Protein AF-A0AAN4Y7Z1-F1 (afdb_monomer_lite)

Secondary structure (DSSP, 8-state):
----TTHHHHHHHHHHTT--EEEEEEEEHHHHHHHHHHHHSS---TTEEEEEEEEEESTT--TTSTT-EEEE-SSSSTTS--HHHHHHHHHTS-TTT-------PPP-----S---------SSSTT-----GGGGGTS----TTEEEEEEEEEEEETT-TT---S-SSTTEEE----TTTT--SSEEEEEEEEEEEGGG--TT--EEEEEEE-SSPPP------S------PEEE-GGGEEEEEE--TTTS-TTTSEEEEEEE-STT----STTEEE-SS-----TTTGGG--EEEEEESSPP-PPPP--B--TTS---EEEE----B-SSS---SS-SSPPSSTTS---HHHHHHHHHHHHHHHH--SEEEEES--B-GGG-SSHHHHHHHHHHHHHHHT--EEEE--SSTTSSSS-HHHHHHHHTTSTTB------TTSSSS--EEEEEEPSTT--SEEEEEEE----SB-TTTTTS-SB----HHHHHHHHHHHHHHHHHHTTSSS--EEEEEESSPPGGGG-TTS-EES---S-----SS--SHHHHHHHTTEEEEE-B--TTS-BEE--

Organism: Aspergillus oryzae (NCBI:txid5062)

Radius of gyration: 27.6 Å; chains: 1; bounding box: 68×77×79 Å

Structure (mmCIF, N/CA/C/O backbone):
data_AF-A0AAN4Y7Z1-F1
#
_entry.id   AF-A0AAN4Y7Z1-F1
#
loop_
_atom_site.group_PDB
_atom_site.id
_atom_site.type_symbol
_atom_site.label_atom_id
_atom_site.label_alt_id
_atom_site.label_comp_id
_atom_site.label_asym_id
_atom_site.label_entity_id
_atom_site.label_seq_id
_atom_site.pdbx_PDB_ins_code
_atom_site.Cartn_x
_atom_site.Cartn_y
_atom_site.Cartn_z
_atom_site.occupancy
_atom_site.B_iso_or_equiv
_atom_site.auth_seq_id
_atom_site.auth_comp_id
_atom_site.auth_asym_id
_atom_site.auth_atom_id
_atom_site.pdbx_PDB_model_num
ATOM 1 N N . MET A 1 1 ? 1.355 21.597 -15.466 1.00 40.34 1 MET A N 1
ATOM 2 C CA . MET A 1 1 ? 0.092 22.006 -16.108 1.00 40.34 1 MET A CA 1
ATOM 3 C C . MET A 1 1 ? 0.021 21.510 -17.549 1.00 40.34 1 MET A C 1
ATOM 5 O O . MET A 1 1 ? 0.595 22.117 -18.447 1.00 40.34 1 MET A O 1
ATOM 9 N N . GLN A 1 2 ? -0.664 20.387 -17.756 1.00 41.56 2 GLN A N 1
ATOM 10 C CA . GLN A 1 2 ? -1.064 19.882 -19.069 1.00 41.56 2 GLN A CA 1
ATOM 11 C C . GLN A 1 2 ? -2.593 19.948 -19.109 1.00 41.56 2 GLN A C 1
ATOM 13 O O . GLN A 1 2 ? -3.246 19.377 -18.243 1.00 41.56 2 GLN A O 1
ATOM 18 N N . LEU A 1 3 ? -3.146 20.717 -20.044 1.00 55.44 3 LEU A N 1
ATOM 19 C CA . LEU A 1 3 ? -4.587 20.974 -20.135 1.00 55.44 3 LEU A CA 1
ATOM 20 C C . LEU A 1 3 ? -5.253 19.902 -21.010 1.00 55.44 3 LEU A C 1
ATOM 22 O O . LEU A 1 3 ? -4.581 19.304 -21.852 1.00 55.44 3 LEU A O 1
ATOM 26 N N . ASP A 1 4 ? -6.553 19.652 -20.818 1.00 68.81 4 ASP A N 1
ATOM 27 C CA . ASP A 1 4 ? -7.302 18.694 -21.646 1.00 68.81 4 ASP A CA 1
ATOM 28 C C . ASP A 1 4 ? -7.279 19.154 -23.119 1.00 68.81 4 ASP A C 1
ATOM 30 O O . ASP A 1 4 ? -7.842 20.212 -23.424 1.00 68.81 4 ASP A O 1
ATOM 34 N N . PRO A 1 5 ? -6.651 18.392 -24.039 1.00 72.19 5 PRO A N 1
ATOM 35 C CA . PRO A 1 5 ? -6.523 18.798 -25.436 1.00 72.19 5 PRO A CA 1
ATOM 36 C C . PRO A 1 5 ? -7.876 18.910 -26.154 1.00 72.19 5 PRO A C 1
ATOM 38 O O . PRO A 1 5 ? -7.965 19.624 -27.147 1.00 72.19 5 PRO A O 1
ATOM 41 N N . TYR A 1 6 ? -8.930 18.269 -25.638 1.00 79.75 6 TYR A N 1
ATOM 42 C CA . TYR A 1 6 ? -10.275 18.293 -26.217 1.00 79.75 6 TYR A CA 1
ATOM 43 C C . TYR A 1 6 ? -11.183 19.374 -25.606 1.00 79.75 6 TYR A C 1
ATOM 45 O O . TYR A 1 6 ? -12.345 19.491 -25.996 1.00 79.75 6 TYR A O 1
ATOM 53 N N . PHE A 1 7 ? -10.698 20.191 -24.657 1.00 82.38 7 PHE A N 1
ATOM 54 C CA . PHE A 1 7 ? -11.543 21.201 -24.003 1.00 82.38 7 PHE A CA 1
ATOM 55 C C . PHE A 1 7 ? -12.094 22.249 -24.978 1.00 82.38 7 PHE A C 1
ATOM 57 O O . PHE A 1 7 ? -13.252 22.639 -24.866 1.00 82.38 7 PHE A O 1
ATOM 64 N N . VAL A 1 8 ? -11.283 22.693 -25.943 1.00 84.44 8 VAL A N 1
ATOM 65 C CA . VAL A 1 8 ? -11.689 23.711 -26.927 1.00 84.44 8 VAL A CA 1
ATOM 66 C C . VAL A 1 8 ? -12.787 23.167 -27.847 1.00 84.44 8 VAL A C 1
ATOM 68 O O . VAL A 1 8 ? -13.792 23.838 -28.077 1.00 84.44 8 VAL A O 1
ATOM 71 N N . GLU A 1 9 ? -12.652 21.916 -28.298 1.00 85.44 9 GLU A N 1
ATOM 72 C CA . GLU A 1 9 ? -13.678 21.217 -29.083 1.00 85.44 9 GLU A CA 1
ATOM 73 C C . GLU A 1 9 ? -14.981 21.057 -28.283 1.00 85.44 9 GLU A C 1
ATOM 75 O O . GLU A 1 9 ? -16.061 21.364 -28.787 1.00 85.44 9 GLU A O 1
ATOM 80 N N . PHE A 1 10 ? -14.884 20.664 -27.007 1.00 85.06 10 PHE A N 1
ATOM 81 C CA . PHE A 1 10 ? -16.027 20.578 -26.096 1.00 85.06 10 PHE A CA 1
ATOM 82 C C . PHE A 1 10 ? -16.705 21.938 -25.858 1.00 85.06 10 PHE A C 1
ATOM 84 O O . PHE A 1 10 ? -17.935 22.017 -25.893 1.00 85.06 10 PHE A O 1
ATOM 91 N N . TYR A 1 11 ? -15.938 23.014 -25.648 1.00 86.00 11 TYR A N 1
ATOM 92 C CA . TYR A 1 11 ? -16.480 24.362 -25.467 1.00 86.00 11 TYR A CA 1
ATOM 93 C C . TYR A 1 11 ? -17.302 24.782 -26.692 1.00 86.00 11 TYR A C 1
ATOM 95 O O . TYR A 1 11 ? -18.470 25.142 -26.542 1.00 86.00 11 TYR A O 1
ATOM 103 N N . HIS A 1 12 ? -16.759 24.643 -27.906 1.00 90.25 12 HIS A N 1
ATOM 104 C CA . HIS A 1 12 ? -17.500 24.974 -29.126 1.00 90.25 12 HIS A CA 1
ATOM 105 C C . HIS A 1 12 ? -18.721 24.069 -29.340 1.00 90.25 12 HIS A C 1
ATOM 107 O O . HIS A 1 12 ? -19.813 24.587 -29.567 1.00 90.25 12 HIS A O 1
ATOM 113 N N . TRP A 1 13 ? -18.586 22.750 -29.162 1.00 90.31 13 TRP A N 1
ATOM 114 C CA . TRP A 1 13 ? -19.712 21.816 -29.268 1.00 90.31 13 TRP A CA 1
ATOM 115 C C . TRP A 1 13 ? -20.842 22.156 -28.286 1.00 90.31 13 TRP A C 1
ATOM 117 O O . TRP A 1 13 ? -22.011 22.205 -28.670 1.00 90.31 13 TRP A O 1
ATOM 127 N N . SER A 1 14 ? -20.512 22.434 -27.023 1.00 86.12 14 SER A N 1
ATOM 128 C CA . SER A 1 14 ? -21.504 22.772 -25.995 1.00 86.12 14 SER A CA 1
ATOM 129 C C . SER A 1 14 ? -22.243 24.074 -26.327 1.00 86.12 14 SER A C 1
ATOM 131 O O . SER A 1 14 ? -23.454 24.164 -26.128 1.00 86.12 14 SER A O 1
ATOM 133 N N . LYS A 1 15 ? -21.544 25.048 -26.921 1.00 89.56 15 LYS A N 1
ATOM 134 C CA . LYS A 1 15 ? -22.094 26.330 -27.373 1.00 89.56 15 LYS A CA 1
ATOM 135 C C . LYS A 1 15 ? -23.036 26.173 -28.561 1.00 89.56 15 LYS A C 1
ATOM 137 O O . LYS A 1 15 ? -24.132 26.724 -28.546 1.00 89.56 15 LYS A O 1
ATOM 142 N N . GLU A 1 16 ? -22.659 25.361 -29.545 1.00 92.38 16 GLU A N 1
ATOM 143 C CA . GLU A 1 16 ? -23.513 25.015 -30.690 1.00 92.38 16 GLU A CA 1
ATOM 144 C C . GLU A 1 16 ? -24.777 24.243 -30.275 1.00 92.38 16 GLU A C 1
ATOM 146 O O . GLU A 1 16 ? -25.828 24.402 -30.892 1.00 92.38 16 GLU A O 1
ATOM 151 N N . ASN A 1 17 ? -24.697 23.445 -29.205 1.00 87.44 17 ASN A N 1
ATOM 152 C CA . ASN A 1 17 ? -25.807 22.637 -28.689 1.00 87.44 17 ASN A CA 1
ATOM 153 C C . ASN A 1 17 ? -26.581 23.305 -27.533 1.00 87.44 17 ASN A C 1
ATOM 155 O O . ASN A 1 17 ? -27.458 22.673 -26.944 1.00 87.44 17 ASN A O 1
ATOM 159 N N . ASN A 1 18 ? -26.293 24.575 -27.214 1.00 86.81 18 ASN A N 1
ATOM 160 C CA . ASN A 1 18 ? -26.939 25.340 -26.137 1.00 86.81 18 ASN A CA 1
ATOM 161 C C . ASN A 1 18 ? -26.877 24.636 -24.756 1.00 86.81 18 ASN A C 1
ATOM 163 O O . ASN A 1 18 ? -27.838 24.643 -23.983 1.00 86.81 18 ASN A O 1
ATOM 167 N N . VAL A 1 19 ? -25.734 24.012 -24.458 1.00 82.56 19 VAL A N 1
ATOM 168 C CA . VAL A 1 19 ? -25.407 23.360 -23.181 1.00 82.56 19 VAL A CA 1
ATOM 169 C C . VAL A 1 19 ? -24.455 24.277 -22.399 1.00 82.56 19 VAL A C 1
ATOM 171 O O . VAL A 1 19 ? -23.268 24.305 -22.723 1.00 82.56 19 VAL A O 1
ATOM 174 N N . PRO A 1 20 ? -24.929 25.048 -21.401 1.00 81.50 20 PRO A N 1
ATOM 175 C CA . PRO A 1 20 ? -24.078 25.983 -20.665 1.00 81.50 20 PRO A CA 1
ATOM 176 C C . PRO A 1 20 ? -23.015 25.249 -19.838 1.00 81.50 20 PRO A C 1
ATOM 178 O O . PRO A 1 20 ? -23.269 24.172 -19.292 1.00 81.50 20 PRO A O 1
ATOM 181 N N . ILE A 1 21 ? -21.834 25.853 -19.708 1.00 82.50 21 ILE A N 1
ATOM 182 C CA . ILE A 1 21 ? -20.743 25.344 -18.873 1.00 82.50 21 ILE A CA 1
ATOM 183 C C . ILE A 1 21 ? -20.701 26.146 -17.569 1.00 82.50 21 ILE A C 1
ATOM 185 O O . ILE A 1 21 ? -20.642 27.373 -17.586 1.00 82.50 21 ILE A O 1
ATOM 189 N N . VAL A 1 22 ? -20.665 25.447 -16.432 1.00 83.00 22 VAL A N 1
ATOM 190 C CA . VAL A 1 22 ? -20.434 26.047 -15.110 1.00 83.00 22 VAL A CA 1
ATOM 191 C C . VAL A 1 22 ? -19.206 25.397 -14.476 1.00 83.00 22 VAL A C 1
ATOM 193 O O . VAL A 1 22 ? -19.134 24.174 -14.348 1.00 83.00 22 VAL A O 1
ATOM 196 N N . VAL A 1 23 ? -18.228 26.212 -14.088 1.00 81.31 23 VAL A N 1
ATOM 197 C CA . VAL A 1 23 ? -16.958 25.783 -13.494 1.00 81.31 23 VAL A CA 1
ATOM 198 C C . VAL A 1 23 ? -16.964 26.107 -12.004 1.00 81.31 23 VAL A C 1
ATOM 200 O O . VAL A 1 23 ? -16.815 27.264 -11.623 1.00 81.31 23 VAL A O 1
ATOM 203 N N . LEU A 1 24 ? -17.099 25.077 -11.164 1.00 78.88 24 LEU A N 1
ATOM 204 C CA . LEU A 1 24 ? -17.080 25.203 -9.702 1.00 78.88 24 LEU A CA 1
ATOM 205 C C . LEU A 1 24 ? -15.672 24.926 -9.153 1.00 78.88 24 LEU A C 1
ATOM 207 O O . LEU A 1 24 ? -15.208 23.778 -9.129 1.00 78.88 24 LEU A O 1
ATOM 211 N N . SER A 1 25 ? -14.977 25.961 -8.678 1.00 76.69 25 SER A N 1
ATOM 212 C CA . SER A 1 25 ? -13.577 25.859 -8.242 1.00 76.69 25 SER A CA 1
ATOM 213 C C . SER A 1 25 ? -13.320 26.523 -6.894 1.00 76.69 25 SER A C 1
ATOM 215 O O . SER A 1 25 ? -13.887 27.562 -6.598 1.00 76.69 25 SER A O 1
ATOM 217 N N . SER A 1 26 ? -12.423 25.948 -6.095 1.00 73.12 26 SER A N 1
ATOM 218 C CA . SER A 1 26 ? -11.930 26.565 -4.852 1.00 73.12 26 SER A CA 1
ATOM 219 C C . SER A 1 26 ? -10.702 27.461 -5.103 1.00 73.12 26 SER A C 1
ATOM 221 O O . SER A 1 26 ? -10.179 28.077 -4.180 1.00 73.12 26 SER A O 1
ATOM 223 N N . GLY A 1 27 ? -10.238 27.549 -6.359 1.00 75.19 27 GLY A N 1
ATOM 224 C CA . GLY A 1 27 ? -9.243 28.529 -6.800 1.00 75.19 27 GLY A CA 1
ATOM 225 C C . GLY A 1 27 ? -9.824 29.944 -6.927 1.00 75.19 27 GLY A C 1
ATOM 226 O O . GLY A 1 27 ? -10.920 30.220 -6.449 1.00 75.19 27 GLY A O 1
ATOM 227 N N . MET A 1 28 ? -9.091 30.840 -7.595 1.00 79.06 28 MET A N 1
ATOM 228 C CA . MET A 1 28 ? -9.469 32.252 -7.746 1.00 79.06 28 MET A CA 1
ATOM 229 C C . MET A 1 28 ? -9.941 32.576 -9.170 1.00 79.06 28 MET A C 1
ATOM 231 O O . MET A 1 28 ? -9.256 32.254 -10.146 1.00 79.06 28 MET A O 1
ATOM 235 N N . THR A 1 29 ? -11.071 33.275 -9.285 1.00 83.38 29 THR A N 1
ATOM 236 C CA . THR A 1 29 ? -11.730 33.662 -10.543 1.00 83.38 29 THR A CA 1
ATOM 237 C C . THR A 1 29 ? -10.788 34.323 -11.561 1.00 83.38 29 THR A C 1
ATOM 239 O O . THR A 1 29 ? -10.788 33.874 -12.710 1.00 83.38 29 THR A O 1
ATOM 242 N N . PRO A 1 30 ? -9.913 35.293 -11.205 1.00 77.44 30 PRO A N 1
ATOM 243 C CA . PRO A 1 30 ? -8.993 35.898 -12.174 1.00 77.44 30 PRO A CA 1
ATOM 244 C C . PRO A 1 30 ? -7.996 34.904 -12.782 1.00 77.44 30 PRO A C 1
ATOM 246 O O . PRO A 1 30 ? -7.687 34.988 -13.969 1.00 77.44 30 PRO A O 1
ATOM 249 N N . VAL A 1 31 ? -7.514 33.940 -11.990 1.00 75.19 31 VAL A N 1
ATOM 250 C CA . VAL A 1 31 ? -6.532 32.936 -12.435 1.00 75.19 31 VAL A CA 1
ATOM 251 C C . VAL A 1 31 ? -7.190 31.916 -13.363 1.00 75.19 31 VAL A C 1
ATOM 253 O O . VAL A 1 31 ? -6.645 31.584 -14.414 1.00 75.19 31 VAL A O 1
ATOM 256 N N . ILE A 1 32 ? -8.394 31.461 -13.007 1.00 77.00 32 ILE A N 1
ATOM 257 C CA . ILE A 1 32 ? -9.185 30.525 -13.816 1.00 77.00 32 ILE A CA 1
ATOM 258 C C . ILE A 1 32 ? -9.604 31.191 -15.138 1.00 77.00 32 ILE A C 1
ATOM 260 O O . ILE A 1 32 ? -9.497 30.581 -16.200 1.00 77.00 32 ILE A O 1
ATOM 264 N N . SER A 1 33 ? -10.010 32.464 -15.091 1.00 80.50 33 SER A N 1
ATOM 265 C CA . SER A 1 33 ? -10.368 33.251 -16.276 1.00 80.50 33 SER A CA 1
ATOM 266 C C . SER A 1 33 ? -9.178 33.447 -17.223 1.00 80.50 33 SER A C 1
ATOM 268 O O . SER A 1 33 ? -9.312 33.187 -18.416 1.00 80.50 33 SER A O 1
ATOM 270 N N . ALA A 1 34 ? -7.991 33.790 -16.707 1.00 77.06 34 ALA A N 1
ATOM 271 C CA . ALA A 1 34 ? -6.772 33.920 -17.515 1.00 77.06 34 ALA A CA 1
ATOM 272 C C . ALA A 1 34 ? -6.338 32.591 -18.167 1.00 77.06 34 ALA A C 1
ATOM 274 O O . ALA A 1 34 ? -5.834 32.567 -19.294 1.00 77.06 34 ALA A O 1
ATOM 275 N N . LEU A 1 35 ? -6.560 31.465 -17.483 1.00 79.19 35 LEU A N 1
ATOM 276 C CA . LEU A 1 35 ? -6.295 30.134 -18.024 1.00 79.19 35 LEU A CA 1
ATOM 277 C C . LEU A 1 35 ? -7.255 29.779 -19.166 1.00 79.19 35 LEU A C 1
ATOM 279 O O . LEU A 1 35 ? -6.807 29.291 -20.204 1.00 79.19 35 LEU A O 1
ATOM 283 N N . PHE A 1 36 ? -8.552 30.064 -19.023 1.00 82.88 36 PHE A N 1
ATOM 284 C CA . PHE A 1 36 ? -9.499 29.877 -20.124 1.00 82.88 36 PHE A CA 1
ATOM 285 C C . PHE A 1 36 ? -9.279 30.875 -21.268 1.00 82.88 36 PHE A C 1
ATOM 287 O O . PHE A 1 36 ? -9.398 30.479 -22.422 1.00 82.88 36 PHE A O 1
ATOM 294 N N . GLU A 1 37 ? -8.859 32.113 -20.989 1.00 84.69 37 GLU A N 1
ATOM 295 C CA . GLU A 1 37 ? -8.438 33.078 -22.017 1.00 84.69 37 GLU A CA 1
ATOM 296 C C . GLU A 1 37 ? -7.234 32.557 -22.823 1.00 84.69 37 GLU A C 1
ATOM 298 O O . GLU A 1 37 ? -7.196 32.696 -24.045 1.00 84.69 37 GLU A O 1
ATOM 303 N N . THR A 1 38 ? -6.306 31.856 -22.163 1.00 78.38 38 THR A N 1
ATOM 304 C CA . THR A 1 38 ? -5.173 31.178 -22.816 1.00 78.38 38 THR A CA 1
ATOM 305 C C . THR A 1 38 ? -5.611 29.972 -23.662 1.00 78.38 38 THR A C 1
ATOM 307 O O . THR A 1 38 ? -5.025 29.728 -24.715 1.00 78.38 38 THR A O 1
ATOM 310 N N . LEU A 1 39 ? -6.631 29.218 -23.230 1.00 80.44 39 LEU A N 1
ATOM 311 C CA . LEU A 1 39 ? -7.155 28.046 -23.951 1.00 80.44 39 LEU A CA 1
ATOM 312 C C . LEU A 1 39 ? -8.024 28.405 -25.159 1.00 80.44 39 LEU A C 1
ATOM 314 O O . LEU A 1 39 ? -7.894 27.789 -26.213 1.00 80.44 39 LEU A O 1
ATOM 318 N N . LEU A 1 40 ? -8.935 29.362 -24.990 1.00 84.81 40 LEU A N 1
ATOM 319 C CA . LEU A 1 40 ? -9.937 29.739 -25.989 1.00 84.81 40 LEU A CA 1
ATOM 320 C C . LEU A 1 40 ? -9.428 30.831 -26.945 1.00 84.81 40 LEU A C 1
ATOM 322 O O . LEU A 1 40 ? -10.045 31.095 -27.974 1.00 84.81 40 LEU A O 1
ATOM 326 N N . GLY A 1 41 ? -8.321 31.502 -26.605 1.00 86.00 41 GLY A N 1
ATOM 327 C CA . GLY A 1 41 ? -7.814 32.671 -27.333 1.00 86.00 41 GLY A CA 1
ATOM 328 C C . GLY A 1 41 ? -8.659 33.938 -27.141 1.00 86.00 41 GLY A C 1
ATOM 329 O O . GLY A 1 41 ? -8.400 34.955 -27.784 1.00 86.00 41 GLY A O 1
ATOM 330 N N . HIS A 1 42 ? -9.669 33.884 -26.271 1.00 88.62 42 HIS A N 1
ATOM 331 C CA . HIS A 1 42 ? -10.539 34.990 -25.887 1.00 88.62 42 HIS A CA 1
ATOM 332 C C . HIS A 1 42 ? -11.039 34.785 -24.453 1.00 88.62 42 HIS A C 1
ATOM 334 O O . HIS A 1 42 ? -11.130 33.652 -23.979 1.00 88.62 42 HIS A O 1
ATOM 340 N N . LYS A 1 43 ? -11.416 35.867 -23.764 1.00 85.19 43 LYS A N 1
ATOM 341 C CA . LYS A 1 43 ? -12.021 35.771 -22.425 1.00 85.19 43 LYS A CA 1
ATOM 342 C C . LYS A 1 43 ? -13.272 34.888 -22.437 1.00 85.19 43 LYS A C 1
ATOM 344 O O . LYS A 1 43 ? -14.018 34.955 -23.420 1.00 85.19 43 LYS A O 1
ATOM 349 N N . PRO A 1 44 ? -13.530 34.111 -21.368 1.00 84.50 44 PRO A N 1
ATOM 350 C CA . PRO A 1 44 ? -14.819 33.461 -21.172 1.00 84.50 44 PRO A CA 1
ATOM 351 C C . PRO A 1 44 ? -15.966 34.457 -21.343 1.00 84.50 44 PRO A C 1
ATOM 353 O O . PRO A 1 44 ? -15.905 35.576 -20.833 1.00 84.50 44 PRO A O 1
ATOM 356 N N . ASP A 1 45 ? -16.985 34.042 -22.084 1.00 87.75 45 ASP A N 1
ATOM 357 C CA . ASP A 1 45 ? -18.257 34.740 -22.212 1.00 87.75 45 ASP A CA 1
ATOM 358 C C . ASP A 1 45 ? -19.340 34.023 -21.397 1.00 87.75 45 ASP A C 1
ATOM 360 O O . ASP A 1 45 ? -19.081 32.985 -20.790 1.00 87.75 45 ASP A O 1
ATOM 364 N N . ASP A 1 46 ? -20.564 34.555 -21.404 1.00 87.94 46 ASP A N 1
ATOM 365 C CA . ASP A 1 46 ? -21.694 34.084 -20.583 1.00 87.94 46 ASP A CA 1
ATOM 366 C C . ASP A 1 46 ? -22.073 32.597 -20.796 1.00 87.94 46 ASP A C 1
ATOM 368 O O . ASP A 1 46 ? -22.881 32.046 -20.050 1.00 87.94 46 ASP A O 1
ATOM 372 N N . HIS A 1 47 ? -21.490 31.926 -21.799 1.00 90.00 47 HIS A N 1
ATOM 373 C CA . HIS A 1 47 ? -21.607 30.480 -22.015 1.00 90.00 47 HIS A CA 1
ATOM 374 C C . HIS A 1 47 ? -20.784 29.641 -21.017 1.00 90.00 47 HIS A C 1
ATOM 376 O O . HIS A 1 47 ? -21.131 28.489 -20.750 1.00 90.00 47 HIS A O 1
ATOM 382 N N . LEU A 1 48 ? -19.696 30.200 -20.474 1.00 89.31 48 LEU A N 1
ATOM 383 C CA . LEU A 1 48 ? -18.833 29.573 -19.470 1.00 89.31 48 LEU A CA 1
ATOM 384 C C . LEU A 1 48 ? -18.801 30.442 -18.210 1.00 89.31 48 LEU A C 1
ATOM 386 O O . LEU A 1 48 ? -18.033 31.397 -18.098 1.00 89.31 48 LEU A O 1
ATOM 390 N N . VAL A 1 49 ? -19.617 30.062 -17.230 1.00 88.56 49 VAL A N 1
ATOM 391 C CA . VAL A 1 49 ? -19.684 30.719 -15.922 1.00 88.56 49 VAL A CA 1
ATOM 392 C C . VAL A 1 49 ? -18.633 30.115 -14.991 1.00 88.56 49 VAL A C 1
ATOM 394 O O . VAL A 1 49 ? -18.538 28.896 -14.858 1.00 88.56 49 VAL A O 1
ATOM 397 N N . ILE A 1 50 ? -17.854 30.960 -14.316 1.00 85.75 50 ILE A N 1
ATOM 398 C CA . ILE A 1 50 ? -16.911 30.551 -13.267 1.00 85.75 50 ILE A CA 1
ATOM 399 C C . ILE A 1 50 ? -17.518 30.938 -11.918 1.00 85.75 50 ILE A C 1
ATOM 401 O O . ILE A 1 50 ? -17.798 32.113 -11.695 1.00 85.75 50 ILE A O 1
ATOM 405 N N . VAL A 1 51 ? -17.684 29.963 -11.022 1.00 86.88 51 VAL A N 1
ATOM 406 C CA . VAL A 1 51 ? -18.053 30.188 -9.617 1.00 86.88 51 VAL A CA 1
ATOM 407 C C . VAL A 1 51 ? -16.872 29.737 -8.764 1.00 86.88 51 VAL A C 1
ATOM 409 O O . VAL A 1 51 ? -16.483 28.561 -8.772 1.00 86.88 51 VAL A O 1
ATOM 412 N N . ALA A 1 52 ? -16.225 30.700 -8.115 1.00 85.00 52 ALA A N 1
ATOM 413 C CA . ALA A 1 52 ? -14.990 30.502 -7.373 1.00 85.00 52 ALA A CA 1
ATOM 414 C C . ALA A 1 52 ? -14.734 31.662 -6.400 1.00 85.00 52 ALA A C 1
ATOM 416 O O . ALA A 1 52 ? -15.444 32.668 -6.418 1.00 85.00 52 ALA A O 1
ATOM 417 N N . ASN A 1 53 ? -13.679 31.543 -5.590 1.00 83.94 53 ASN A N 1
ATOM 418 C CA . ASN A 1 53 ? -13.183 32.660 -4.789 1.00 83.94 53 ASN A CA 1
ATOM 419 C C . ASN A 1 53 ? -12.733 33.822 -5.694 1.00 83.94 53 ASN A C 1
ATOM 421 O O . ASN A 1 53 ? -12.424 33.631 -6.874 1.00 83.94 53 ASN A O 1
ATOM 425 N N . ASP A 1 54 ? -12.639 35.025 -5.142 1.00 85.06 54 ASP A N 1
ATOM 426 C CA . ASP A 1 54 ? -12.155 36.215 -5.846 1.00 85.06 54 ASP A CA 1
ATOM 427 C C . ASP A 1 54 ? -10.991 36.870 -5.077 1.00 85.06 54 ASP A C 1
ATOM 429 O O . ASP A 1 54 ? -10.484 36.320 -4.095 1.00 85.06 54 ASP A O 1
ATOM 433 N N . VAL A 1 55 ? -10.527 38.032 -5.528 1.00 83.75 55 VAL A N 1
ATOM 434 C CA . VAL A 1 55 ? -9.458 38.811 -4.890 1.00 83.75 55 VAL A CA 1
ATOM 435 C C . VAL A 1 55 ? -9.927 40.223 -4.561 1.00 83.75 55 VAL A C 1
ATOM 437 O O . VAL A 1 55 ? -10.686 40.837 -5.306 1.00 83.75 55 VAL A O 1
ATOM 440 N N . GLU A 1 56 ? -9.439 40.773 -3.453 1.00 82.00 56 GLU A N 1
ATOM 441 C CA . GLU A 1 56 ? -9.733 42.148 -3.052 1.00 82.00 56 GLU A CA 1
ATOM 442 C C . GLU A 1 56 ? -8.511 42.870 -2.468 1.00 82.00 56 GLU A C 1
ATOM 444 O O . GLU A 1 56 ? -7.476 42.269 -2.172 1.00 82.00 56 GLU A O 1
ATOM 449 N N . SER A 1 57 ? -8.631 44.193 -2.326 1.00 81.06 57 SER A N 1
ATOM 450 C CA . SER A 1 57 ? -7.628 45.041 -1.674 1.00 81.06 57 SER A CA 1
ATOM 451 C C . SER A 1 57 ? -7.467 44.655 -0.206 1.00 81.06 57 SER A C 1
ATOM 453 O O . SER A 1 57 ? -8.441 44.583 0.541 1.00 81.06 57 SER A O 1
ATOM 455 N N . ARG A 1 58 ? -6.218 44.474 0.225 1.00 78.81 58 ARG A N 1
ATOM 456 C CA . ARG A 1 58 ? -5.875 44.247 1.626 1.00 78.81 58 ARG A CA 1
ATOM 457 C C . ARG A 1 58 ? -5.531 45.564 2.313 1.00 78.81 58 ARG A C 1
ATOM 459 O O . ARG A 1 58 ? -4.632 46.278 1.871 1.00 78.81 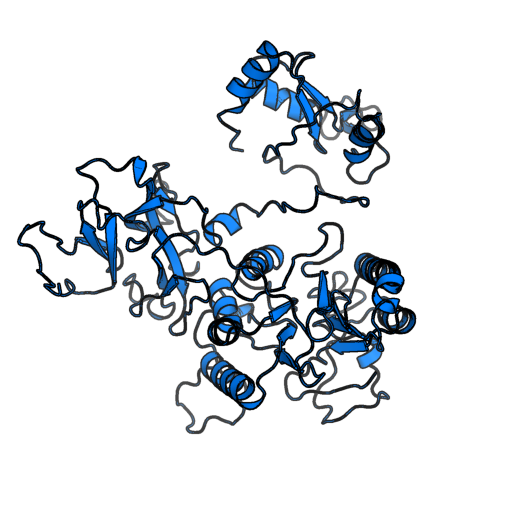58 ARG A O 1
ATOM 466 N N . ASP A 1 59 ? -6.203 45.855 3.425 1.00 81.25 59 ASP A N 1
ATOM 467 C CA . ASP A 1 59 ? -5.912 46.994 4.312 1.00 81.25 59 ASP A CA 1
ATOM 468 C C . ASP A 1 59 ? -5.835 48.362 3.585 1.00 81.25 59 ASP A C 1
ATOM 470 O O . ASP A 1 59 ? -5.043 49.233 3.947 1.00 81.25 59 ASP A O 1
ATOM 474 N N . GLY A 1 60 ? -6.638 48.553 2.529 1.00 76.56 60 GLY A N 1
ATOM 475 C CA . GLY A 1 60 ? -6.685 49.793 1.739 1.00 76.56 60 GLY A CA 1
ATOM 476 C C . GLY A 1 60 ? -5.499 50.014 0.789 1.00 76.56 60 GLY A C 1
ATOM 477 O O . GLY A 1 60 ? -5.321 51.124 0.285 1.00 76.56 60 GLY A O 1
ATOM 478 N N . LYS A 1 61 ? -4.678 48.988 0.539 1.00 71.88 61 LYS A N 1
ATOM 479 C CA . LYS A 1 61 ? -3.577 49.023 -0.438 1.00 71.88 61 LYS A CA 1
ATOM 480 C C . LYS A 1 61 ? -4.083 48.820 -1.867 1.00 71.88 61 LYS A C 1
ATOM 482 O O . LYS A 1 61 ? -5.101 48.167 -2.086 1.00 71.88 61 LYS A O 1
ATOM 487 N N . ASP A 1 62 ? -3.345 49.316 -2.857 1.00 75.12 62 ASP A N 1
ATOM 488 C CA . ASP A 1 62 ? -3.607 48.938 -4.249 1.00 75.12 62 ASP A CA 1
ATOM 489 C C . ASP A 1 62 ? -3.321 47.442 -4.468 1.00 75.12 62 ASP A C 1
ATOM 491 O O . ASP A 1 62 ? -2.278 46.931 -4.047 1.00 75.12 62 ASP A O 1
ATOM 495 N N . ILE A 1 63 ? -4.246 46.760 -5.147 1.00 72.12 63 ILE A N 1
ATOM 496 C CA . ILE A 1 63 ? -4.254 45.301 -5.329 1.00 72.12 63 ILE A CA 1
ATOM 497 C C . ILE A 1 63 ? -3.027 44.780 -6.102 1.00 72.12 63 ILE A C 1
ATOM 499 O O . ILE A 1 63 ? -2.644 43.624 -5.945 1.00 72.12 63 ILE A O 1
ATOM 503 N N . ASN A 1 64 ? -2.374 45.639 -6.892 1.00 73.31 64 ASN A N 1
ATOM 504 C CA . ASN A 1 64 ? -1.194 45.307 -7.691 1.00 73.31 64 ASN A CA 1
ATOM 505 C C . ASN A 1 64 ? 0.128 45.545 -6.939 1.00 73.31 64 ASN A C 1
ATOM 507 O O . ASN A 1 64 ? 1.198 45.297 -7.495 1.00 73.31 64 ASN A O 1
ATOM 511 N N . THR A 1 65 ? 0.091 46.045 -5.698 1.00 69.50 65 THR A N 1
ATOM 512 C CA . THR A 1 65 ? 1.305 46.194 -4.879 1.00 69.50 65 THR A CA 1
ATOM 513 C C . THR A 1 65 ? 1.660 44.886 -4.170 1.00 69.50 65 THR A C 1
ATOM 515 O O . THR A 1 65 ? 0.800 44.048 -3.894 1.00 69.50 65 THR A O 1
ATOM 518 N N . GLU A 1 66 ? 2.947 44.678 -3.882 1.00 60.94 66 GLU A N 1
ATOM 519 C CA . GLU A 1 66 ? 3.434 43.453 -3.237 1.00 60.94 66 GLU A CA 1
ATOM 520 C C . GLU A 1 66 ? 2.795 43.279 -1.845 1.00 60.94 66 GLU A C 1
ATOM 522 O O . GLU A 1 66 ? 2.919 44.135 -0.966 1.00 60.94 66 GLU A O 1
ATOM 527 N N . GLY A 1 67 ? 2.040 42.189 -1.656 1.00 69.06 67 GLY A N 1
ATOM 528 C CA . GLY A 1 67 ? 1.231 41.973 -0.448 1.00 69.06 67 GLY A CA 1
ATOM 529 C C . GLY A 1 67 ? 0.050 42.948 -0.281 1.00 69.06 67 GLY A C 1
ATOM 530 O O . GLY A 1 67 ? -0.411 43.161 0.845 1.00 69.06 67 GLY A O 1
ATOM 531 N N . GLY A 1 68 ? -0.406 43.571 -1.374 1.00 71.25 68 GLY A N 1
ATOM 532 C CA . GLY A 1 68 ? -1.527 44.517 -1.434 1.00 71.25 68 GLY A CA 1
ATOM 533 C C . GLY A 1 68 ? -2.913 43.888 -1.612 1.00 71.25 68 GLY A C 1
ATOM 534 O O . GLY A 1 68 ? -3.913 44.600 -1.534 1.00 71.25 68 GLY A O 1
ATOM 535 N N . TRP A 1 69 ? -2.988 42.571 -1.817 1.00 82.44 69 TRP A N 1
ATOM 536 C CA . TRP A 1 69 ? -4.231 41.832 -2.045 1.00 82.44 69 TRP A CA 1
ATOM 537 C C . TRP A 1 69 ? -4.482 40.746 -0.990 1.00 82.44 69 TRP A C 1
ATOM 539 O O . TRP A 1 69 ? -3.565 40.302 -0.290 1.00 82.44 69 TRP A O 1
ATOM 549 N N . GLN A 1 70 ? -5.741 40.327 -0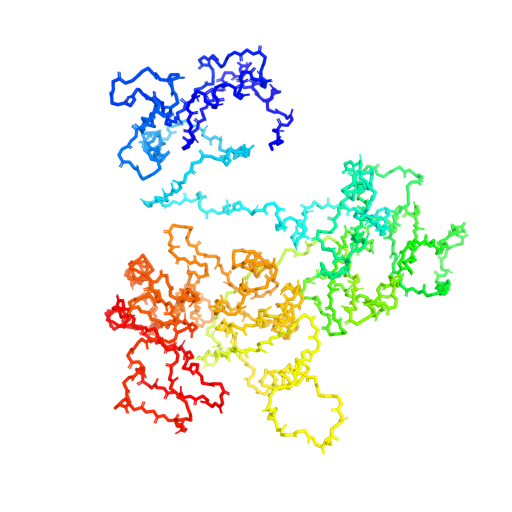.878 1.00 75.00 70 GLN A N 1
ATOM 550 C CA . GLN A 1 70 ? -6.191 39.169 -0.105 1.00 75.00 70 GLN A CA 1
ATOM 551 C C . GLN A 1 70 ? -7.262 38.391 -0.878 1.00 75.00 70 GLN A C 1
ATOM 553 O O . GLN A 1 70 ? -7.843 38.909 -1.834 1.00 75.00 70 GLN A O 1
ATOM 558 N N . ILE A 1 71 ? -7.503 37.138 -0.485 1.00 79.25 71 ILE A N 1
ATOM 559 C CA . ILE A 1 71 ? -8.582 36.332 -1.065 1.00 79.25 71 ILE A CA 1
ATOM 560 C C . ILE A 1 71 ? -9.908 36.848 -0.512 1.00 79.25 71 ILE A C 1
ATOM 562 O O . ILE A 1 71 ? -10.083 36.932 0.704 1.00 79.25 71 ILE A O 1
ATOM 566 N N . LYS A 1 72 ? -10.840 37.146 -1.412 1.00 82.81 72 LYS A N 1
ATOM 567 C CA . LYS A 1 72 ? -12.244 37.346 -1.089 1.00 82.81 72 LYS A CA 1
ATOM 568 C C . LYS A 1 72 ? -12.948 36.003 -1.249 1.00 82.81 72 LYS A C 1
ATOM 570 O O . LYS A 1 72 ? -13.186 35.548 -2.369 1.00 82.81 72 LYS A O 1
ATOM 575 N N . TYR A 1 73 ? -13.229 35.353 -0.130 1.00 82.44 73 TYR A N 1
ATOM 576 C CA . TYR A 1 73 ? -13.951 34.086 -0.125 1.00 82.44 73 TYR A CA 1
ATOM 577 C C . TYR A 1 73 ? -15.398 34.268 -0.618 1.00 82.44 73 TYR A C 1
ATOM 579 O O . TYR A 1 73 ? -15.999 35.326 -0.418 1.00 82.44 73 TYR A O 1
ATOM 587 N N . HIS A 1 74 ? -15.922 33.261 -1.318 1.00 78.81 74 HIS A N 1
ATOM 588 C CA . HIS A 1 74 ? -17.276 33.248 -1.884 1.00 78.81 74 HIS A CA 1
ATOM 589 C C . HIS A 1 74 ? -18.351 33.005 -0.807 1.00 78.81 74 HIS A C 1
ATOM 591 O O . HIS A 1 74 ? -19.373 33.687 -0.780 1.00 78.81 74 HIS A O 1
ATOM 597 N N . ASP A 1 75 ? -18.063 32.079 0.109 1.00 80.19 75 ASP A N 1
ATOM 598 C CA . ASP A 1 75 ? -18.908 31.597 1.200 1.00 80.19 75 ASP A CA 1
ATOM 599 C C . ASP A 1 75 ? -18.120 31.572 2.523 1.00 80.19 75 ASP A C 1
ATOM 601 O O . ASP A 1 75 ? -16.889 31.473 2.523 1.00 80.19 75 ASP A O 1
ATOM 605 N N . ASP A 1 76 ? -18.829 31.525 3.657 1.00 73.75 76 ASP A N 1
ATOM 606 C CA . ASP A 1 76 ? -18.260 31.297 4.998 1.00 73.75 76 ASP A CA 1
ATOM 607 C C . ASP A 1 76 ? -17.814 29.826 5.193 1.00 73.75 76 ASP A C 1
ATOM 609 O O . ASP A 1 76 ? -18.305 29.085 6.048 1.00 73.75 76 ASP A O 1
ATOM 613 N N . SER A 1 77 ? -16.869 29.378 4.366 1.00 64.06 77 SER A N 1
ATOM 614 C CA . SER A 1 77 ? -16.286 28.034 4.388 1.00 64.06 77 SER A CA 1
ATOM 615 C C . SER A 1 77 ? -14.759 28.085 4.466 1.00 64.06 77 SER A C 1
ATOM 617 O O . SER A 1 77 ? -14.129 29.112 4.227 1.00 64.06 77 SER A O 1
ATOM 619 N N . HIS A 1 78 ? -14.133 26.961 4.815 1.00 48.59 78 HIS A N 1
ATOM 620 C CA . HIS A 1 78 ? -12.712 26.939 5.163 1.00 48.59 78 HIS A CA 1
ATOM 621 C C . HIS A 1 78 ? -11.795 27.049 3.922 1.00 48.59 78 HIS A C 1
ATOM 623 O O . HIS A 1 78 ? -10.736 27.670 4.008 1.00 48.59 78 HIS A O 1
ATOM 629 N N . PHE A 1 79 ? -12.262 26.554 2.764 1.00 55.16 79 PHE A N 1
ATOM 630 C CA . PHE A 1 79 ? -11.746 26.839 1.410 1.00 55.16 79 PHE A CA 1
ATOM 631 C C . PHE A 1 79 ? -12.314 28.128 0.782 1.00 55.16 79 PHE A C 1
ATOM 633 O O . PHE A 1 79 ? -11.936 28.495 -0.332 1.00 55.16 79 PHE A O 1
ATOM 640 N N . GLY A 1 80 ? -13.302 28.753 1.416 1.00 66.81 80 GLY A N 1
ATOM 641 C CA . GLY A 1 80 ? -14.023 29.912 0.905 1.00 66.81 80 GLY A CA 1
ATOM 642 C C . GLY A 1 80 ? -15.029 29.684 -0.224 1.00 66.81 80 GLY A C 1
ATOM 643 O O . GLY A 1 80 ? -15.803 30.589 -0.473 1.00 66.81 80 GLY A O 1
ATOM 644 N N . HIS A 1 81 ? -15.086 28.524 -0.885 1.00 74.50 81 HIS A N 1
ATOM 645 C CA . HIS A 1 81 ? -16.180 28.194 -1.812 1.00 74.50 81 HIS A CA 1
ATOM 646 C C . HIS A 1 81 ? -16.654 26.752 -1.584 1.00 74.50 81 HIS A C 1
ATOM 648 O O . HIS A 1 81 ? -15.948 25.793 -1.921 1.00 74.50 81 HIS A O 1
ATOM 654 N N . ASP A 1 82 ? -17.857 26.607 -1.023 1.00 74.12 82 ASP A N 1
ATOM 655 C CA . ASP A 1 82 ? -18.555 25.335 -0.849 1.00 74.12 82 ASP A CA 1
ATOM 656 C C . ASP A 1 82 ? -19.437 25.061 -2.073 1.00 74.12 82 ASP A C 1
ATOM 658 O O . ASP A 1 82 ? -20.613 25.418 -2.152 1.00 74.12 82 ASP A O 1
ATOM 662 N N . LYS A 1 83 ? -18.858 24.313 -3.013 1.00 73.50 83 LYS A N 1
ATOM 663 C CA . LYS A 1 83 ? -19.505 23.861 -4.252 1.00 73.50 83 LYS A CA 1
ATOM 664 C C . LYS A 1 83 ? -20.821 23.105 -4.016 1.00 73.50 83 LYS A C 1
ATOM 666 O O . LYS A 1 83 ? -21.614 22.968 -4.946 1.00 73.50 83 LYS A O 1
ATOM 671 N N . SER A 1 84 ? -21.065 22.580 -2.810 1.00 67.50 84 SER A N 1
ATOM 672 C CA . SER A 1 84 ? -22.335 21.935 -2.476 1.00 67.50 84 SER A CA 1
ATOM 673 C C . SER A 1 84 ? -23.473 22.949 -2.342 1.00 67.50 84 SER A C 1
ATOM 675 O O . SER A 1 84 ? -24.593 22.631 -2.743 1.00 67.50 84 SER A O 1
ATOM 677 N N . LEU A 1 85 ? -23.208 24.163 -1.840 1.00 71.38 85 LEU A N 1
ATOM 678 C CA . LEU A 1 85 ? -24.204 25.235 -1.726 1.00 71.38 85 LEU A CA 1
ATOM 679 C C . LEU A 1 85 ? -24.695 25.684 -3.101 1.00 71.38 85 LEU A C 1
ATOM 681 O O . LEU A 1 85 ? -25.895 25.867 -3.272 1.00 71.38 85 LEU A O 1
ATOM 685 N N . GLU A 1 86 ? -23.801 25.750 -4.088 1.00 72.12 86 GLU A N 1
ATOM 686 C CA . GLU A 1 86 ? -24.155 26.111 -5.463 1.00 72.12 86 GLU A CA 1
ATOM 687 C C . GLU A 1 86 ? -25.012 25.027 -6.150 1.00 72.12 86 GLU A C 1
ATOM 689 O O . GLU A 1 86 ? -25.919 25.333 -6.919 1.00 72.12 86 GLU A O 1
ATOM 694 N N . ILE A 1 87 ? -24.798 23.739 -5.843 1.00 68.25 87 ILE A N 1
ATOM 695 C CA . ILE A 1 87 ? -25.541 22.622 -6.465 1.00 68.25 87 ILE A CA 1
ATOM 696 C C . ILE A 1 87 ? -26.888 22.341 -5.764 1.00 68.25 87 ILE A C 1
ATOM 698 O O . ILE A 1 87 ? -27.860 21.951 -6.423 1.00 68.25 87 ILE A O 1
ATOM 702 N N . LYS A 1 88 ? -26.977 22.535 -4.439 1.00 70.81 88 LYS A N 1
ATOM 703 C CA . LYS A 1 88 ? -28.162 22.220 -3.608 1.00 70.81 88 LYS A CA 1
ATOM 704 C C . LYS A 1 88 ? -29.488 22.802 -4.152 1.00 70.81 88 LYS A C 1
ATOM 706 O O . LYS A 1 88 ? -30.454 22.034 -4.216 1.00 70.81 88 LYS A O 1
ATOM 711 N N . PRO A 1 89 ? -29.579 24.073 -4.605 1.00 71.56 89 PRO A N 1
ATOM 712 C CA . PRO A 1 89 ? -30.798 24.634 -5.194 1.00 71.56 89 PRO A CA 1
ATOM 713 C C . PRO A 1 89 ? -31.298 23.865 -6.420 1.00 71.56 89 PRO A C 1
ATOM 715 O O . PRO A 1 89 ? -32.498 23.629 -6.547 1.00 71.56 89 PRO A O 1
ATOM 718 N N . TYR A 1 90 ? -30.391 23.421 -7.296 1.00 65.25 90 TYR A N 1
ATOM 719 C CA . TYR A 1 90 ? -30.741 22.657 -8.496 1.00 65.25 90 TYR A CA 1
ATOM 720 C C . TYR A 1 90 ? -31.162 21.227 -8.151 1.00 65.25 90 TYR A C 1
ATOM 722 O O . TYR A 1 90 ? -32.127 20.720 -8.719 1.00 65.25 90 TYR A O 1
ATOM 730 N N . ALA A 1 91 ? -30.499 20.586 -7.183 1.00 64.56 91 ALA A N 1
ATOM 731 C CA . ALA A 1 91 ? -30.894 19.264 -6.697 1.00 64.56 91 ALA A CA 1
ATOM 732 C C . ALA A 1 91 ? -32.315 19.266 -6.094 1.00 64.56 91 ALA A C 1
ATOM 734 O O . ALA A 1 91 ? -33.075 18.323 -6.315 1.00 64.56 91 ALA A O 1
ATOM 735 N N . ALA A 1 92 ? -32.703 20.349 -5.412 1.00 71.75 92 ALA A N 1
ATOM 736 C CA . ALA A 1 92 ? -34.027 20.524 -4.812 1.00 71.75 92 ALA A CA 1
ATOM 737 C C . ALA A 1 92 ? -35.171 20.784 -5.820 1.00 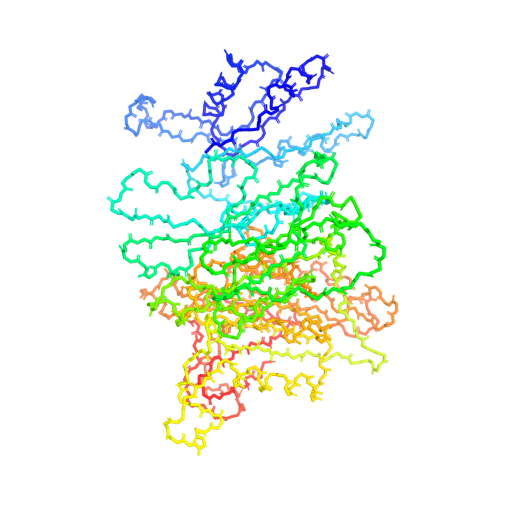71.75 92 ALA A C 1
ATOM 739 O O . ALA A 1 92 ? -36.341 20.774 -5.429 1.00 71.75 92 ALA A O 1
ATOM 740 N N . LEU A 1 93 ? -34.876 21.005 -7.107 1.00 67.44 93 LEU A N 1
ATOM 741 C CA . LEU A 1 93 ? -35.905 21.203 -8.134 1.00 67.44 93 LEU A CA 1
ATOM 742 C C . LEU A 1 93 ? -36.736 19.924 -8.370 1.00 67.44 93 LEU A C 1
ATOM 744 O O . LEU A 1 93 ? -36.176 18.826 -8.325 1.00 67.44 93 LEU A O 1
ATOM 748 N N . PRO A 1 94 ? -38.044 20.031 -8.681 1.00 77.38 94 PRO A N 1
ATOM 749 C CA . PRO A 1 94 ? -38.860 18.894 -9.112 1.00 77.38 94 PRO A CA 1
ATOM 750 C C . PRO A 1 94 ? -38.305 18.207 -10.370 1.00 77.38 94 PRO A C 1
ATOM 752 O O . PRO A 1 94 ? -37.798 18.873 -11.271 1.00 77.38 94 PRO A O 1
ATOM 755 N N . ASP A 1 95 ? -38.448 16.882 -10.470 1.00 69.94 95 ASP A N 1
ATOM 756 C CA . ASP A 1 95 ? -37.820 16.059 -11.523 1.00 69.94 95 ASP A CA 1
ATOM 757 C C . ASP A 1 95 ? -38.156 16.498 -12.964 1.00 69.94 95 ASP A C 1
ATOM 759 O O . ASP A 1 95 ? -37.363 16.283 -13.874 1.00 69.94 95 ASP A O 1
ATOM 763 N N . ASN A 1 96 ? -39.309 17.138 -13.186 1.00 72.75 96 ASN A N 1
ATOM 764 C CA . ASN A 1 96 ? -39.739 17.634 -14.498 1.00 72.75 96 ASN A CA 1
ATOM 765 C C . ASN A 1 96 ? -39.116 18.985 -14.908 1.00 72.75 96 ASN A C 1
ATOM 767 O O . ASN A 1 96 ? -39.355 19.437 -16.026 1.00 72.75 96 ASN A O 1
ATOM 771 N N . VAL A 1 97 ? -38.373 19.642 -14.012 1.00 71.25 97 VAL A N 1
ATOM 772 C CA . VAL A 1 97 ? -37.650 20.906 -14.265 1.00 71.25 97 VAL A CA 1
ATOM 773 C C . VAL A 1 97 ? -36.201 20.891 -13.753 1.00 71.25 97 VAL A C 1
ATOM 775 O O . VAL A 1 97 ? -35.467 21.851 -13.982 1.00 71.25 97 VAL A O 1
ATOM 778 N N . ARG A 1 98 ? -35.762 19.818 -13.080 1.00 71.00 98 ARG A N 1
ATOM 779 C CA . ARG A 1 98 ? -34.369 19.632 -12.655 1.00 71.00 98 ARG A CA 1
ATOM 780 C C . ARG A 1 98 ? -33.460 19.482 -13.890 1.00 71.00 98 ARG A C 1
ATOM 782 O O . ARG A 1 98 ? -33.734 18.622 -14.730 1.00 71.00 98 ARG A O 1
ATOM 789 N N . PRO A 1 99 ? -32.370 20.261 -14.019 1.00 63.34 99 PRO A N 1
ATOM 790 C CA . PRO A 1 99 ? -31.438 20.109 -15.131 1.00 63.34 99 PRO A CA 1
ATOM 791 C C . PRO A 1 99 ? -30.702 18.764 -15.054 1.00 63.34 99 PRO A C 1
ATOM 793 O O . PRO A 1 99 ? -30.369 18.279 -13.972 1.00 63.34 99 PRO A O 1
ATOM 796 N N . THR A 1 100 ? -30.398 18.174 -16.213 1.00 58.47 100 THR A N 1
ATOM 797 C CA . THR A 1 100 ? -29.483 17.024 -16.282 1.00 58.47 100 THR A CA 1
ATOM 798 C C . THR A 1 100 ? -28.051 17.538 -16.176 1.00 58.47 100 THR A C 1
ATOM 800 O O . THR A 1 100 ? -27.557 18.188 -17.094 1.00 58.47 100 THR A O 1
ATOM 803 N N . LEU A 1 101 ? -27.397 17.273 -15.046 1.00 57.38 101 LEU A N 1
ATOM 804 C CA . LEU A 1 101 ? -26.030 17.714 -14.777 1.00 57.38 101 LEU A CA 1
ATOM 805 C C . LEU A 1 101 ? -25.024 16.635 -15.197 1.00 57.38 101 LEU A C 1
ATOM 807 O O . LEU A 1 101 ? -25.089 15.502 -14.722 1.00 57.38 101 LEU A O 1
ATOM 811 N N . PHE A 1 102 ? -24.063 17.007 -16.044 1.00 46.94 102 PHE A N 1
ATOM 812 C CA . PHE A 1 102 ? -22.923 16.168 -16.412 1.00 46.94 102 PHE A CA 1
ATOM 813 C C . PHE A 1 102 ? -21.659 16.715 -15.744 1.00 46.94 102 PHE A C 1
ATOM 815 O O . PHE A 1 102 ? -21.139 17.754 -16.144 1.00 46.94 102 PHE A O 1
ATOM 822 N N . ALA A 1 103 ? -21.162 16.022 -14.720 1.00 49.31 103 ALA A N 1
ATOM 823 C CA . ALA A 1 103 ? -19.940 16.401 -14.019 1.00 49.31 103 ALA A CA 1
ATOM 824 C C . ALA A 1 103 ? -18.719 15.680 -14.615 1.00 49.31 103 ALA A C 1
ATOM 826 O O . ALA A 1 103 ? -18.691 14.452 -14.693 1.00 49.31 103 ALA A O 1
ATOM 827 N N . ARG A 1 104 ? -17.686 16.442 -14.993 1.00 40.62 104 ARG A N 1
ATOM 828 C CA . ARG A 1 104 ? -16.368 15.928 -15.394 1.00 40.62 104 ARG A CA 1
ATOM 829 C C . ARG A 1 104 ? -15.291 16.726 -14.668 1.00 40.62 104 ARG A C 1
ATOM 831 O O . ARG A 1 104 ? -15.306 17.953 -14.699 1.00 40.62 104 ARG A O 1
ATOM 838 N N . GLN A 1 105 ? -14.373 16.035 -13.999 1.00 43.41 105 GLN A N 1
ATOM 839 C CA . GLN A 1 105 ? -13.295 16.678 -13.253 1.00 43.41 105 GLN A CA 1
ATOM 840 C C . GLN A 1 105 ? -12.190 17.127 -14.216 1.00 43.41 105 GLN A C 1
ATOM 842 O O . GLN A 1 105 ? -11.624 16.308 -14.939 1.00 43.41 105 GLN A O 1
ATOM 847 N N . PHE A 1 106 ? -11.903 18.429 -14.233 1.00 39.34 106 PHE A N 1
ATOM 848 C CA . PHE A 1 106 ? -10.794 19.008 -14.991 1.00 39.34 106 PHE A CA 1
ATOM 849 C C . PHE A 1 106 ? -9.567 19.166 -14.095 1.00 39.34 106 PHE A C 1
ATOM 851 O O . PHE A 1 106 ? -9.656 19.750 -13.015 1.00 39.34 106 PHE A O 1
ATOM 858 N N . PHE A 1 107 ? -8.419 18.676 -14.567 1.00 35.03 107 PHE A N 1
ATOM 859 C CA . PHE A 1 107 ? -7.135 18.869 -13.901 1.00 35.03 107 PHE A CA 1
ATOM 860 C C . PHE A 1 107 ? -6.467 20.158 -14.357 1.00 35.03 107 PHE A C 1
ATOM 862 O O . PHE A 1 107 ? -6.163 20.341 -15.535 1.00 35.03 107 PHE A O 1
ATOM 869 N N . ILE A 1 108 ? -6.219 21.037 -13.391 1.00 34.41 108 ILE A N 1
ATOM 870 C CA . ILE A 1 108 ? -5.384 22.224 -13.527 1.00 34.41 108 ILE A CA 1
ATOM 871 C C . ILE A 1 108 ? -4.470 22.239 -12.302 1.00 34.41 108 ILE A C 1
ATOM 873 O O . ILE A 1 108 ? -4.930 22.515 -11.194 1.00 34.41 108 ILE A O 1
ATOM 877 N N . ASP A 1 109 ? -3.184 21.945 -12.500 1.00 27.72 109 ASP A N 1
ATOM 878 C CA . ASP A 1 109 ? -2.173 22.097 -11.449 1.00 27.72 109 ASP A CA 1
ATOM 879 C C . ASP A 1 109 ? -1.971 23.587 -11.145 1.00 27.72 109 ASP A C 1
ATOM 881 O O . ASP A 1 109 ? -1.248 24.287 -11.859 1.00 27.72 109 ASP A O 1
ATOM 885 N N . LEU A 1 110 ? -2.604 24.062 -10.076 1.00 26.69 110 LEU A N 1
ATOM 886 C CA . LEU A 1 110 ? -2.348 25.361 -9.458 1.00 26.69 110 LEU A CA 1
ATOM 887 C C . LEU A 1 110 ? -1.981 25.150 -7.985 1.00 26.69 110 LEU A C 1
ATOM 889 O O . LEU A 1 110 ? -2.731 25.492 -7.072 1.00 26.69 110 LEU A O 1
ATOM 893 N N . GLU A 1 111 ? -0.790 24.596 -7.754 1.00 25.92 111 GLU A N 1
ATOM 894 C CA . GLU A 1 111 ? -0.108 24.759 -6.471 1.00 25.92 111 GLU A CA 1
ATOM 895 C C . GLU A 1 111 ? 0.183 26.252 -6.258 1.00 25.92 111 GLU A C 1
ATOM 897 O O . GLU A 1 111 ? 1.150 26.753 -6.826 1.00 25.92 111 GLU A O 1
ATOM 902 N N . LEU A 1 112 ? -0.655 26.966 -5.487 1.00 23.12 112 LEU A N 1
ATOM 903 C CA . LEU A 1 112 ? -0.307 28.225 -4.790 1.00 23.12 112 LEU A CA 1
ATOM 904 C C . LEU A 1 112 ? -1.446 28.780 -3.894 1.00 23.12 112 LEU A C 1
ATOM 906 O O . LEU A 1 112 ? -1.829 29.940 -4.009 1.00 23.12 112 LEU A O 1
ATOM 910 N N . ALA A 1 113 ? -1.969 27.979 -2.959 1.00 22.73 113 ALA A N 1
ATOM 911 C CA . ALA A 1 113 ? -2.562 28.441 -1.686 1.00 22.73 113 ALA A CA 1
ATOM 912 C C . ALA A 1 113 ? -2.828 27.234 -0.765 1.00 22.73 113 ALA A C 1
ATOM 914 O O . ALA A 1 113 ? -3.085 26.133 -1.246 1.00 22.73 113 ALA A O 1
ATOM 915 N N . ARG A 1 114 ? -2.733 27.414 0.559 1.00 23.42 114 ARG A N 1
ATOM 916 C CA . ARG A 1 114 ? -2.813 26.317 1.543 1.00 23.42 114 ARG A CA 1
ATOM 917 C C . ARG A 1 114 ? -4.232 26.091 2.081 1.00 23.42 114 ARG A C 1
ATOM 919 O O . ARG A 1 114 ? -4.811 27.028 2.617 1.00 23.42 114 ARG A O 1
ATOM 926 N N . GLY A 1 115 ? -4.641 24.818 2.117 1.00 26.78 115 GLY A N 1
ATOM 927 C CA . GLY A 1 115 ? -5.527 24.239 3.140 1.00 26.78 115 GLY A CA 1
ATOM 928 C C . GLY A 1 115 ? -7.042 24.244 2.880 1.00 26.78 115 GLY A C 1
ATOM 929 O O . GLY A 1 115 ? -7.558 25.182 2.284 1.00 26.78 115 GLY A O 1
ATOM 930 N N . PHE A 1 116 ? -7.705 23.209 3.441 1.00 24.33 116 PHE A N 1
ATOM 931 C CA . PHE A 1 116 ? -8.953 23.280 4.242 1.00 24.33 116 PHE A CA 1
ATOM 932 C C . PHE A 1 116 ? -10.277 22.611 3.777 1.00 24.33 116 PHE A C 1
ATOM 934 O O . PHE A 1 116 ? -11.221 23.288 3.381 1.00 24.33 116 PHE A O 1
ATOM 941 N N . HIS A 1 117 ? -10.390 21.288 3.987 1.00 26.59 117 HIS A N 1
ATOM 942 C CA . HIS A 1 117 ? -11.566 20.428 3.722 1.00 26.59 117 HIS A CA 1
ATOM 943 C C . HIS A 1 117 ? -12.941 20.881 4.275 1.00 26.59 117 HIS A C 1
ATOM 945 O O . HIS A 1 117 ? -13.038 21.705 5.185 1.00 26.59 117 HIS A O 1
ATOM 951 N N . TYR A 1 118 ? -14.013 20.269 3.741 1.00 23.28 118 TYR A N 1
ATOM 952 C CA . TYR A 1 118 ? -15.401 20.430 4.199 1.00 23.28 118 TYR A CA 1
ATOM 953 C C . TYR A 1 118 ? -16.226 19.127 4.122 1.00 23.28 118 TYR A C 1
ATOM 955 O O . TYR A 1 118 ? -15.980 18.275 3.268 1.00 23.28 118 TYR A O 1
ATOM 963 N N . GLN A 1 119 ? -17.247 19.038 4.985 1.00 26.03 119 GLN A N 1
ATOM 964 C CA . GLN A 1 119 ? -18.219 17.941 5.153 1.00 26.03 119 GLN A CA 1
ATOM 965 C C . GLN A 1 119 ? -19.636 18.554 5.337 1.00 26.03 119 GLN A C 1
ATOM 967 O O . GLN A 1 119 ? -19.738 19.727 5.684 1.00 26.03 119 GLN A O 1
ATOM 972 N N . HIS A 1 120 ? -20.778 17.878 5.149 1.00 27.55 120 HIS A N 1
ATOM 973 C CA . HIS A 1 120 ? -21.060 16.482 4.792 1.00 27.55 120 HIS A CA 1
ATOM 974 C C . HIS A 1 120 ? -22.427 16.403 4.076 1.00 27.55 120 HIS A C 1
ATOM 976 O O . HIS A 1 120 ? -23.360 17.053 4.535 1.00 27.55 120 HIS A O 1
ATOM 982 N N . ASP A 1 121 ? -22.557 15.625 2.990 1.00 23.12 121 ASP A N 1
ATOM 983 C CA . ASP A 1 121 ? -23.794 14.903 2.609 1.00 23.12 121 ASP A CA 1
ATOM 984 C C . ASP A 1 121 ? -23.556 14.078 1.327 1.00 23.12 121 ASP A C 1
ATOM 986 O O . ASP A 1 121 ? -23.080 14.595 0.317 1.00 23.12 121 ASP A O 1
ATOM 990 N N . THR A 1 122 ? -23.875 12.779 1.342 1.00 25.97 122 THR A N 1
ATOM 991 C CA . THR A 1 122 ? -23.721 11.874 0.179 1.00 25.97 122 THR A CA 1
ATOM 992 C C . THR A 1 122 ? -25.061 11.222 -0.177 1.00 25.97 122 THR A C 1
ATOM 994 O O . THR A 1 122 ? -25.834 10.884 0.718 1.00 25.97 122 THR A O 1
ATOM 997 N N . PRO A 1 123 ? -25.351 11.007 -1.476 1.00 31.92 123 PRO A N 1
ATOM 998 C CA . PRO A 1 123 ? -24.675 9.923 -2.190 1.00 31.92 123 PRO A CA 1
ATOM 999 C C . PRO A 1 123 ? -24.146 10.276 -3.595 1.00 31.92 123 PRO A C 1
ATOM 1001 O O . PRO A 1 123 ? -24.626 11.189 -4.255 1.00 31.92 123 PRO A O 1
ATOM 1004 N N . ILE A 1 124 ? -23.202 9.444 -4.063 1.00 26.69 124 ILE A N 1
ATOM 1005 C CA . ILE A 1 124 ? -22.630 9.318 -5.429 1.00 26.69 124 ILE A CA 1
ATOM 1006 C C . ILE A 1 124 ? -21.285 10.032 -5.702 1.00 26.69 124 ILE A C 1
ATOM 1008 O O . ILE A 1 124 ? -20.475 9.440 -6.413 1.00 26.69 124 ILE A O 1
ATOM 1012 N N . TYR A 1 125 ? -20.955 11.186 -5.109 1.00 26.16 125 TYR A N 1
ATOM 1013 C CA . TYR A 1 125 ? -19.738 11.929 -5.519 1.00 26.16 125 TYR A CA 1
ATOM 1014 C C . TYR A 1 125 ? -18.397 11.555 -4.836 1.00 26.16 125 TYR A C 1
ATOM 1016 O O . TYR A 1 125 ? -17.349 11.771 -5.438 1.00 26.16 125 TYR A O 1
ATOM 1024 N N . ASN A 1 126 ? -18.379 10.898 -3.668 1.00 27.55 126 ASN A N 1
ATOM 1025 C CA . ASN A 1 126 ? -17.133 10.581 -2.928 1.00 27.55 126 ASN A CA 1
ATOM 1026 C C . ASN A 1 126 ? -16.388 9.307 -3.408 1.00 27.55 126 ASN A C 1
ATOM 1028 O O . ASN A 1 126 ? -15.875 8.552 -2.586 1.00 27.55 126 ASN A O 1
ATOM 1032 N N . ARG A 1 127 ? -16.376 8.982 -4.710 1.00 30.08 127 ARG A N 1
ATOM 1033 C CA . ARG A 1 127 ? -15.783 7.713 -5.214 1.00 30.08 127 ARG A CA 1
ATOM 1034 C C . ARG A 1 127 ? -14.548 7.835 -6.101 1.00 30.08 127 ARG A C 1
ATOM 1036 O O . ARG A 1 127 ? -14.033 6.807 -6.531 1.00 30.08 127 ARG A O 1
ATOM 1043 N N . PHE A 1 128 ? -14.060 9.044 -6.357 1.00 31.08 128 PHE A N 1
ATOM 1044 C CA . PHE A 1 128 ? -12.898 9.256 -7.220 1.00 31.08 128 PHE A CA 1
ATOM 1045 C C . PHE A 1 128 ? -11.877 10.166 -6.545 1.00 31.08 128 PHE A C 1
ATOM 1047 O O . PHE A 1 128 ? -11.773 11.351 -6.850 1.00 31.08 128 PHE A O 1
ATOM 1054 N N . ARG A 1 129 ? -11.106 9.563 -5.633 1.00 39.91 129 ARG A N 1
ATOM 1055 C CA . ARG A 1 129 ? -9.858 10.135 -5.132 1.00 39.91 129 ARG A CA 1
ATOM 1056 C C . ARG A 1 129 ? -8.923 10.349 -6.315 1.00 39.91 129 ARG A C 1
ATOM 1058 O O . ARG A 1 129 ? -8.656 9.421 -7.082 1.00 39.91 129 ARG A O 1
ATOM 1065 N N . VAL A 1 130 ? -8.426 11.569 -6.470 1.00 36.34 130 VAL A N 1
ATOM 1066 C CA . VAL A 1 130 ? -7.393 11.853 -7.465 1.00 36.34 130 VAL A CA 1
ATOM 1067 C C . VAL A 1 130 ? -6.084 11.319 -6.919 1.00 36.34 130 VAL A C 1
ATOM 1069 O O . VAL A 1 130 ? -5.550 11.837 -5.944 1.00 36.34 130 VAL A O 1
ATOM 1072 N N . LEU A 1 131 ? -5.572 10.280 -7.560 1.00 37.97 131 LEU A N 1
ATOM 1073 C CA . LEU A 1 131 ? -4.256 9.740 -7.264 1.00 37.97 131 LEU A CA 1
ATOM 1074 C C . LEU A 1 131 ? -3.189 10.762 -7.696 1.00 37.97 131 LEU A C 1
ATOM 1076 O O . LEU A 1 131 ? -3.199 11.156 -8.865 1.00 37.97 131 LEU A O 1
ATOM 1080 N N . PRO A 1 132 ? -2.274 11.196 -6.804 1.00 37.09 132 PRO A N 1
ATOM 1081 C CA . PRO A 1 132 ? -1.094 11.963 -7.185 1.00 37.09 132 PRO A CA 1
ATOM 1082 C C . PRO A 1 132 ? -0.373 11.369 -8.398 1.00 37.09 132 PRO A C 1
ATOM 1084 O O . PRO A 1 132 ? -0.282 10.150 -8.546 1.00 37.09 132 PRO A O 1
ATOM 1087 N N . ALA A 1 133 ? 0.201 12.230 -9.242 1.00 35.03 133 ALA A N 1
ATOM 1088 C CA . ALA A 1 133 ? 0.844 11.801 -10.485 1.00 35.03 133 ALA A CA 1
ATOM 1089 C C . ALA A 1 133 ? 1.988 10.785 -10.274 1.00 35.03 133 ALA A C 1
ATOM 1091 O O . ALA A 1 133 ? 2.249 9.978 -11.164 1.00 35.03 133 ALA A O 1
ATOM 1092 N N . ALA A 1 134 ? 2.621 10.785 -9.094 1.00 37.78 134 ALA A N 1
ATOM 1093 C CA . ALA A 1 134 ? 3.607 9.786 -8.680 1.00 37.78 134 ALA A CA 1
ATOM 1094 C C . ALA A 1 134 ? 3.039 8.352 -8.689 1.00 37.78 134 ALA A C 1
ATOM 1096 O O . ALA A 1 134 ? 3.687 7.425 -9.175 1.00 37.78 134 ALA A O 1
ATOM 1097 N N . ILE A 1 135 ? 1.785 8.157 -8.264 1.00 43.19 135 ILE A N 1
ATOM 1098 C CA . ILE A 1 135 ? 1.180 6.821 -8.174 1.00 43.19 135 ILE A CA 1
ATOM 1099 C C . ILE A 1 135 ? 0.831 6.246 -9.560 1.00 43.19 135 ILE A C 1
ATOM 1101 O O . ILE A 1 135 ? 0.690 5.034 -9.697 1.00 43.19 135 ILE A O 1
ATOM 1105 N N . HIS A 1 136 ? 0.771 7.052 -10.630 1.00 46.19 136 HIS A N 1
ATOM 1106 C CA . HIS A 1 136 ? 0.597 6.532 -11.998 1.00 46.19 136 HIS A CA 1
ATOM 1107 C C . HIS A 1 136 ? 1.764 5.645 -12.477 1.00 46.19 136 HIS A C 1
ATOM 1109 O O . HIS A 1 136 ? 1.595 4.894 -13.436 1.00 46.19 136 HIS A O 1
ATOM 1115 N N . GLY A 1 137 ? 2.935 5.716 -11.828 1.00 44.03 137 GLY A N 1
ATOM 1116 C CA . GLY A 1 137 ? 4.045 4.783 -12.054 1.00 44.03 137 GLY A CA 1
ATOM 1117 C C . GLY A 1 137 ? 3.882 3.436 -11.336 1.00 44.03 137 GLY A C 1
ATOM 1118 O O . GLY A 1 137 ? 4.424 2.436 -11.796 1.00 44.03 137 GLY A O 1
ATOM 1119 N N . HIS A 1 138 ? 3.113 3.403 -10.243 1.00 49.44 138 HIS A N 1
ATOM 1120 C CA . HIS A 1 138 ? 2.875 2.221 -9.401 1.00 49.44 138 HIS A CA 1
ATOM 1121 C C . HIS A 1 138 ? 1.547 1.513 -9.729 1.00 49.44 138 HIS A C 1
ATOM 1123 O O . HIS A 1 138 ? 1.381 0.318 -9.476 1.00 49.44 138 HIS A O 1
ATOM 1129 N N . LEU A 1 139 ? 0.604 2.250 -10.321 1.00 49.66 139 LEU A N 1
ATOM 1130 C CA . LEU A 1 139 ? -0.725 1.789 -10.706 1.00 49.66 139 LEU A CA 1
ATOM 1131 C C . LEU A 1 139 ? -0.859 1.801 -12.231 1.00 49.66 139 LEU A C 1
ATOM 1133 O O . LEU A 1 139 ? -0.880 2.878 -12.836 1.00 49.66 139 LEU A O 1
ATOM 1137 N N . PRO A 1 140 ? -0.964 0.628 -12.878 1.00 49.28 140 PRO A N 1
ATOM 1138 C CA . PRO A 1 140 ? -1.021 0.562 -14.326 1.00 49.28 140 PRO A CA 1
ATOM 1139 C C . PRO A 1 140 ? -2.234 1.300 -14.894 1.00 49.28 140 PRO A C 1
ATOM 1141 O O . PRO A 1 140 ? -3.374 1.064 -14.501 1.00 49.28 140 PRO A O 1
ATOM 1144 N N . SER A 1 141 ? -2.001 2.144 -15.898 1.00 45.25 141 SER A N 1
ATOM 1145 C CA . SER A 1 141 ? -3.074 2.766 -16.678 1.00 45.25 141 SER A CA 1
ATOM 1146 C C . SER A 1 141 ? -3.858 1.694 -17.448 1.00 45.25 141 SER A C 1
ATOM 1148 O O . SER A 1 141 ? -3.409 1.212 -18.491 1.00 45.25 141 SER A O 1
ATOM 1150 N N . HIS A 1 142 ? -5.018 1.309 -16.907 1.00 50.03 142 HIS A N 1
ATOM 1151 C CA . HIS A 1 142 ? -5.874 0.248 -17.436 1.00 50.03 142 HIS A CA 1
ATOM 1152 C C . HIS A 1 142 ? -6.612 0.672 -18.713 1.00 50.03 142 HIS A C 1
ATOM 1154 O O . HIS A 1 142 ? -7.714 1.220 -18.660 1.00 50.03 142 HIS A O 1
ATOM 1160 N N . TYR A 1 143 ? -6.045 0.323 -19.864 1.00 52.03 143 TYR A N 1
ATOM 1161 C CA . TYR A 1 143 ? -6.757 0.290 -21.138 1.00 52.03 143 TYR A CA 1
ATOM 1162 C C . TYR A 1 143 ? -6.716 -1.147 -21.661 1.00 52.03 143 TYR A C 1
ATOM 1164 O O . TYR A 1 143 ? -5.636 -1.715 -21.817 1.00 52.03 143 TYR A O 1
ATOM 1172 N N . SER A 1 144 ? -7.894 -1.740 -21.869 1.00 59.91 144 SER A N 1
ATOM 1173 C CA . SER A 1 144 ? -8.024 -3.086 -22.442 1.00 59.91 144 SER A CA 1
ATOM 1174 C C . SER A 1 144 ? -7.541 -3.094 -23.890 1.00 59.91 144 SER A C 1
ATOM 1176 O O . SER A 1 144 ? -7.691 -2.093 -24.595 1.00 59.91 144 SER A O 1
ATOM 1178 N N . GLY A 1 145 ? -6.934 -4.201 -24.318 1.00 72.06 145 GLY A N 1
ATOM 1179 C CA . GLY A 1 145 ? -6.376 -4.314 -25.668 1.00 72.06 145 GLY A CA 1
ATOM 1180 C C . GLY A 1 145 ? -5.156 -3.419 -25.942 1.00 72.06 145 GLY A C 1
ATOM 1181 O O . GLY A 1 145 ? -4.904 -3.090 -27.097 1.00 72.06 145 GLY A O 1
ATOM 1182 N N . LEU A 1 146 ? -4.396 -2.999 -24.919 1.00 81.88 146 LEU A N 1
ATOM 1183 C CA . LEU A 1 146 ? -3.016 -2.519 -25.100 1.00 81.88 146 LEU A CA 1
ATOM 1184 C C . LEU A 1 146 ? -2.032 -3.687 -24.974 1.00 81.88 146 LEU A C 1
ATOM 1186 O O . LEU A 1 146 ? -2.079 -4.433 -23.999 1.00 81.88 146 LEU A O 1
ATOM 1190 N N . VAL A 1 147 ? -1.079 -3.769 -25.901 1.00 87.69 147 VAL A N 1
ATOM 1191 C CA . VAL A 1 147 ? 0.031 -4.732 -25.869 1.00 87.69 147 VAL A CA 1
ATOM 1192 C C . VAL A 1 147 ? 1.380 -4.016 -25.926 1.00 87.69 147 VAL A C 1
ATOM 1194 O O . VAL A 1 147 ? 1.496 -2.917 -26.478 1.00 87.69 147 VAL A O 1
ATOM 1197 N N . VAL A 1 148 ? 2.411 -4.626 -25.340 1.00 91.19 148 VAL A N 1
ATOM 1198 C CA . VAL A 1 148 ? 3.784 -4.104 -25.349 1.00 91.19 148 VAL A CA 1
ATOM 1199 C C . VAL A 1 148 ? 4.465 -4.462 -26.668 1.00 91.19 148 VAL A C 1
ATOM 1201 O O . VAL A 1 148 ? 4.501 -5.628 -27.060 1.00 91.19 148 VAL A O 1
ATOM 1204 N N . THR A 1 149 ? 5.037 -3.471 -27.352 1.00 92.31 149 THR A N 1
ATOM 1205 C CA . THR A 1 149 ? 5.755 -3.648 -28.631 1.00 92.31 149 THR A CA 1
ATOM 1206 C C . THR A 1 149 ? 7.275 -3.623 -28.464 1.00 92.31 149 THR A C 1
ATOM 1208 O O . THR A 1 149 ? 7.998 -4.291 -29.208 1.00 92.31 149 THR A O 1
ATOM 1211 N N . ASP A 1 150 ? 7.786 -2.910 -27.459 1.00 94.44 150 ASP A N 1
ATOM 1212 C CA . ASP A 1 150 ? 9.213 -2.867 -27.130 1.00 94.44 150 ASP A CA 1
ATOM 1213 C C . ASP A 1 150 ? 9.442 -2.543 -25.641 1.00 94.44 150 ASP A C 1
ATOM 1215 O O . ASP A 1 150 ? 8.590 -1.947 -24.984 1.00 94.44 150 ASP A O 1
ATOM 1219 N N . VAL A 1 151 ? 10.603 -2.930 -25.110 1.00 96.06 151 VAL A N 1
ATOM 1220 C CA . VAL A 1 151 ? 11.049 -2.664 -23.732 1.00 96.06 151 VAL A CA 1
ATOM 1221 C C . VAL A 1 151 ? 12.545 -2.369 -23.765 1.00 96.06 151 VAL A C 1
ATOM 1223 O O . VAL A 1 151 ? 13.320 -3.100 -24.375 1.00 96.06 151 VAL A O 1
ATOM 1226 N N . THR A 1 152 ? 12.987 -1.317 -23.087 1.00 95.62 152 THR A N 1
ATOM 1227 C CA . THR A 1 152 ? 14.405 -0.960 -22.980 1.00 95.62 152 THR A CA 1
ATOM 1228 C C . THR A 1 152 ? 14.711 -0.351 -21.619 1.00 95.62 152 THR A C 1
ATOM 1230 O O . THR A 1 152 ? 13.824 0.120 -20.911 1.00 95.62 152 THR A O 1
ATOM 1233 N N . ILE A 1 153 ? 15.994 -0.294 -21.273 1.00 94.19 153 ILE A N 1
ATOM 1234 C CA . ILE A 1 153 ? 16.478 0.543 -20.176 1.00 94.19 153 ILE A CA 1
ATOM 1235 C C . ILE A 1 153 ? 17.077 1.822 -20.749 1.00 94.19 153 ILE A C 1
ATOM 1237 O O . ILE A 1 153 ? 17.802 1.797 -21.750 1.00 94.19 153 ILE A O 1
ATOM 1241 N N . LYS A 1 154 ? 16.762 2.948 -20.107 1.00 92.12 154 LYS A N 1
ATOM 1242 C CA . LYS A 1 154 ? 17.308 4.267 -20.406 1.00 92.12 154 LYS A CA 1
ATOM 1243 C C . LYS A 1 154 ? 18.178 4.730 -19.241 1.00 92.12 154 LYS A C 1
ATOM 1245 O O . LYS A 1 154 ? 17.663 5.090 -18.188 1.00 92.12 154 LYS A O 1
ATOM 1250 N N . THR A 1 155 ? 19.492 4.742 -19.449 1.00 89.94 155 THR A N 1
ATOM 1251 C CA . THR A 1 155 ? 20.472 5.293 -18.498 1.00 89.94 155 THR A CA 1
ATOM 1252 C C . THR A 1 155 ? 20.771 6.754 -18.827 1.00 89.94 155 THR A C 1
ATOM 1254 O O . THR A 1 155 ? 20.910 7.115 -20.000 1.00 89.94 155 THR A O 1
ATOM 1257 N N . CYS A 1 156 ? 20.903 7.591 -17.798 1.00 88.38 156 CYS A N 1
ATOM 1258 C CA . CYS A 1 156 ? 21.143 9.026 -17.918 1.00 88.38 156 CYS A CA 1
ATOM 1259 C C . CYS A 1 156 ? 22.243 9.480 -16.973 1.00 88.38 156 CYS A C 1
ATOM 1261 O O . CYS A 1 156 ? 22.210 9.134 -15.799 1.00 88.38 156 CYS A O 1
ATOM 1263 N N . SER A 1 157 ? 23.187 10.292 -17.451 1.00 84.81 157 SER A N 1
ATOM 1264 C CA . SER A 1 157 ? 24.244 10.831 -16.588 1.00 84.81 157 SER A CA 1
ATOM 1265 C C . SER A 1 157 ? 23.833 12.147 -15.936 1.00 84.81 157 SER A C 1
ATOM 1267 O O . SER A 1 157 ? 23.369 13.053 -16.623 1.00 84.81 157 SER A O 1
ATOM 1269 N N . HIS A 1 158 ? 24.118 12.293 -14.640 1.00 78.25 158 HIS A N 1
ATOM 1270 C CA . HIS A 1 158 ? 23.975 13.562 -13.914 1.00 78.25 158 HIS A CA 1
ATOM 1271 C C . HIS A 1 158 ? 24.962 14.646 -14.382 1.00 78.25 158 HIS A C 1
ATOM 1273 O O . HIS A 1 158 ? 24.745 15.826 -14.130 1.00 78.25 158 HIS A O 1
ATOM 1279 N N . ILE A 1 159 ? 26.041 14.258 -15.072 1.00 76.94 159 ILE A N 1
ATOM 1280 C CA . ILE A 1 159 ? 27.115 15.163 -15.511 1.00 76.94 159 ILE A CA 1
ATOM 1281 C C . ILE A 1 159 ? 26.794 15.788 -16.883 1.00 76.94 159 ILE A C 1
ATOM 1283 O O . ILE A 1 159 ? 27.303 16.858 -17.215 1.00 76.94 159 ILE A O 1
ATOM 1287 N N . ASN A 1 160 ? 25.941 15.149 -17.693 1.00 74.94 160 ASN A N 1
ATOM 1288 C CA . ASN A 1 160 ? 25.585 15.630 -19.028 1.00 74.94 160 ASN A CA 1
ATOM 1289 C C . ASN A 1 160 ? 24.197 16.308 -19.021 1.00 74.94 160 ASN A C 1
ATOM 1291 O O . ASN A 1 160 ? 23.189 15.598 -19.012 1.00 74.94 160 ASN A O 1
ATOM 1295 N N . PRO A 1 161 ? 24.100 17.649 -19.123 1.00 61.97 161 PRO A N 1
ATOM 1296 C CA . PRO A 1 161 ? 22.821 18.366 -19.049 1.00 61.97 161 PRO A CA 1
ATOM 1297 C C . PRO A 1 161 ? 21.872 18.085 -20.228 1.00 61.97 161 PRO A C 1
ATOM 1299 O O . PRO A 1 161 ? 20.688 18.405 -20.155 1.00 61.97 161 PRO A O 1
ATOM 1302 N N . PHE A 1 162 ? 22.354 17.465 -21.311 1.00 66.69 162 PHE A N 1
ATOM 1303 C CA . PHE A 1 162 ? 21.520 17.038 -22.441 1.00 66.69 162 PHE A CA 1
ATOM 1304 C C . PHE A 1 162 ? 20.924 15.629 -22.257 1.00 66.69 162 PHE A C 1
ATOM 1306 O O . PHE A 1 162 ? 20.120 15.181 -23.076 1.00 66.69 162 PHE A O 1
ATOM 1313 N N . SER A 1 163 ? 21.291 14.922 -21.183 1.00 71.69 163 SER A N 1
ATOM 1314 C CA . SER A 1 163 ? 20.868 13.549 -20.899 1.00 71.69 163 SER A CA 1
ATOM 1315 C C . SER A 1 163 ? 19.448 13.479 -20.320 1.00 71.69 163 SER A C 1
ATOM 1317 O O . SER A 1 163 ? 19.257 13.247 -19.128 1.00 71.69 163 SER A O 1
ATOM 1319 N N . LYS A 1 164 ? 18.426 13.645 -21.167 1.00 73.75 164 LYS A N 1
ATOM 1320 C CA . LYS A 1 164 ? 17.021 13.487 -20.755 1.00 73.75 164 LYS A CA 1
ATOM 1321 C C . LYS A 1 164 ? 16.674 12.019 -20.491 1.00 73.75 164 LYS A C 1
ATOM 1323 O O . LYS A 1 164 ? 16.884 11.173 -21.362 1.00 73.75 164 LYS A O 1
ATOM 1328 N N . CYS A 1 165 ? 16.097 11.756 -19.317 1.00 77.50 165 CYS A N 1
ATOM 1329 C CA . CYS A 1 165 ? 15.599 10.429 -18.955 1.00 77.50 165 CYS A CA 1
ATOM 1330 C C . CYS A 1 165 ? 14.147 10.188 -19.340 1.00 77.50 165 CYS A C 1
ATOM 1332 O O . CYS A 1 165 ? 13.859 9.115 -19.850 1.00 77.50 165 CYS A O 1
ATOM 1334 N N . LYS A 1 166 ? 13.257 11.180 -19.206 1.00 80.56 166 LYS A N 1
ATOM 1335 C CA . LYS A 1 166 ? 11.852 11.012 -19.608 1.00 80.56 166 LYS A CA 1
ATOM 1336 C C . LYS A 1 166 ? 11.728 10.668 -21.108 1.00 80.56 166 LYS A C 1
ATOM 1338 O O . LYS A 1 166 ? 12.501 11.219 -21.901 1.00 80.56 166 LYS A O 1
ATOM 1343 N N . PRO A 1 167 ? 10.768 9.807 -21.504 1.00 79.06 167 PRO A N 1
ATOM 1344 C CA . PRO A 1 167 ? 10.542 9.457 -22.903 1.00 79.06 167 PRO A CA 1
ATOM 1345 C C . PRO A 1 167 ? 10.292 10.682 -23.791 1.00 79.06 167 PRO A C 1
ATOM 1347 O O . PRO A 1 167 ? 9.682 11.663 -23.367 1.00 79.06 167 PRO A O 1
ATOM 1350 N N . THR A 1 168 ? 10.751 10.624 -25.043 1.00 67.06 168 THR A N 1
ATOM 1351 C CA . THR A 1 168 ? 10.549 11.696 -26.039 1.00 67.06 168 THR A CA 1
ATOM 1352 C C . THR A 1 168 ? 9.337 11.480 -26.947 1.00 67.06 168 THR A C 1
ATOM 1354 O O . THR A 1 168 ? 8.968 12.399 -27.672 1.00 67.06 168 THR A O 1
ATOM 1357 N N . SER A 1 169 ? 8.730 10.290 -26.925 1.00 77.69 169 SER A N 1
ATOM 1358 C CA . SER A 1 169 ? 7.499 9.947 -27.652 1.00 77.69 169 SER A CA 1
ATOM 1359 C C . SER A 1 169 ? 6.369 9.666 -26.664 1.00 77.69 169 SER A C 1
ATOM 1361 O O . SER A 1 169 ? 6.617 9.107 -25.599 1.00 77.69 169 SER A O 1
ATOM 1363 N N . GLN A 1 170 ? 5.132 9.989 -27.047 1.00 73.38 170 GLN A N 1
ATOM 1364 C CA . GLN A 1 170 ? 3.927 9.661 -26.273 1.00 73.38 170 GLN A CA 1
ATOM 1365 C C . GLN A 1 170 ? 3.617 8.151 -26.240 1.00 73.38 170 GLN A C 1
ATOM 1367 O O . GLN A 1 170 ? 2.905 7.707 -25.346 1.00 73.38 170 GLN A O 1
ATOM 1372 N N . SER A 1 171 ? 4.155 7.357 -27.177 1.00 79.94 171 SER A N 1
ATOM 1373 C CA . SER A 1 171 ? 3.982 5.890 -27.205 1.00 79.94 171 SER A CA 1
ATOM 1374 C C . SER A 1 171 ? 4.761 5.158 -26.101 1.00 79.94 171 SER A C 1
ATOM 1376 O O . SER A 1 171 ? 4.410 4.040 -25.720 1.00 79.94 171 SER A O 1
ATOM 1378 N N . TRP A 1 172 ? 5.806 5.791 -25.561 1.00 87.75 172 TRP A N 1
ATOM 1379 C CA . TRP A 1 172 ? 6.697 5.202 -24.565 1.00 87.75 172 TRP A CA 1
ATOM 1380 C C . TRP A 1 172 ? 6.280 5.589 -23.146 1.00 87.75 172 TRP A C 1
ATOM 1382 O O . TRP A 1 172 ? 6.302 6.758 -22.764 1.00 87.75 172 TRP A O 1
ATOM 1392 N N . THR A 1 173 ? 5.948 4.581 -22.342 1.00 87.56 173 THR A N 1
ATOM 1393 C CA . THR A 1 173 ? 5.735 4.700 -20.894 1.00 87.56 173 THR A CA 1
ATOM 1394 C C . THR A 1 173 ? 7.066 4.476 -20.166 1.00 87.56 173 THR A C 1
ATOM 1396 O O . THR A 1 173 ? 7.873 3.649 -20.588 1.00 87.56 173 THR A O 1
ATOM 1399 N N . GLN A 1 174 ? 7.308 5.194 -19.068 1.00 89.69 174 GLN A N 1
ATOM 1400 C CA . GLN A 1 174 ? 8.421 4.940 -18.147 1.00 89.69 174 GLN A CA 1
ATOM 1401 C C . GLN A 1 174 ? 7.873 4.367 -16.835 1.00 89.69 174 GLN A C 1
ATOM 1403 O O . GLN A 1 174 ? 6.902 4.902 -16.307 1.00 89.69 174 GLN A O 1
ATOM 1408 N N . VAL A 1 175 ? 8.516 3.328 -16.299 1.00 90.81 175 VAL A N 1
ATOM 1409 C CA . VAL A 1 175 ? 8.328 2.910 -14.901 1.00 90.81 175 VAL A CA 1
ATOM 1410 C C . VAL A 1 175 ? 9.087 3.908 -14.028 1.00 90.81 175 VAL A C 1
ATOM 1412 O O . VAL A 1 175 ? 10.297 4.060 -14.202 1.00 90.81 175 VAL A O 1
ATOM 1415 N N . ASP A 1 176 ? 8.412 4.609 -13.113 1.00 88.12 176 ASP A N 1
ATOM 1416 C CA . ASP A 1 176 ? 9.019 5.713 -12.343 1.00 88.12 176 ASP A CA 1
ATOM 1417 C C . ASP A 1 176 ? 9.826 5.239 -11.118 1.00 88.12 176 ASP A C 1
ATOM 1419 O O . ASP A 1 176 ? 9.747 5.779 -10.018 1.00 88.12 176 ASP A O 1
ATOM 1423 N N . LYS A 1 177 ? 10.629 4.194 -11.333 1.00 90.38 177 LYS A N 1
ATOM 1424 C CA . LYS A 1 177 ? 11.551 3.605 -10.363 1.00 90.38 177 LYS A CA 1
ATOM 1425 C C . LYS A 1 177 ? 12.964 3.712 -10.915 1.00 90.38 177 LYS A C 1
ATOM 1427 O O . LYS A 1 177 ? 13.276 3.117 -11.947 1.00 90.38 177 LYS A O 1
ATOM 1432 N N . ASP A 1 178 ? 13.809 4.478 -10.229 1.00 91.62 178 ASP A N 1
ATOM 1433 C CA . ASP A 1 178 ? 15.241 4.490 -10.521 1.00 91.62 178 ASP A CA 1
ATOM 1434 C C . ASP A 1 178 ? 15.821 3.125 -10.151 1.00 91.62 178 ASP A C 1
ATOM 1436 O O . ASP A 1 178 ? 15.762 2.705 -8.996 1.00 91.62 178 ASP A O 1
ATOM 1440 N N . LEU A 1 179 ? 16.395 2.443 -11.137 1.00 92.88 179 LEU A N 1
ATOM 1441 C CA . LEU A 1 179 ? 16.947 1.097 -11.003 1.00 92.88 179 LEU A CA 1
ATOM 1442 C C . LEU A 1 179 ? 18.142 1.032 -10.042 1.00 92.88 179 LEU A C 1
ATOM 1444 O O . LEU A 1 179 ? 18.526 -0.051 -9.610 1.00 92.88 179 LEU A O 1
ATOM 1448 N N . TYR A 1 180 ? 18.708 2.186 -9.685 1.00 90.69 180 TYR A N 1
ATOM 1449 C CA . TYR A 1 180 ? 19.760 2.323 -8.684 1.00 90.69 180 TYR A CA 1
ATOM 1450 C C . TYR A 1 180 ? 19.240 2.738 -7.295 1.00 90.69 180 TYR A C 1
ATOM 1452 O O . TYR A 1 180 ? 20.049 3.030 -6.411 1.00 90.69 180 TYR A O 1
ATOM 1460 N N . LEU A 1 181 ? 17.918 2.806 -7.084 1.00 88.94 181 LEU A N 1
ATOM 1461 C CA . LEU A 1 181 ? 17.272 3.226 -5.829 1.00 88.94 181 LEU A CA 1
ATOM 1462 C C . LEU A 1 181 ? 17.855 4.530 -5.252 1.00 88.94 181 LEU A C 1
ATOM 1464 O O . LEU A 1 181 ? 18.079 4.653 -4.047 1.00 88.94 181 LEU A O 1
ATOM 1468 N N . ARG A 1 182 ? 18.143 5.506 -6.127 1.00 85.88 182 ARG A N 1
ATOM 1469 C CA . ARG A 1 182 ? 18.745 6.812 -5.803 1.00 85.88 182 ARG A CA 1
ATOM 1470 C C . ARG A 1 182 ? 20.145 6.732 -5.164 1.00 85.88 182 ARG A C 1
ATOM 1472 O O . ARG A 1 182 ? 20.636 7.729 -4.642 1.00 85.88 182 ARG A O 1
ATOM 1479 N N . THR A 1 183 ? 20.822 5.580 -5.232 1.00 83.38 183 THR A N 1
ATOM 1480 C CA . THR A 1 183 ? 22.204 5.407 -4.738 1.00 83.38 183 THR A CA 1
ATOM 1481 C C . THR A 1 183 ? 23.273 5.771 -5.779 1.00 83.38 183 THR A C 1
ATOM 1483 O O . THR A 1 183 ? 24.427 6.001 -5.420 1.00 83.38 183 THR A O 1
ATOM 1486 N N . GLY A 1 184 ? 22.911 5.863 -7.065 1.00 76.81 184 GLY A N 1
ATOM 1487 C CA . GLY A 1 184 ? 23.833 6.189 -8.155 1.00 76.81 184 GLY A CA 1
ATOM 1488 C C . GLY A 1 184 ? 24.269 7.660 -8.154 1.00 76.81 184 GLY A C 1
ATOM 1489 O O . GLY A 1 184 ? 23.450 8.559 -8.297 1.00 76.81 184 GLY A O 1
ATOM 1490 N N . TRP A 1 185 ? 25.575 7.931 -8.037 1.00 73.69 185 TRP A N 1
ATOM 1491 C CA . TRP A 1 185 ? 26.099 9.313 -7.990 1.00 73.69 185 TRP A CA 1
ATOM 1492 C C . TRP A 1 185 ? 26.402 9.913 -9.373 1.00 73.69 185 TRP A C 1
ATOM 1494 O O . TRP A 1 185 ? 26.493 11.129 -9.528 1.00 73.69 185 TRP A O 1
ATOM 1504 N N . THR A 1 186 ? 26.592 9.074 -10.395 1.00 80.12 186 THR A N 1
ATOM 1505 C CA . THR A 1 186 ? 26.975 9.494 -11.759 1.00 80.12 186 THR A CA 1
ATOM 1506 C C . THR A 1 186 ? 25.858 9.345 -12.786 1.00 80.12 186 THR A C 1
ATOM 1508 O O . THR A 1 186 ? 25.911 9.984 -13.844 1.00 80.12 186 THR A O 1
ATOM 1511 N N . SER A 1 187 ? 24.858 8.514 -12.487 1.00 86.44 187 SER A N 1
ATOM 1512 C CA . SER A 1 187 ? 23.755 8.188 -13.385 1.00 86.44 187 SER A CA 1
ATOM 1513 C C . SER A 1 187 ? 22.527 7.644 -12.659 1.00 86.44 187 SER A C 1
ATOM 1515 O O . SER A 1 187 ? 22.661 6.963 -11.649 1.00 86.44 187 SER A O 1
ATOM 1517 N N . THR A 1 188 ? 21.365 7.873 -13.267 1.00 90.31 188 THR A N 1
ATOM 1518 C CA . THR A 1 188 ? 20.085 7.189 -13.007 1.00 90.31 188 THR A CA 1
ATOM 1519 C C . THR A 1 188 ? 19.775 6.235 -14.157 1.00 90.31 188 THR A C 1
ATOM 1521 O O . THR A 1 188 ? 20.291 6.416 -15.269 1.00 90.31 188 THR A O 1
ATOM 1524 N N . ALA A 1 189 ? 18.932 5.232 -13.928 1.00 92.06 189 ALA A N 1
ATOM 1525 C CA . ALA A 1 189 ? 18.435 4.364 -14.993 1.00 92.06 189 ALA A CA 1
ATOM 1526 C C . ALA A 1 189 ? 16.969 3.994 -14.761 1.00 92.06 189 ALA A C 1
ATOM 1528 O O . ALA A 1 189 ? 16.563 3.775 -13.629 1.00 92.06 189 ALA A O 1
ATOM 1529 N N . PHE A 1 190 ? 16.181 3.907 -15.833 1.00 93.50 190 PHE A N 1
ATOM 1530 C CA . PHE A 1 190 ? 14.752 3.584 -15.765 1.00 93.50 190 PHE A CA 1
ATOM 1531 C C . PHE A 1 190 ? 14.367 2.568 -16.838 1.00 93.50 190 PHE A C 1
ATOM 1533 O O . PHE A 1 190 ? 14.921 2.584 -17.942 1.00 93.50 190 PHE A O 1
ATOM 1540 N N . VAL A 1 191 ? 13.381 1.721 -16.539 1.00 94.56 191 VAL A N 1
ATOM 1541 C CA . VAL A 1 191 ? 12.720 0.877 -17.544 1.00 94.56 191 VAL A CA 1
ATOM 1542 C C . VAL A 1 191 ? 11.711 1.719 -18.315 1.00 94.56 191 VAL A C 1
ATOM 1544 O O . VAL A 1 191 ? 10.902 2.446 -17.736 1.00 94.56 191 VAL A O 1
ATOM 1547 N N . GLN A 1 192 ? 11.759 1.610 -19.637 1.00 94.31 192 GLN A N 1
ATOM 1548 C CA . GLN A 1 192 ? 10.816 2.229 -20.557 1.00 94.31 192 GLN A CA 1
ATOM 1549 C C . GLN A 1 192 ? 10.243 1.154 -21.471 1.00 94.31 192 GLN A C 1
ATOM 1551 O O . GLN A 1 192 ? 10.959 0.251 -21.900 1.00 94.31 192 GLN A O 1
ATOM 1556 N N . PHE A 1 193 ? 8.956 1.248 -21.775 1.00 93.69 193 PHE A N 1
ATOM 1557 C CA . PHE A 1 193 ? 8.268 0.291 -22.629 1.00 93.69 193 PHE A CA 1
ATOM 1558 C C . PHE A 1 193 ? 7.266 1.000 -23.532 1.00 93.69 193 PHE A C 1
ATOM 1560 O O . PHE A 1 193 ? 6.582 1.940 -23.120 1.00 93.69 193 PHE A O 1
ATOM 1567 N N . GLU A 1 194 ? 7.200 0.558 -24.780 1.00 92.31 194 GLU A N 1
ATOM 1568 C CA . GLU A 1 194 ? 6.243 1.057 -25.755 1.00 92.31 194 GLU A CA 1
ATOM 1569 C C . GLU A 1 194 ? 4.982 0.201 -25.716 1.00 92.31 194 GLU A C 1
ATOM 1571 O O . GLU A 1 194 ? 5.056 -1.030 -25.699 1.00 92.31 194 GLU A O 1
ATOM 1576 N N . ARG A 1 195 ? 3.821 0.858 -25.693 1.00 87.75 195 ARG A N 1
ATOM 1577 C CA . ARG A 1 195 ? 2.518 0.199 -25.800 1.00 87.75 195 ARG A CA 1
ATOM 1578 C C . ARG A 1 195 ? 1.770 0.715 -27.012 1.00 87.75 195 ARG A C 1
ATOM 1580 O O . ARG A 1 195 ? 1.791 1.910 -27.305 1.00 87.75 195 ARG A O 1
ATOM 1587 N N . LYS A 1 196 ? 1.042 -0.186 -27.658 1.00 86.94 196 LYS A N 1
ATOM 1588 C CA . LYS A 1 196 ? 0.136 0.131 -28.758 1.00 86.94 196 LYS A CA 1
ATOM 1589 C C . LYS A 1 196 ? -1.172 -0.625 -28.570 1.00 86.94 196 LYS A C 1
ATOM 1591 O O . LYS A 1 196 ? -1.176 -1.694 -27.958 1.00 86.94 196 LYS A O 1
ATOM 1596 N N . LYS A 1 197 ? -2.287 -0.074 -29.055 1.00 84.94 197 LYS A N 1
ATOM 1597 C CA . LYS A 1 197 ? -3.536 -0.834 -29.068 1.00 84.94 197 LYS A CA 1
ATOM 1598 C C . LYS A 1 197 ? -3.452 -1.955 -30.090 1.00 84.94 197 LYS A C 1
ATOM 1600 O O . LYS A 1 197 ? -2.916 -1.751 -31.177 1.00 84.94 197 LYS A O 1
ATOM 1605 N N . GLU A 1 198 ? -4.060 -3.085 -29.769 1.00 80.06 198 GLU A N 1
ATOM 1606 C CA . GLU A 1 198 ? -4.183 -4.241 -30.651 1.00 80.06 198 GLU A CA 1
ATOM 1607 C C . GLU A 1 198 ? -4.907 -3.875 -31.962 1.00 80.06 198 GLU A C 1
ATOM 1609 O O . GLU A 1 198 ? -4.463 -4.256 -33.043 1.00 80.06 198 GLU A O 1
ATOM 1614 N N . GLU A 1 199 ? -5.945 -3.029 -31.883 1.00 81.44 199 GLU A N 1
ATOM 1615 C CA . GLU A 1 199 ? -6.675 -2.495 -33.048 1.00 81.44 199 GLU A CA 1
ATOM 1616 C C . GLU A 1 199 ? -5.833 -1.579 -33.958 1.00 81.44 199 GLU A C 1
ATOM 1618 O O . GLU A 1 199 ? -6.107 -1.487 -35.154 1.00 81.44 199 GLU A O 1
ATOM 1623 N N . ASP A 1 200 ? -4.784 -0.944 -33.421 1.00 85.88 200 ASP A N 1
ATOM 1624 C CA . ASP A 1 200 ? -3.910 -0.027 -34.162 1.00 85.88 200 ASP A CA 1
ATOM 1625 C C . ASP A 1 200 ? -2.681 -0.739 -34.775 1.00 85.88 200 ASP A C 1
ATOM 1627 O O . ASP A 1 200 ? -1.900 -0.104 -35.498 1.00 85.88 200 ASP A O 1
ATOM 1631 N N . LEU A 1 201 ? -2.451 -2.027 -34.473 1.00 83.75 201 LEU A N 1
ATOM 1632 C CA . LEU A 1 201 ? -1.273 -2.782 -34.925 1.00 83.75 201 LEU A CA 1
ATOM 1633 C C . LEU A 1 201 ? -1.207 -2.875 -36.458 1.00 83.75 201 LEU A C 1
ATOM 1635 O O . LEU A 1 201 ? -2.093 -3.409 -37.131 1.00 83.75 201 LEU A O 1
ATOM 1639 N N . LEU A 1 202 ? -0.099 -2.396 -37.022 1.00 85.81 202 LEU A N 1
ATOM 1640 C CA . LEU A 1 202 ? 0.216 -2.555 -38.438 1.00 85.81 202 LEU A CA 1
ATOM 1641 C C . LEU A 1 202 ? 0.721 -3.985 -38.700 1.00 85.81 202 LEU A C 1
ATOM 1643 O O . LEU A 1 202 ? 1.323 -4.586 -37.814 1.00 85.81 202 LEU A O 1
ATOM 1647 N N . PRO A 1 203 ? 0.590 -4.528 -39.928 1.00 80.25 203 PRO A N 1
ATOM 1648 C CA . PRO A 1 203 ? 1.103 -5.864 -40.267 1.00 80.25 203 PRO A CA 1
ATOM 1649 C C . PRO A 1 203 ? 2.620 -6.057 -40.081 1.00 80.25 203 PRO A C 1
ATOM 1651 O O . PRO A 1 203 ? 3.105 -7.180 -40.148 1.00 80.25 203 PRO A O 1
ATOM 1654 N N . THR A 1 204 ? 3.371 -4.967 -39.908 1.00 83.50 204 THR A N 1
ATOM 1655 C CA . THR A 1 204 ? 4.818 -4.950 -39.647 1.00 83.50 204 THR A CA 1
ATOM 1656 C C . THR A 1 204 ? 5.175 -4.803 -38.169 1.00 83.50 204 THR A C 1
ATOM 1658 O O . THR A 1 204 ? 6.346 -4.949 -37.820 1.00 83.50 204 THR A O 1
ATOM 1661 N N . ASP A 1 205 ? 4.210 -4.460 -37.314 1.00 87.31 205 ASP A N 1
ATOM 1662 C CA . ASP A 1 205 ? 4.460 -4.261 -35.891 1.00 87.31 205 ASP A CA 1
ATOM 1663 C C . ASP A 1 205 ? 4.691 -5.618 -35.224 1.00 87.31 205 ASP A C 1
ATOM 1665 O O . ASP A 1 205 ? 4.003 -6.597 -35.516 1.00 87.31 205 ASP A O 1
ATOM 1669 N N . LYS A 1 206 ? 5.665 -5.676 -34.312 1.00 89.31 206 LYS A N 1
ATOM 1670 C CA . LYS A 1 206 ? 5.916 -6.869 -33.505 1.00 89.31 206 LYS A CA 1
ATOM 1671 C C . LYS A 1 206 ? 5.480 -6.640 -32.063 1.00 89.31 206 LYS A C 1
ATOM 1673 O O . LYS A 1 206 ? 5.857 -5.641 -31.455 1.00 89.31 206 LYS A O 1
ATOM 1678 N N . VAL A 1 207 ? 4.751 -7.601 -31.512 1.00 89.56 207 VAL A N 1
ATOM 1679 C CA . VAL A 1 207 ? 4.322 -7.631 -30.108 1.00 89.56 207 VAL A CA 1
ATOM 1680 C C . VAL A 1 207 ? 5.299 -8.473 -29.292 1.00 89.56 207 VAL A C 1
ATOM 1682 O O . VAL A 1 207 ? 5.779 -9.503 -29.773 1.00 89.56 207 VAL A O 1
ATOM 1685 N N . VAL A 1 208 ? 5.618 -8.040 -28.069 1.00 91.44 208 VAL A N 1
ATOM 1686 C CA . VAL A 1 208 ? 6.472 -8.785 -27.136 1.00 91.44 208 VAL A CA 1
ATOM 1687 C C . VAL A 1 208 ? 5.669 -9.933 -26.523 1.00 91.44 208 VAL A C 1
ATOM 1689 O O . VAL A 1 208 ? 4.748 -9.723 -25.734 1.00 91.44 208 VAL A O 1
ATOM 1692 N N . ILE A 1 209 ? 6.049 -11.160 -26.877 1.00 89.31 209 ILE A N 1
ATOM 1693 C CA . ILE A 1 209 ? 5.429 -12.395 -26.376 1.00 89.31 209 ILE A CA 1
ATOM 1694 C C . ILE A 1 209 ? 6.253 -13.067 -25.280 1.00 89.31 209 ILE A C 1
ATOM 1696 O O . ILE A 1 209 ? 5.707 -13.839 -24.496 1.00 89.31 209 ILE A O 1
ATOM 1700 N N . ASP A 1 210 ? 7.549 -12.775 -25.175 1.00 89.50 210 ASP A N 1
ATOM 1701 C CA . ASP A 1 210 ? 8.356 -13.216 -24.038 1.00 89.50 210 ASP A CA 1
ATOM 1702 C C . ASP A 1 210 ? 9.508 -12.252 -23.742 1.00 89.50 210 ASP A C 1
ATOM 1704 O O . ASP A 1 210 ? 10.009 -11.560 -24.634 1.00 89.50 210 ASP A O 1
ATOM 1708 N N . LEU A 1 211 ? 9.922 -12.216 -22.476 1.00 93.56 211 LEU A N 1
ATOM 1709 C CA . LEU A 1 211 ? 10.995 -11.367 -21.973 1.00 93.56 211 LEU A CA 1
ATOM 1710 C C . LEU A 1 211 ? 11.851 -12.164 -20.990 1.00 93.56 211 LEU A C 1
ATOM 1712 O O . LEU A 1 211 ? 11.355 -12.668 -19.984 1.00 93.56 211 LEU A O 1
ATOM 1716 N N . LYS A 1 212 ? 13.159 -12.228 -21.250 1.00 94.56 212 LYS A N 1
ATOM 1717 C CA . LYS A 1 212 ? 14.143 -12.872 -20.365 1.00 94.56 212 LYS A CA 1
ATOM 1718 C C . LYS A 1 212 ? 15.298 -11.926 -20.067 1.00 94.56 212 LYS A C 1
ATOM 1720 O O . LYS A 1 212 ? 15.615 -11.067 -20.883 1.00 94.56 212 LYS A O 1
ATOM 1725 N N . ILE A 1 213 ? 15.948 -12.099 -18.919 1.00 95.38 213 ILE A N 1
ATOM 1726 C CA . ILE A 1 213 ? 17.197 -11.407 -18.590 1.00 95.38 213 ILE A CA 1
ATOM 1727 C C . ILE A 1 213 ? 18.318 -12.445 -18.642 1.00 95.38 213 ILE A C 1
ATOM 1729 O O . ILE A 1 213 ? 18.201 -13.503 -18.032 1.00 95.38 213 ILE A O 1
ATOM 1733 N N . SER A 1 214 ? 19.377 -12.188 -19.412 1.00 93.88 214 SER A N 1
ATOM 1734 C CA . SER A 1 214 ? 20.476 -13.140 -19.603 1.00 93.88 214 SER A CA 1
ATOM 1735 C C . SER A 1 214 ? 21.743 -12.481 -20.161 1.00 93.88 214 SER A C 1
ATOM 1737 O O . SER A 1 214 ? 21.684 -11.571 -20.988 1.00 93.88 214 SER A O 1
ATOM 1739 N N . ARG A 1 215 ? 22.914 -13.003 -19.765 1.00 92.25 215 ARG A N 1
ATOM 1740 C CA . ARG A 1 215 ? 24.225 -12.658 -20.361 1.00 92.25 215 ARG A CA 1
ATOM 1741 C C . ARG A 1 215 ? 24.434 -13.284 -21.749 1.00 92.25 215 ARG A C 1
ATOM 1743 O O . ARG A 1 215 ? 25.284 -12.816 -22.500 1.00 92.25 215 ARG A O 1
ATOM 1750 N N . LEU A 1 216 ? 23.689 -14.340 -22.073 1.00 92.81 216 LEU A N 1
ATOM 1751 C CA . LEU A 1 216 ? 23.764 -15.104 -23.324 1.00 92.81 216 LEU A CA 1
ATOM 1752 C C . LEU A 1 216 ? 22.416 -15.065 -24.060 1.00 92.81 216 LEU A C 1
ATOM 1754 O O . LEU A 1 216 ? 21.382 -14.850 -23.428 1.00 92.81 216 LEU A O 1
ATOM 1758 N N . VAL A 1 217 ? 22.415 -15.318 -25.372 1.00 90.88 217 VAL A N 1
ATOM 1759 C CA . VAL A 1 217 ? 21.170 -15.475 -26.147 1.00 90.88 217 VAL A CA 1
ATOM 1760 C C . VAL A 1 217 ? 20.334 -16.600 -25.511 1.00 90.88 217 VAL A C 1
ATOM 1762 O O . VAL A 1 217 ? 20.866 -17.702 -25.365 1.00 90.88 217 VAL A O 1
ATOM 1765 N N . PRO A 1 218 ? 19.069 -16.367 -25.112 1.00 90.31 218 PRO A N 1
ATOM 1766 C CA . PRO A 1 218 ? 18.243 -17.425 -24.544 1.00 90.31 218 PRO A CA 1
ATOM 1767 C C . PRO A 1 218 ? 17.908 -18.503 -25.581 1.00 90.31 218 PRO A C 1
ATOM 1769 O O . PRO A 1 218 ? 17.759 -18.223 -26.771 1.00 90.31 218 PRO A O 1
ATOM 1772 N N . GLU A 1 219 ? 17.729 -19.740 -25.125 1.00 83.06 219 GLU A N 1
ATOM 1773 C CA . GLU A 1 219 ? 17.291 -20.829 -25.997 1.00 83.06 219 GLU A CA 1
ATOM 1774 C C . GLU A 1 219 ? 15.857 -20.597 -26.508 1.00 83.06 219 GLU A C 1
ATOM 1776 O O . GLU A 1 219 ? 15.010 -19.981 -25.847 1.00 83.06 219 GLU A O 1
ATOM 1781 N N . THR A 1 220 ? 15.588 -21.077 -27.722 1.00 69.25 220 THR A N 1
ATOM 1782 C CA . THR A 1 220 ? 14.264 -21.069 -28.356 1.00 69.25 220 THR A CA 1
ATOM 1783 C C . THR A 1 220 ? 13.744 -22.501 -28.378 1.00 69.25 220 THR A C 1
ATOM 1785 O O . THR A 1 220 ? 14.277 -23.345 -29.090 1.00 69.25 220 THR A O 1
ATOM 1788 N N . THR A 1 221 ? 12.712 -22.796 -27.587 1.00 57.81 221 THR A N 1
ATOM 1789 C CA . THR A 1 221 ? 12.020 -24.089 -27.648 1.00 57.81 221 THR A CA 1
ATOM 1790 C C . THR A 1 221 ? 11.135 -24.129 -28.895 1.00 57.81 221 THR A C 1
ATOM 1792 O O . THR A 1 221 ? 10.167 -23.372 -29.004 1.00 57.81 221 THR A O 1
ATOM 1795 N N . GLU A 1 222 ? 11.491 -24.985 -29.855 1.00 49.09 222 GLU A N 1
ATOM 1796 C CA . GLU A 1 222 ? 10.768 -25.168 -31.119 1.00 49.09 222 GLU A CA 1
ATOM 1797 C C . GLU A 1 222 ? 9.467 -25.974 -30.936 1.00 49.09 222 GLU A C 1
ATOM 1799 O O . GLU A 1 222 ? 9.370 -27.122 -31.369 1.00 49.09 222 GLU A O 1
ATOM 1804 N N . ASP A 1 223 ? 8.416 -25.365 -30.382 1.00 44.41 223 ASP A N 1
ATOM 1805 C CA . ASP A 1 223 ? 7.045 -25.888 -30.523 1.00 44.41 223 ASP A CA 1
ATOM 1806 C C . ASP A 1 223 ? 6.494 -25.590 -31.932 1.00 44.41 223 ASP A C 1
ATOM 1808 O O . ASP A 1 223 ? 5.509 -24.879 -32.126 1.00 44.41 223 ASP A O 1
ATOM 1812 N N . THR A 1 224 ? 7.159 -26.136 -32.955 1.00 42.47 224 THR A N 1
ATOM 1813 C CA . THR A 1 224 ? 6.750 -26.006 -34.361 1.00 42.47 224 THR A CA 1
ATOM 1814 C C . THR A 1 224 ? 5.671 -27.026 -34.722 1.00 42.47 224 THR A C 1
ATOM 1816 O O . THR A 1 224 ? 5.899 -28.030 -35.398 1.00 42.47 224 THR A O 1
ATOM 1819 N N . LYS A 1 225 ? 4.437 -26.725 -34.310 1.00 42.41 225 LYS A N 1
ATOM 1820 C CA . LYS A 1 225 ? 3.271 -27.097 -35.117 1.00 42.41 225 LYS A CA 1
ATOM 1821 C C . LYS A 1 225 ? 2.962 -25.933 -36.054 1.00 42.41 225 LYS A C 1
ATOM 1823 O O . LYS A 1 225 ? 2.947 -24.788 -35.624 1.00 42.41 225 LYS A O 1
ATOM 1828 N N . ASP A 1 226 ? 2.733 -26.282 -37.315 1.00 42.25 226 ASP A N 1
ATOM 1829 C CA . ASP A 1 226 ? 2.452 -25.403 -38.454 1.00 42.25 226 ASP A CA 1
ATOM 1830 C C . ASP A 1 226 ? 3.673 -24.629 -39.003 1.00 42.25 226 ASP A C 1
ATOM 1832 O O . ASP A 1 226 ? 4.330 -23.826 -38.347 1.00 42.25 226 ASP A O 1
ATOM 1836 N N . GLY A 1 227 ? 4.025 -24.957 -40.252 1.00 42.28 227 GLY A N 1
ATOM 1837 C CA . GLY A 1 227 ? 5.333 -24.692 -40.865 1.00 42.28 227 GLY A CA 1
ATOM 1838 C C . GLY A 1 227 ? 5.542 -23.297 -41.459 1.00 42.28 227 GLY A C 1
ATOM 1839 O O . GLY A 1 227 ? 6.138 -23.194 -42.532 1.00 42.28 227 GLY A O 1
ATOM 1840 N N . GLU A 1 228 ? 5.086 -22.236 -40.793 1.00 44.59 228 GLU A N 1
ATOM 1841 C CA . GLU A 1 228 ? 5.426 -20.856 -41.167 1.00 44.59 228 GLU A CA 1
ATOM 1842 C C . GLU A 1 228 ? 6.660 -20.366 -40.396 1.00 44.59 228 GLU A C 1
ATOM 1844 O O . GLU A 1 228 ? 6.621 -20.101 -39.192 1.00 44.59 228 GLU A O 1
ATOM 1849 N N . LYS A 1 229 ? 7.781 -20.235 -41.121 1.00 44.03 229 LYS A N 1
ATOM 1850 C CA . LYS A 1 229 ? 9.033 -19.650 -40.622 1.00 44.03 229 LYS A CA 1
ATOM 1851 C C . LYS A 1 229 ? 8.938 -18.125 -40.509 1.00 44.03 229 LYS A C 1
ATOM 1853 O O . LYS A 1 229 ? 9.573 -17.405 -41.276 1.00 44.03 229 LYS A O 1
ATOM 1858 N N . ASP A 1 230 ? 8.212 -17.647 -39.508 1.00 51.56 230 ASP A N 1
ATOM 1859 C CA . ASP A 1 230 ? 8.569 -16.370 -38.892 1.00 51.56 230 ASP A CA 1
ATOM 1860 C C . ASP A 1 230 ? 9.765 -16.600 -37.964 1.00 51.56 230 ASP A C 1
ATOM 1862 O O . ASP A 1 230 ? 9.707 -17.414 -37.040 1.00 51.56 230 ASP A O 1
ATOM 1866 N N . GLU A 1 231 ? 10.860 -15.883 -38.212 1.00 55.19 231 GLU A N 1
ATOM 1867 C CA . GLU A 1 231 ? 12.052 -15.901 -37.364 1.00 55.19 231 GLU A CA 1
ATOM 1868 C C . GLU A 1 231 ? 11.770 -15.157 -36.045 1.00 55.19 231 GLU A C 1
ATOM 1870 O O . GLU A 1 231 ? 12.089 -13.979 -35.873 1.00 55.19 231 GLU A O 1
ATOM 1875 N N . GLU A 1 232 ? 11.150 -15.861 -35.094 1.00 69.19 232 GLU A N 1
ATOM 1876 C CA . GLU A 1 232 ? 10.925 -15.425 -33.707 1.00 69.19 232 GLU A CA 1
ATOM 1877 C C . GLU A 1 232 ? 12.236 -15.430 -32.897 1.00 69.19 232 GLU A C 1
ATOM 1879 O O . GLU A 1 232 ? 12.390 -16.122 -31.890 1.00 69.19 232 GLU A O 1
ATOM 1884 N N . THR A 1 233 ? 13.218 -14.663 -33.365 1.00 84.00 233 THR A N 1
ATOM 1885 C CA . THR A 1 233 ? 14.540 -14.543 -32.748 1.00 84.00 233 THR A CA 1
ATOM 1886 C C . THR A 1 233 ? 14.512 -13.658 -31.507 1.00 84.00 233 THR A C 1
ATOM 1888 O O . THR A 1 233 ? 13.820 -12.639 -31.472 1.00 84.00 233 THR A O 1
ATOM 1891 N N . TRP A 1 234 ? 15.339 -14.003 -30.521 1.00 91.19 234 TRP A N 1
ATOM 1892 C CA . TRP A 1 234 ? 15.591 -13.169 -29.349 1.00 91.19 234 TRP A CA 1
ATOM 1893 C C . TRP A 1 234 ? 16.374 -11.904 -29.719 1.00 91.19 234 TRP A C 1
ATOM 1895 O O . TRP A 1 234 ? 17.499 -11.976 -30.213 1.00 91.19 234 TRP A O 1
ATOM 1905 N N . GLU A 1 235 ? 15.799 -10.737 -29.437 1.00 94.44 235 GLU A N 1
ATOM 1906 C CA . GLU A 1 235 ? 16.424 -9.438 -29.677 1.00 9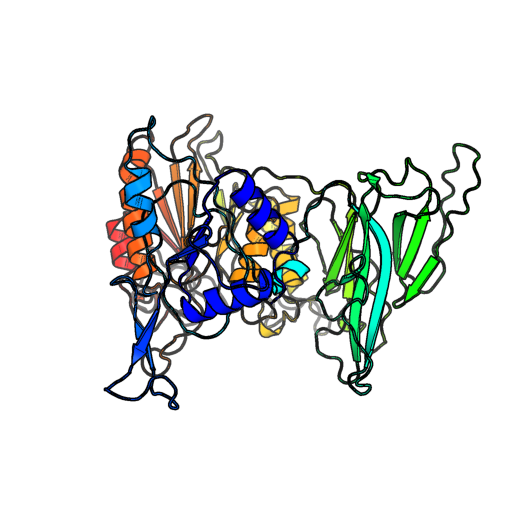4.44 235 GLU A CA 1
ATOM 1907 C C . GLU A 1 235 ? 17.033 -8.856 -28.387 1.00 94.44 235 GLU A C 1
ATOM 1909 O O . GLU A 1 235 ? 16.315 -8.739 -27.390 1.00 94.44 235 GLU A O 1
ATOM 1914 N N . PRO A 1 236 ? 18.309 -8.429 -28.379 1.00 96.19 236 PRO A N 1
ATOM 1915 C CA . PRO A 1 236 ? 18.940 -7.860 -27.192 1.00 96.19 236 PRO A CA 1
ATOM 1916 C C . PRO A 1 236 ? 18.515 -6.409 -26.933 1.00 96.19 236 PRO A C 1
ATOM 1918 O O . PRO A 1 236 ? 18.212 -5.639 -27.852 1.00 96.19 236 PRO A O 1
ATOM 1921 N N . ARG A 1 237 ? 18.556 -6.022 -25.659 1.00 96.12 237 ARG A N 1
ATOM 1922 C CA . ARG A 1 237 ? 18.331 -4.674 -25.123 1.00 96.12 237 ARG A CA 1
ATOM 1923 C C . ARG A 1 237 ? 19.306 -4.421 -23.948 1.00 96.12 237 ARG A C 1
ATOM 1925 O O . ARG A 1 237 ? 19.908 -5.370 -23.437 1.00 96.12 237 ARG A O 1
ATOM 1932 N N . PRO A 1 238 ? 19.519 -3.163 -23.513 1.00 95.19 238 PRO A N 1
ATOM 1933 C CA . PRO A 1 238 ? 20.367 -2.858 -22.355 1.00 95.19 238 PRO A CA 1
ATOM 1934 C C . PRO A 1 238 ? 19.893 -3.556 -21.067 1.00 95.19 238 PRO A C 1
ATOM 1936 O O . PRO A 1 238 ? 18.732 -3.943 -20.954 1.00 95.19 238 PRO A O 1
ATOM 1939 N N . GLY A 1 239 ? 20.792 -3.724 -20.092 1.00 93.12 239 GLY A N 1
ATOM 1940 C CA . GLY A 1 239 ? 20.497 -4.419 -18.829 1.00 93.12 239 GLY A CA 1
ATOM 1941 C C . GLY A 1 239 ? 20.321 -5.937 -18.956 1.00 93.12 239 GLY A C 1
ATOM 1942 O O . GLY A 1 239 ? 19.735 -6.561 -18.077 1.00 93.12 239 GLY A O 1
ATOM 1943 N N . GLY A 1 240 ? 20.794 -6.543 -20.052 1.00 94.75 240 GLY A N 1
ATOM 1944 C CA . GLY A 1 240 ? 20.676 -7.985 -20.292 1.00 94.75 240 GLY A CA 1
ATOM 1945 C C . GLY A 1 240 ? 19.282 -8.450 -20.711 1.00 94.75 240 GLY A C 1
ATOM 1946 O O . GLY A 1 240 ? 19.041 -9.654 -20.733 1.00 94.75 240 GLY A O 1
ATOM 1947 N N . ILE A 1 241 ? 18.368 -7.525 -21.012 1.00 96.94 241 ILE A N 1
ATOM 1948 C CA . ILE A 1 241 ? 17.013 -7.837 -21.469 1.00 96.94 241 ILE A CA 1
ATOM 1949 C C . ILE A 1 241 ? 17.078 -8.446 -22.878 1.00 96.94 241 ILE A C 1
ATOM 1951 O O . ILE A 1 241 ? 17.727 -7.909 -23.775 1.00 96.94 241 ILE A O 1
ATOM 1955 N N . TRP A 1 242 ? 16.349 -9.539 -23.080 1.00 96.56 242 TRP A N 1
ATOM 1956 C CA . TRP A 1 242 ? 16.087 -10.165 -24.370 1.00 96.56 242 TRP A CA 1
ATOM 1957 C C . TRP A 1 242 ? 14.582 -10.212 -24.607 1.00 96.56 242 TRP A C 1
ATOM 1959 O O . TRP A 1 242 ? 13.837 -10.690 -23.750 1.00 96.56 242 TRP A O 1
ATOM 1969 N N . LEU A 1 243 ? 14.141 -9.740 -25.772 1.00 95.25 243 LEU A N 1
ATOM 1970 C CA . LEU A 1 243 ? 12.737 -9.742 -26.183 1.00 95.25 243 LEU A CA 1
ATOM 1971 C C . LEU A 1 243 ? 12.509 -10.786 -27.272 1.00 95.25 243 LEU A C 1
ATOM 1973 O O . LEU A 1 243 ? 13.190 -10.763 -28.297 1.00 95.25 243 LEU A O 1
ATOM 1977 N N . ARG A 1 244 ? 11.516 -11.657 -27.093 1.00 91.25 244 ARG A N 1
ATOM 1978 C CA . ARG A 1 244 ? 10.960 -12.471 -28.178 1.00 91.25 244 ARG A CA 1
ATOM 1979 C C . ARG A 1 244 ? 9.723 -11.752 -28.692 1.00 91.25 244 ARG A C 1
ATOM 1981 O O . ARG A 1 244 ? 8.784 -11.509 -27.930 1.00 91.25 244 ARG A O 1
ATOM 1988 N N . ARG A 1 245 ? 9.734 -11.381 -29.973 1.00 90.25 245 ARG A N 1
ATOM 1989 C CA . ARG A 1 245 ? 8.664 -10.587 -30.588 1.00 90.25 245 ARG A CA 1
ATOM 1990 C C . ARG A 1 245 ? 8.143 -11.227 -31.866 1.00 90.25 245 ARG A C 1
ATOM 1992 O O . ARG A 1 245 ? 8.924 -11.782 -32.635 1.00 90.25 245 ARG A O 1
ATOM 1999 N N . THR A 1 246 ? 6.844 -11.101 -32.115 1.00 85.31 246 THR A N 1
ATOM 2000 C CA . THR A 1 246 ? 6.164 -11.718 -33.265 1.00 85.31 246 THR A CA 1
ATOM 2001 C C . THR A 1 246 ? 5.196 -10.750 -33.942 1.00 85.31 246 THR A C 1
ATOM 2003 O O . THR A 1 246 ? 4.629 -9.884 -33.281 1.00 85.31 246 THR A O 1
ATOM 2006 N N . ALA A 1 247 ? 5.014 -10.903 -35.256 1.00 83.50 247 ALA A N 1
ATOM 2007 C CA . ALA A 1 247 ? 4.011 -10.180 -36.049 1.00 83.50 247 ALA A CA 1
ATOM 2008 C C . ALA A 1 247 ? 2.724 -11.010 -36.272 1.00 83.50 247 ALA A C 1
ATOM 2010 O O . ALA A 1 247 ? 1.782 -10.558 -36.927 1.00 83.50 247 ALA A O 1
ATOM 2011 N N . LYS A 1 248 ? 2.662 -12.241 -35.739 1.00 76.06 248 LYS A N 1
ATOM 2012 C CA . LYS A 1 248 ? 1.507 -13.137 -35.883 1.00 76.06 248 LYS A CA 1
ATOM 2013 C C . LYS A 1 248 ? 0.296 -12.585 -35.128 1.00 76.06 248 LYS A C 1
ATOM 2015 O O . LYS A 1 248 ? 0.291 -12.554 -33.901 1.00 76.06 248 LYS A O 1
ATOM 2020 N N . ARG A 1 249 ? -0.778 -12.271 -35.860 1.00 67.06 249 ARG A N 1
ATOM 2021 C CA . ARG A 1 249 ? -2.047 -11.721 -35.330 1.00 67.06 249 ARG A CA 1
ATOM 2022 C C . ARG A 1 249 ? -2.750 -12.552 -34.247 1.00 67.06 249 ARG A C 1
ATOM 2024 O O . ARG A 1 249 ? -3.610 -12.027 -33.558 1.00 67.06 249 ARG A O 1
ATOM 2031 N N . HIS A 1 250 ? -2.431 -13.840 -34.115 1.00 66.38 250 HIS A N 1
ATOM 2032 C CA . HIS A 1 250 ? -2.968 -14.690 -33.041 1.00 66.38 250 HIS A CA 1
ATOM 2033 C C . HIS A 1 250 ? -2.087 -14.710 -31.786 1.00 66.38 250 HIS A C 1
ATOM 2035 O O . HIS A 1 250 ? -2.551 -15.101 -30.726 1.00 66.38 250 HIS A O 1
ATOM 2041 N N . ALA A 1 251 ? -0.827 -14.286 -31.896 1.00 57.94 251 ALA A N 1
ATOM 2042 C CA . ALA A 1 251 ? 0.105 -14.164 -30.776 1.00 57.94 251 ALA A CA 1
ATOM 2043 C C . ALA A 1 251 ? 0.222 -12.711 -30.269 1.00 57.94 251 ALA A C 1
ATOM 2045 O O . ALA A 1 251 ? 0.855 -12.460 -29.248 1.00 57.94 251 ALA A O 1
ATOM 2046 N N . SER A 1 252 ? -0.415 -11.760 -30.961 1.00 55.56 252 SER A N 1
ATOM 2047 C CA . SER A 1 252 ? -0.766 -10.441 -30.426 1.00 55.56 252 SER A CA 1
ATOM 2048 C C . SER A 1 252 ? -2.024 -10.450 -29.551 1.00 55.56 252 SER A C 1
ATOM 2050 O O . SER A 1 252 ? -2.345 -9.400 -29.006 1.00 55.56 252 SER A O 1
ATOM 2052 N N . ASP A 1 253 ? -2.710 -11.595 -29.411 1.00 66.25 253 ASP A N 1
ATOM 2053 C CA . ASP A 1 253 ? -3.851 -11.766 -28.503 1.00 66.25 253 ASP A CA 1
ATOM 2054 C C . ASP A 1 253 ? -3.447 -11.313 -27.093 1.00 66.25 253 ASP A C 1
ATOM 2056 O O . ASP A 1 253 ? -2.504 -11.864 -26.497 1.00 66.25 253 ASP A O 1
ATOM 2060 N N . SER A 1 254 ? -4.166 -10.309 -26.574 1.00 59.22 254 SER A N 1
ATOM 2061 C CA . SER A 1 254 ? -3.928 -9.701 -25.263 1.00 59.22 254 SER A CA 1
ATOM 2062 C C . SER A 1 254 ? -3.782 -10.743 -24.152 1.00 59.22 254 SER A C 1
ATOM 2064 O O . SER A 1 254 ? -2.984 -10.539 -23.240 1.00 59.22 254 SER A O 1
ATOM 2066 N N . GLN A 1 255 ? -4.483 -11.883 -24.255 1.00 64.44 255 GLN A N 1
ATOM 2067 C CA . GLN A 1 255 ? -4.485 -12.986 -23.289 1.00 64.44 255 GLN A CA 1
ATOM 2068 C C . GLN A 1 255 ? -3.136 -13.711 -23.157 1.00 64.44 255 GLN A C 1
ATOM 2070 O O . GLN A 1 255 ? -2.913 -14.405 -22.164 1.00 64.44 255 GLN A O 1
ATOM 2075 N N . THR A 1 256 ? -2.231 -13.565 -24.130 1.00 69.62 256 THR A N 1
ATOM 2076 C CA . THR A 1 256 ? -0.926 -14.256 -24.154 1.00 69.62 256 THR A CA 1
ATOM 2077 C C . THR A 1 256 ? 0.268 -13.302 -24.203 1.00 69.62 256 THR A C 1
ATOM 2079 O O . THR A 1 256 ? 1.315 -13.594 -23.610 1.00 69.62 256 THR A O 1
ATOM 2082 N N . ALA A 1 257 ? 0.110 -12.155 -24.868 1.00 82.81 257 ALA A N 1
ATOM 2083 C CA . ALA A 1 257 ? 1.124 -11.115 -24.982 1.00 82.81 257 ALA A CA 1
ATOM 2084 C C . ALA A 1 257 ? 1.464 -10.460 -23.631 1.00 82.81 257 ALA A C 1
ATOM 2086 O O . ALA A 1 257 ? 0.689 -10.508 -22.673 1.00 82.81 257 ALA A O 1
ATOM 2087 N N . ILE A 1 258 ? 2.630 -9.810 -23.559 1.00 89.88 258 ILE A N 1
ATOM 2088 C CA . ILE A 1 258 ? 2.950 -8.916 -22.441 1.00 89.88 258 ILE A CA 1
ATOM 2089 C C . ILE A 1 258 ? 2.160 -7.618 -22.634 1.00 89.88 258 ILE A C 1
ATOM 2091 O O . ILE A 1 258 ? 2.259 -6.972 -23.679 1.00 89.88 258 ILE A O 1
ATOM 2095 N N . THR A 1 259 ? 1.384 -7.224 -21.627 1.00 88.25 259 THR A N 1
ATOM 2096 C CA . THR A 1 259 ? 0.515 -6.034 -21.667 1.00 88.25 259 THR A CA 1
ATOM 2097 C C . THR A 1 259 ? 1.080 -4.881 -20.834 1.00 88.25 259 THR A C 1
ATOM 2099 O O . THR A 1 259 ? 0.933 -3.713 -21.209 1.00 88.25 259 THR A O 1
ATOM 2102 N N . LEU A 1 260 ? 1.797 -5.188 -19.745 1.00 89.69 260 LEU A N 1
ATOM 2103 C CA . LEU A 1 260 ? 2.385 -4.218 -18.815 1.00 89.69 260 LEU A CA 1
ATOM 2104 C C . LEU A 1 260 ? 3.737 -4.690 -18.249 1.00 89.69 260 LEU A C 1
ATOM 2106 O O . LEU A 1 260 ? 4.020 -5.887 -18.187 1.00 89.69 260 LEU A O 1
ATOM 2110 N N . VAL A 1 261 ? 4.560 -3.726 -17.824 1.00 92.75 261 VAL A N 1
ATOM 2111 C CA . VAL A 1 261 ? 5.885 -3.925 -17.213 1.00 92.75 261 VAL A CA 1
ATOM 2112 C C . VAL A 1 261 ? 6.021 -3.001 -15.998 1.00 92.75 261 VAL A C 1
ATOM 2114 O O . VAL A 1 261 ? 5.616 -1.841 -16.058 1.00 92.75 261 VAL A O 1
ATOM 2117 N N . ASP A 1 262 ? 6.602 -3.511 -14.917 1.00 95.06 262 ASP A N 1
ATOM 2118 C CA . ASP A 1 262 ? 6.942 -2.810 -13.672 1.00 95.06 262 ASP A CA 1
ATOM 2119 C C . ASP A 1 262 ? 8.317 -3.320 -13.178 1.00 95.06 262 ASP A C 1
ATOM 2121 O O . ASP A 1 262 ? 8.888 -4.263 -13.733 1.00 95.06 262 ASP A O 1
ATOM 2125 N N . VAL A 1 263 ? 8.868 -2.695 -12.142 1.00 95.88 263 VAL A N 1
ATOM 2126 C CA . VAL A 1 263 ? 10.128 -3.079 -11.495 1.00 95.88 263 VAL A CA 1
ATOM 2127 C C . VAL A 1 263 ? 9.876 -3.337 -10.014 1.00 95.88 263 VAL A C 1
ATOM 2129 O O . VAL A 1 263 ? 9.197 -2.553 -9.357 1.00 95.88 263 VAL A O 1
ATOM 2132 N N . LEU A 1 264 ? 10.446 -4.410 -9.482 1.00 96.69 264 LEU A N 1
ATOM 2133 C CA . LEU A 1 264 ? 10.528 -4.690 -8.047 1.00 96.69 264 LEU A CA 1
ATOM 2134 C C . LEU A 1 264 ? 11.996 -4.938 -7.680 1.00 96.69 264 LEU A C 1
ATOM 2136 O O . LEU A 1 264 ? 12.836 -5.096 -8.567 1.00 96.69 264 LEU A O 1
ATOM 2140 N N . PHE A 1 265 ? 12.323 -4.936 -6.396 1.00 95.88 265 PHE A N 1
ATOM 2141 C CA . PHE A 1 265 ? 13.702 -5.006 -5.905 1.00 95.88 265 PHE A CA 1
ATOM 2142 C C . PHE A 1 265 ? 13.843 -6.077 -4.818 1.00 95.88 265 PHE A C 1
ATOM 2144 O O . PHE A 1 265 ? 12.852 -6.439 -4.189 1.00 95.88 265 PHE A O 1
ATOM 2151 N N . GLY A 1 266 ? 15.069 -6.569 -4.610 1.00 94.31 266 GLY A N 1
ATOM 2152 C CA . GLY A 1 266 ? 15.370 -7.650 -3.664 1.00 94.31 266 GLY A CA 1
ATOM 2153 C C . GLY A 1 266 ? 15.342 -9.055 -4.281 1.00 94.31 266 GLY A C 1
ATOM 2154 O O . GLY A 1 266 ? 14.704 -9.301 -5.302 1.00 94.31 266 GLY A O 1
ATOM 2155 N N . ALA A 1 267 ? 16.054 -10.002 -3.664 1.00 93.19 267 ALA A N 1
ATOM 2156 C CA . ALA A 1 267 ? 16.084 -11.406 -4.103 1.00 93.19 267 ALA A CA 1
ATOM 2157 C C . ALA A 1 267 ? 14.757 -12.141 -3.846 1.00 93.19 267 ALA A C 1
ATOM 2159 O O . ALA A 1 267 ? 14.402 -13.084 -4.548 1.00 93.19 267 ALA A O 1
ATOM 2160 N N . ASP A 1 268 ? 14.032 -11.661 -2.843 1.00 93.94 268 ASP A N 1
ATOM 2161 C CA . ASP A 1 268 ? 12.729 -12.074 -2.338 1.00 93.94 268 ASP A CA 1
ATOM 2162 C C . ASP A 1 268 ? 11.566 -11.252 -2.930 1.00 93.94 268 ASP A C 1
ATOM 2164 O O . ASP A 1 268 ? 10.450 -11.276 -2.411 1.00 93.94 268 ASP A O 1
ATOM 2168 N N . ALA A 1 269 ? 11.805 -10.524 -4.028 1.00 96.50 269 ALA A N 1
ATOM 2169 C CA . ALA A 1 269 ? 10.782 -9.754 -4.727 1.00 96.50 269 ALA A CA 1
ATOM 2170 C C . ALA A 1 269 ? 9.628 -10.645 -5.220 1.00 96.50 269 ALA A C 1
ATOM 2172 O O . ALA A 1 269 ? 9.817 -11.543 -6.043 1.00 96.50 269 ALA A O 1
ATOM 2173 N N . VAL A 1 270 ? 8.406 -10.335 -4.787 1.00 97.19 270 VAL A N 1
ATOM 2174 C CA . VAL A 1 270 ? 7.173 -11.025 -5.194 1.00 97.19 270 VAL A CA 1
ATOM 2175 C C . VAL A 1 270 ? 6.146 -10.035 -5.724 1.00 97.19 270 VAL A C 1
ATOM 2177 O O . VAL A 1 270 ? 6.116 -8.882 -5.308 1.00 97.19 270 VAL A O 1
ATOM 2180 N N . ASP A 1 271 ? 5.262 -10.494 -6.610 1.00 96.81 271 ASP A N 1
ATOM 2181 C CA . ASP A 1 271 ? 4.139 -9.694 -7.100 1.00 96.81 271 ASP A CA 1
ATOM 2182 C C . ASP A 1 271 ? 2.805 -10.352 -6.700 1.00 96.81 271 ASP A C 1
ATOM 2184 O O . ASP A 1 271 ? 2.535 -11.480 -7.119 1.00 96.81 271 ASP A O 1
ATOM 2188 N N . PRO A 1 272 ? 1.974 -9.706 -5.862 1.00 95.56 272 PRO A N 1
ATOM 2189 C CA . PRO A 1 272 ? 0.661 -10.205 -5.475 1.00 95.56 272 PRO A CA 1
ATOM 2190 C C . PRO A 1 272 ? -0.433 -9.843 -6.495 1.00 95.56 272 PRO A C 1
ATOM 2192 O O . PRO A 1 272 ? -1.587 -10.223 -6.313 1.00 95.56 272 PRO A O 1
ATOM 2195 N N . ARG A 1 273 ? -0.136 -9.080 -7.557 1.00 92.12 273 ARG A N 1
ATOM 2196 C CA . ARG A 1 273 ? -1.140 -8.676 -8.554 1.00 92.12 273 ARG A CA 1
ATOM 2197 C C . ARG A 1 273 ? -1.467 -9.842 -9.499 1.00 92.12 273 ARG A C 1
ATOM 2199 O O . ARG A 1 273 ? -0.594 -10.577 -9.947 1.00 92.12 273 ARG A O 1
ATOM 2206 N N . ILE A 1 274 ? -2.742 -10.007 -9.860 1.00 86.31 274 ILE A N 1
ATOM 2207 C CA . ILE A 1 274 ? -3.180 -11.129 -10.714 1.00 86.31 274 ILE A CA 1
ATOM 2208 C C . ILE A 1 274 ? -2.612 -11.004 -12.132 1.00 86.31 274 ILE A C 1
ATOM 2210 O O . ILE A 1 274 ? -2.748 -9.966 -12.784 1.00 86.31 274 ILE A O 1
ATOM 2214 N N . GLY A 1 275 ? -2.021 -12.098 -12.619 1.00 86.88 275 GLY A N 1
ATOM 2215 C CA . GLY A 1 275 ? -1.406 -12.178 -13.946 1.00 86.88 275 GLY A CA 1
ATOM 2216 C C . GLY A 1 275 ? -0.024 -11.528 -14.037 1.00 86.88 275 GLY A C 1
ATOM 2217 O O . GLY A 1 275 ? 0.516 -11.452 -15.139 1.00 86.88 275 GLY A O 1
ATOM 2218 N N . TRP A 1 276 ? 0.533 -11.061 -12.913 1.00 92.38 276 TRP A N 1
ATOM 2219 C CA . TRP A 1 276 ? 1.902 -10.563 -12.824 1.00 92.38 276 TRP A CA 1
ATOM 2220 C C . TRP A 1 276 ? 2.868 -11.664 -12.387 1.00 92.38 276 TRP A C 1
ATOM 2222 O O . TRP A 1 276 ? 2.523 -12.529 -11.583 1.00 92.38 276 TRP A O 1
ATOM 2232 N N . GLU A 1 277 ? 4.089 -11.623 -12.914 1.00 93.31 277 GLU A N 1
ATOM 2233 C CA . GLU A 1 277 ? 5.141 -12.591 -12.602 1.00 93.31 277 GLU A CA 1
ATOM 2234 C C . GLU A 1 277 ? 6.517 -11.904 -12.683 1.00 93.31 277 GLU A C 1
ATOM 2236 O O . GLU A 1 277 ? 6.933 -11.410 -13.744 1.00 93.31 277 GLU A O 1
ATOM 2241 N N . VAL A 1 278 ? 7.218 -11.891 -11.545 1.00 96.38 278 VAL A N 1
ATOM 2242 C CA . VAL A 1 278 ? 8.586 -11.373 -11.381 1.00 96.38 278 VAL A CA 1
ATOM 2243 C C . VAL A 1 278 ? 9.573 -12.285 -12.108 1.00 96.38 278 VAL A C 1
ATOM 2245 O O . VAL A 1 278 ? 9.439 -13.503 -12.071 1.00 96.38 278 VAL A O 1
ATOM 2248 N N . ARG A 1 279 ? 10.576 -11.715 -12.783 1.00 95.31 279 ARG A N 1
ATOM 2249 C CA . ARG A 1 279 ? 11.641 -12.496 -13.423 1.00 95.31 279 ARG A CA 1
ATOM 2250 C C . ARG A 1 279 ? 12.700 -12.940 -12.406 1.00 95.31 279 ARG A C 1
ATOM 2252 O O . ARG A 1 279 ? 13.250 -12.120 -11.670 1.00 95.31 279 ARG A O 1
ATOM 2259 N N . ASP A 1 280 ? 13.067 -14.220 -12.465 1.00 91.56 280 ASP A N 1
ATOM 2260 C CA . ASP A 1 280 ? 14.058 -14.855 -11.577 1.00 91.56 280 ASP A CA 1
ATOM 2261 C C . ASP A 1 280 ? 15.474 -14.269 -11.671 1.00 91.56 280 ASP A C 1
ATOM 2263 O O . ASP A 1 280 ? 16.255 -14.383 -10.728 1.00 91.56 280 ASP A O 1
ATOM 2267 N N . THR A 1 281 ? 15.827 -13.646 -12.799 1.00 94.50 281 THR A N 1
ATOM 2268 C CA . THR A 1 281 ? 17.147 -13.037 -13.018 1.00 94.50 281 THR A CA 1
ATOM 2269 C C . THR A 1 281 ? 17.044 -11.508 -12.933 1.00 94.50 281 THR A C 1
ATOM 2271 O O . THR A 1 281 ? 16.293 -10.925 -13.722 1.00 94.50 281 THR A O 1
ATOM 2274 N N . PRO A 1 282 ? 17.786 -10.844 -12.023 1.00 95.12 282 PRO A N 1
ATOM 2275 C CA . PRO A 1 282 ? 17.802 -9.387 -11.923 1.00 95.12 282 PRO A CA 1
ATOM 2276 C C . PRO A 1 282 ? 18.494 -8.743 -13.131 1.00 95.12 282 PRO A C 1
ATOM 2278 O O . PRO A 1 282 ? 19.307 -9.361 -13.823 1.00 95.12 282 PRO A O 1
ATOM 2281 N N . LEU A 1 283 ? 18.170 -7.475 -13.377 1.00 95.12 283 LEU A N 1
ATOM 2282 C CA . LEU A 1 283 ? 18.712 -6.665 -14.463 1.00 95.12 283 LEU A CA 1
ATOM 2283 C C . LEU A 1 283 ? 20.236 -6.530 -14.361 1.00 95.12 283 LEU A C 1
ATOM 2285 O O . LEU A 1 283 ? 20.796 -6.206 -13.317 1.00 95.12 283 LEU A O 1
ATOM 2289 N N . LEU A 1 284 ? 20.915 -6.728 -15.490 1.00 93.00 284 LEU A N 1
ATOM 2290 C CA . LEU A 1 284 ? 22.374 -6.706 -15.586 1.00 93.00 284 LEU A CA 1
ATOM 2291 C C . LEU A 1 284 ? 22.878 -5.269 -15.784 1.00 93.00 284 LEU A C 1
ATOM 2293 O O . LEU A 1 284 ? 23.288 -4.895 -16.884 1.00 93.00 284 LEU A O 1
ATOM 2297 N N . LEU A 1 285 ? 22.775 -4.458 -14.730 1.00 87.06 285 LEU A N 1
ATOM 2298 C CA . LEU A 1 285 ? 23.086 -3.025 -14.746 1.00 87.06 285 LEU A CA 1
ATOM 2299 C C . LEU A 1 285 ? 24.595 -2.773 -14.612 1.00 87.06 285 LEU A C 1
ATOM 2301 O O . LEU A 1 285 ? 25.267 -2.473 -15.598 1.00 87.06 285 LEU A O 1
ATOM 2305 N N . ASP A 1 286 ? 25.131 -2.926 -13.401 1.00 79.69 286 ASP A N 1
ATOM 2306 C CA . ASP A 1 286 ? 26.556 -2.850 -13.089 1.00 79.69 286 ASP A CA 1
ATOM 2307 C C . ASP A 1 286 ? 26.873 -3.591 -11.779 1.00 79.69 286 ASP A C 1
ATOM 2309 O O . ASP A 1 286 ? 25.997 -3.852 -10.957 1.00 79.69 286 ASP A O 1
ATOM 2313 N N . SER A 1 287 ? 28.153 -3.901 -11.556 1.00 67.94 287 SER A N 1
ATOM 2314 C CA . SER A 1 287 ? 28.615 -4.655 -10.380 1.00 67.94 287 SER A CA 1
ATOM 2315 C C . SER A 1 287 ? 28.551 -3.879 -9.055 1.00 67.94 287 SER A C 1
ATOM 2317 O O . SER A 1 287 ? 29.101 -4.344 -8.061 1.00 67.94 287 SER A O 1
ATOM 2319 N N . ARG A 1 288 ? 27.999 -2.658 -9.036 1.00 66.44 288 ARG A N 1
ATOM 2320 C CA . ARG A 1 288 ? 27.804 -1.856 -7.813 1.00 66.44 288 ARG A CA 1
ATOM 2321 C C . ARG A 1 288 ? 26.361 -1.891 -7.329 1.00 66.44 288 ARG A C 1
ATOM 2323 O O . ARG A 1 288 ? 26.079 -1.383 -6.255 1.00 66.44 288 ARG A O 1
ATOM 2330 N N . THR A 1 289 ? 25.464 -2.437 -8.144 1.00 69.81 289 THR A N 1
ATOM 2331 C CA . THR A 1 289 ? 24.023 -2.464 -7.890 1.00 69.81 289 THR A CA 1
ATOM 2332 C C . THR A 1 289 ? 23.427 -3.866 -8.008 1.00 69.81 289 THR A C 1
ATOM 2334 O O . THR A 1 289 ? 22.222 -4.032 -7.839 1.00 69.81 289 THR A O 1
ATOM 2337 N N . GLU A 1 290 ? 24.277 -4.890 -8.183 1.00 71.44 290 GLU A N 1
ATOM 2338 C CA . GLU A 1 290 ? 23.906 -6.310 -8.074 1.00 71.44 290 GLU A CA 1
ATOM 2339 C C . GLU A 1 290 ? 23.186 -6.607 -6.745 1.00 71.44 290 GLU A C 1
ATOM 2341 O O . GLU A 1 290 ? 22.196 -7.325 -6.753 1.00 71.44 290 GLU A O 1
ATOM 2346 N N . GLU A 1 291 ? 23.590 -5.981 -5.634 1.00 76.00 291 GLU A N 1
ATOM 2347 C CA . GLU A 1 291 ? 22.969 -6.149 -4.306 1.00 76.00 291 GLU A CA 1
ATOM 2348 C C . GLU A 1 291 ? 21.579 -5.500 -4.136 1.00 76.00 291 GLU A C 1
ATOM 2350 O O . GLU A 1 291 ? 20.894 -5.777 -3.154 1.00 76.00 291 GLU A O 1
ATOM 2355 N N . LEU A 1 292 ? 21.135 -4.657 -5.079 1.00 83.31 292 LEU A N 1
ATOM 2356 C CA . LEU A 1 292 ? 19.769 -4.107 -5.086 1.00 83.31 292 LEU A CA 1
ATOM 2357 C C . LEU A 1 292 ? 18.763 -5.051 -5.766 1.00 83.31 292 LEU A C 1
ATOM 2359 O O . LEU A 1 292 ? 17.557 -4.900 -5.580 1.00 83.31 292 LEU A O 1
ATOM 2363 N N . GLU A 1 293 ? 19.263 -5.976 -6.592 1.00 91.88 293 GLU A N 1
ATOM 2364 C CA . GLU A 1 293 ? 18.491 -6.941 -7.381 1.00 91.88 293 GLU A CA 1
ATOM 2365 C C . GLU A 1 293 ? 17.229 -6.352 -8.038 1.00 91.88 293 GLU A C 1
ATOM 2367 O O . GLU A 1 293 ? 16.114 -6.831 -7.840 1.00 91.88 293 GLU A O 1
ATOM 2372 N N . ALA A 1 294 ? 17.400 -5.304 -8.851 1.00 95.31 294 ALA A N 1
ATOM 2373 C CA . ALA A 1 294 ? 16.309 -4.732 -9.639 1.00 95.31 294 ALA A CA 1
ATOM 2374 C C . ALA A 1 294 ? 15.767 -5.771 -10.641 1.00 95.31 294 ALA A C 1
ATOM 2376 O O . ALA A 1 294 ? 16.454 -6.160 -11.588 1.00 95.31 294 ALA A O 1
ATOM 2377 N N . ARG A 1 295 ? 14.530 -6.224 -10.447 1.00 96.38 295 ARG A N 1
ATOM 2378 C CA . ARG A 1 295 ? 13.860 -7.289 -11.205 1.00 96.38 295 ARG A CA 1
ATOM 2379 C C . ARG A 1 295 ? 12.682 -6.730 -11.986 1.00 96.38 295 ARG A C 1
ATOM 2381 O O . ARG A 1 295 ? 11.929 -5.893 -11.496 1.00 96.38 295 ARG A O 1
ATOM 2388 N N . LEU A 1 296 ? 12.490 -7.224 -13.205 1.00 97.00 296 LEU A N 1
ATOM 2389 C CA . LEU A 1 296 ? 11.289 -6.917 -13.981 1.00 97.00 296 LEU A CA 1
ATOM 2390 C C . LEU A 1 296 ? 10.118 -7.756 -13.471 1.00 97.00 296 LEU A C 1
ATOM 2392 O O . LEU A 1 296 ? 10.237 -8.978 -13.387 1.00 97.00 296 LEU A O 1
ATOM 2396 N N . SER A 1 297 ? 8.982 -7.116 -13.213 1.00 96.12 297 SER A N 1
ATOM 2397 C CA . SER A 1 297 ? 7.686 -7.788 -13.125 1.00 96.12 297 SER A CA 1
ATOM 2398 C C . SER A 1 297 ? 6.899 -7.487 -14.396 1.00 96.12 297 SER A C 1
ATOM 2400 O O . SER A 1 297 ? 6.891 -6.349 -14.869 1.00 96.12 297 SER A O 1
ATOM 2402 N N . ILE A 1 298 ? 6.276 -8.501 -14.990 1.00 94.12 298 ILE A N 1
ATOM 2403 C CA . ILE A 1 298 ? 5.506 -8.353 -16.232 1.00 94.12 298 ILE A CA 1
ATOM 2404 C C . ILE A 1 298 ? 4.093 -8.889 -16.049 1.00 94.12 298 ILE A C 1
ATOM 2406 O O . ILE A 1 298 ? 3.911 -9.902 -15.375 1.00 94.12 298 ILE A O 1
ATOM 2410 N N . GLN A 1 299 ? 3.115 -8.239 -16.684 1.00 90.50 299 GLN A N 1
ATOM 2411 C CA . GLN A 1 299 ? 1.752 -8.753 -16.791 1.00 90.50 299 GLN A CA 1
ATOM 2412 C C . GLN A 1 299 ? 1.515 -9.374 -18.165 1.00 90.50 299 GLN A C 1
ATOM 2414 O O . GLN A 1 299 ? 1.916 -8.814 -19.190 1.00 90.50 299 GLN A O 1
ATOM 2419 N N . ARG A 1 300 ? 0.809 -10.505 -18.174 1.00 87.44 300 ARG A N 1
ATOM 2420 C CA . ARG A 1 300 ? 0.198 -11.103 -19.367 1.00 87.44 300 ARG A CA 1
ATOM 2421 C C . ARG A 1 300 ? -1.318 -11.073 -19.221 1.00 87.44 300 ARG A C 1
ATOM 2423 O O . ARG A 1 300 ? -1.824 -11.227 -18.107 1.00 87.44 300 ARG A O 1
ATOM 2430 N N . GLY A 1 301 ? -2.040 -10.918 -20.325 1.00 78.06 301 GLY A N 1
ATOM 2431 C CA . GLY A 1 301 ? -3.498 -10.827 -20.281 1.00 78.06 301 GLY A CA 1
ATOM 2432 C C . GLY A 1 301 ? -4.034 -9.424 -20.014 1.00 78.06 301 GLY A C 1
ATOM 2433 O O . GLY A 1 301 ? -3.321 -8.513 -19.578 1.00 78.06 301 GLY A O 1
ATOM 2434 N N . ASP A 1 302 ? -5.339 -9.270 -20.241 1.00 70.62 302 ASP A N 1
ATOM 2435 C CA . ASP A 1 302 ? -6.091 -8.126 -19.736 1.00 70.62 302 ASP A CA 1
ATOM 2436 C C . ASP A 1 302 ? -6.195 -8.181 -18.193 1.00 70.62 302 ASP A C 1
ATOM 2438 O O . ASP A 1 302 ? -6.447 -9.252 -17.626 1.00 70.62 302 ASP A O 1
ATOM 2442 N N . PRO A 1 303 ? -6.074 -7.039 -17.485 1.00 67.81 303 PRO A N 1
ATOM 2443 C CA . PRO A 1 303 ? -6.209 -6.987 -16.031 1.00 67.81 303 PRO A CA 1
ATOM 2444 C C . PRO A 1 303 ? -7.557 -7.535 -15.534 1.00 67.81 303 PRO A C 1
ATOM 2446 O O . PRO A 1 303 ? -8.625 -6.978 -15.810 1.00 67.81 303 PRO A O 1
ATOM 2449 N N . GLN A 1 304 ? -7.517 -8.613 -14.746 1.00 71.00 304 GLN A N 1
ATOM 2450 C CA . GLN A 1 304 ? -8.726 -9.230 -14.200 1.00 71.00 304 GLN A CA 1
ATOM 2451 C C . GLN A 1 304 ? -9.349 -8.361 -13.099 1.00 71.00 304 GLN A C 1
ATOM 2453 O O . GLN A 1 304 ? -8.744 -8.110 -12.056 1.00 71.00 304 GLN A O 1
ATOM 2458 N N . LYS A 1 305 ? -10.603 -7.937 -13.299 1.00 69.75 305 LYS A N 1
ATOM 2459 C CA . LYS A 1 305 ? -11.367 -7.195 -12.286 1.00 69.75 305 LYS A CA 1
ATOM 2460 C C . LYS A 1 305 ? -11.830 -8.128 -11.168 1.00 69.75 305 LYS A C 1
ATOM 2462 O O . LYS A 1 305 ? -12.842 -8.816 -11.296 1.00 69.75 305 LYS A O 1
ATOM 2467 N N . MET A 1 306 ? -11.110 -8.105 -10.051 1.00 73.69 306 MET A N 1
ATOM 2468 C CA . MET A 1 306 ? -11.515 -8.762 -8.809 1.00 73.69 306 MET A CA 1
ATOM 2469 C C . MET A 1 306 ? -12.772 -8.116 -8.219 1.00 73.69 306 MET A C 1
ATOM 2471 O O . MET A 1 306 ? -12.866 -6.896 -8.085 1.00 73.69 306 MET A O 1
ATOM 2475 N N . LYS A 1 307 ? -13.727 -8.943 -7.785 1.00 81.88 307 LYS A N 1
ATOM 2476 C CA . LYS A 1 307 ? -14.780 -8.500 -6.867 1.00 81.88 307 LYS A CA 1
ATOM 2477 C C . LYS A 1 307 ? -14.194 -8.503 -5.453 1.00 81.88 307 LYS A C 1
ATOM 2479 O O . LYS A 1 307 ? -13.749 -9.559 -5.008 1.00 81.88 307 LYS A O 1
ATOM 2484 N N . LYS A 1 308 ? -14.213 -7.360 -4.750 1.00 83.69 308 LYS A N 1
ATOM 2485 C CA . LYS A 1 308 ? -13.786 -7.305 -3.339 1.00 83.69 308 LYS A CA 1
ATOM 2486 C C . LYS A 1 308 ? -14.566 -8.354 -2.521 1.00 83.69 308 LYS A C 1
ATOM 2488 O O . LYS A 1 308 ? -15.787 -8.466 -2.712 1.00 83.69 308 LYS A O 1
ATOM 2493 N N . PRO A 1 309 ? -13.894 -9.157 -1.674 1.00 91.50 309 PRO A N 1
ATOM 2494 C CA . PRO A 1 309 ? -14.573 -10.142 -0.844 1.00 91.50 309 PRO A CA 1
ATOM 2495 C C . PRO A 1 309 ? -15.482 -9.437 0.168 1.00 91.50 309 PRO A C 1
ATOM 2497 O O . PRO A 1 309 ? -15.246 -8.292 0.544 1.00 91.50 309 PRO A O 1
ATOM 2500 N N . VAL A 1 310 ? -16.532 -10.130 0.605 1.00 93.75 310 VAL A N 1
ATOM 2501 C CA . VAL A 1 310 ? -17.419 -9.660 1.676 1.00 93.75 310 VAL A CA 1
ATOM 2502 C C . VAL A 1 310 ? -17.275 -10.647 2.831 1.00 93.75 310 VAL A C 1
ATOM 2504 O O . VAL A 1 310 ? -17.766 -11.774 2.695 1.00 93.75 310 VAL A O 1
ATOM 2507 N N . PRO A 1 311 ? -16.575 -10.278 3.920 1.00 96.00 311 PRO A N 1
ATOM 2508 C CA . PRO A 1 311 ? -16.390 -11.142 5.079 1.00 96.00 311 PRO A CA 1
ATOM 2509 C C . PRO A 1 311 ? -17.722 -11.637 5.648 1.00 96.00 311 PRO A C 1
ATOM 2511 O O . PRO A 1 311 ? -18.728 -10.921 5.638 1.00 96.00 311 PRO A O 1
ATOM 2514 N N . ARG A 1 312 ? -17.750 -12.884 6.127 1.00 95.50 312 ARG A N 1
ATOM 2515 C CA . ARG A 1 312 ? -18.976 -13.524 6.612 1.00 95.50 312 ARG A CA 1
ATOM 2516 C C . ARG A 1 312 ? -18.685 -14.563 7.690 1.00 95.50 312 ARG A C 1
ATOM 2518 O O . ARG A 1 312 ? -17.761 -15.354 7.539 1.00 95.50 312 ARG A O 1
ATOM 2525 N N . ILE A 1 313 ? -19.542 -14.626 8.709 1.00 95.62 313 ILE A N 1
ATOM 2526 C CA . ILE A 1 313 ? -19.580 -15.726 9.683 1.00 95.62 313 ILE A CA 1
ATOM 2527 C C . ILE A 1 313 ? -19.707 -17.074 8.953 1.00 95.62 313 ILE A C 1
ATOM 2529 O O . ILE A 1 313 ? -20.651 -17.284 8.181 1.00 95.62 313 ILE A O 1
ATOM 2533 N N . ASN A 1 314 ? -18.792 -18.003 9.231 1.00 92.00 314 ASN A N 1
ATOM 2534 C CA . ASN A 1 314 ? -18.771 -19.317 8.592 1.00 92.00 314 ASN A CA 1
ATOM 2535 C C . ASN A 1 314 ? -19.933 -20.223 9.053 1.00 92.00 314 ASN A C 1
ATOM 2537 O O . ASN A 1 314 ? -20.710 -19.899 9.958 1.00 92.00 314 ASN A O 1
ATOM 2541 N N . GLU A 1 315 ? -20.095 -21.381 8.409 1.00 89.56 315 GLU A N 1
ATOM 2542 C CA . GLU A 1 315 ? -21.245 -22.272 8.636 1.00 89.56 315 GLU A CA 1
ATOM 2543 C C . GLU A 1 315 ? -21.360 -22.753 10.095 1.00 89.56 315 GLU A C 1
ATOM 2545 O O . GLU A 1 315 ? -22.468 -22.921 10.622 1.00 89.56 315 GLU A O 1
ATOM 2550 N N . HIS A 1 316 ? -20.217 -22.872 10.778 1.00 89.69 316 HIS A N 1
ATOM 2551 C CA . HIS A 1 316 ? -20.103 -23.242 12.188 1.00 89.69 316 HIS A CA 1
ATOM 2552 C C . HIS A 1 316 ? -20.434 -22.100 13.165 1.00 89.69 316 HIS A C 1
ATOM 2554 O O . HIS A 1 316 ? -20.359 -22.306 14.374 1.00 89.69 316 HIS A O 1
ATOM 2560 N N . GLY A 1 317 ? -20.801 -20.911 12.675 1.00 89.19 317 GLY A N 1
ATOM 2561 C CA . GLY A 1 317 ? -21.136 -19.763 13.520 1.00 89.19 317 GLY A CA 1
ATOM 2562 C C . GLY A 1 317 ? -19.918 -19.069 14.134 1.00 89.19 317 GLY A C 1
ATOM 2563 O O . GLY A 1 317 ? -20.064 -18.393 15.147 1.00 89.19 317 GLY A O 1
ATOM 2564 N N . ARG A 1 318 ? -18.723 -19.250 13.556 1.00 91.75 318 ARG A N 1
ATOM 2565 C CA . ARG A 1 318 ? -17.481 -18.603 14.000 1.00 91.75 318 ARG A CA 1
ATOM 2566 C C . ARG A 1 318 ? -16.945 -17.664 12.919 1.00 91.75 318 ARG A C 1
ATOM 2568 O O . ARG A 1 318 ? -17.350 -17.739 11.762 1.00 91.75 318 ARG A O 1
ATOM 2575 N N . PHE A 1 319 ? -16.029 -16.794 13.319 1.00 94.88 319 PHE A N 1
ATOM 2576 C CA . PHE A 1 319 ? -15.208 -15.991 12.424 1.00 94.88 319 PHE A CA 1
ATOM 2577 C C . PHE A 1 319 ? -13.860 -15.773 13.114 1.00 94.88 319 PHE A C 1
ATOM 2579 O O . PHE A 1 319 ? -13.829 -15.282 14.242 1.00 94.88 319 PHE A O 1
ATOM 2586 N N . LYS A 1 320 ? -12.770 -16.231 12.499 1.00 96.50 320 LYS A N 1
ATOM 2587 C CA . LYS A 1 320 ? -11.407 -16.115 13.020 1.00 96.50 320 LYS A CA 1
ATOM 2588 C C . LYS A 1 320 ? -10.692 -14.979 12.299 1.00 96.50 320 LYS A C 1
ATOM 2590 O O . LYS A 1 320 ? -10.433 -15.081 11.102 1.00 96.50 320 LYS A O 1
ATOM 2595 N N . ILE A 1 321 ? -10.334 -13.948 13.054 1.00 96.50 321 ILE A N 1
ATOM 2596 C CA . ILE A 1 321 ? -9.410 -12.904 12.614 1.00 96.50 321 ILE A CA 1
ATOM 2597 C C . ILE A 1 321 ? -8.011 -13.285 13.104 1.00 96.50 321 ILE A C 1
ATOM 2599 O O . ILE A 1 321 ? -7.855 -13.705 14.250 1.00 96.50 321 ILE A O 1
ATOM 2603 N N . MET A 1 322 ? -7.010 -13.157 12.237 1.00 97.19 322 MET A N 1
ATOM 2604 C CA . MET A 1 322 ? -5.598 -13.158 12.620 1.00 97.19 322 MET A CA 1
ATOM 2605 C C . MET A 1 322 ? -5.049 -11.744 12.445 1.00 97.19 322 MET A C 1
ATOM 2607 O O . MET A 1 322 ? -5.158 -11.165 11.367 1.00 97.19 322 MET A O 1
ATOM 2611 N N . GLN A 1 323 ? -4.461 -11.197 13.500 1.00 95.31 323 GLN A N 1
ATOM 2612 C CA . GLN A 1 323 ? -3.713 -9.950 13.437 1.00 95.31 323 GLN A CA 1
ATOM 2613 C C . GLN A 1 323 ? -2.266 -10.269 13.056 1.00 95.31 323 GLN A C 1
ATOM 2615 O O . GLN A 1 323 ? -1.661 -11.158 13.656 1.00 95.31 323 GLN A O 1
ATOM 2620 N N . LEU A 1 324 ? -1.732 -9.569 12.059 1.00 95.62 324 LEU A N 1
ATOM 2621 C CA . LEU A 1 324 ? -0.303 -9.535 11.759 1.00 95.62 324 LEU A CA 1
ATOM 2622 C C . LEU A 1 324 ? 0.150 -8.085 11.896 1.00 95.62 324 LEU A C 1
ATOM 2624 O O . LEU A 1 324 ? -0.502 -7.176 11.387 1.00 95.62 324 LEU A O 1
ATOM 2628 N N . ALA A 1 325 ? 1.252 -7.871 12.591 1.00 90.19 325 ALA A N 1
ATOM 2629 C CA . ALA A 1 325 ? 1.738 -6.549 12.939 1.00 90.19 325 ALA A CA 1
ATOM 2630 C C . ALA A 1 325 ? 3.265 -6.563 12.941 1.00 90.19 325 ALA A C 1
ATOM 2632 O O . ALA A 1 325 ? 3.848 -7.643 13.067 1.00 90.19 325 ALA A O 1
ATOM 2633 N N . ASP A 1 326 ? 3.869 -5.395 12.742 1.00 92.56 326 ASP A N 1
ATOM 2634 C CA . ASP A 1 326 ? 5.308 -5.139 12.871 1.00 92.56 326 ASP A CA 1
ATOM 2635 C C . ASP A 1 326 ? 6.173 -6.190 12.157 1.00 92.56 326 ASP A C 1
ATOM 2637 O O . ASP A 1 326 ? 7.194 -6.669 12.652 1.00 92.56 326 ASP A O 1
ATOM 2641 N N . LEU A 1 327 ? 5.739 -6.584 10.950 1.00 94.75 327 LEU A N 1
ATOM 2642 C CA . LEU A 1 327 ? 6.497 -7.523 10.120 1.00 94.75 327 LEU A CA 1
ATOM 2643 C C . LEU A 1 327 ? 7.820 -6.907 9.654 1.00 94.75 327 LEU A C 1
ATOM 2645 O O . LEU A 1 327 ? 8.734 -7.657 9.309 1.00 94.75 327 LEU A O 1
ATOM 2649 N N . HIS A 1 328 ? 7.899 -5.569 9.624 1.00 95.19 328 HIS A N 1
ATOM 2650 C CA . HIS A 1 328 ? 9.092 -4.786 9.326 1.00 95.19 328 HIS A CA 1
ATOM 2651 C C . HIS A 1 328 ? 9.892 -5.323 8.129 1.00 95.19 328 HIS A C 1
ATOM 2653 O O . HIS A 1 328 ? 11.117 -5.484 8.188 1.00 95.19 328 HIS A O 1
ATOM 2659 N N . LEU A 1 329 ? 9.197 -5.544 7.012 1.00 95.81 329 LEU A N 1
ATOM 2660 C CA . LEU A 1 329 ? 9.816 -6.049 5.795 1.00 95.81 329 LEU A CA 1
ATOM 2661 C C . LEU A 1 329 ? 10.630 -4.948 5.106 1.00 95.81 329 LEU A C 1
ATOM 2663 O O . LEU A 1 329 ? 10.171 -3.814 4.962 1.00 95.81 329 LEU A O 1
ATOM 2667 N N . SER A 1 330 ? 11.841 -5.286 4.674 1.00 94.88 330 SER A N 1
ATOM 2668 C CA . SER A 1 330 ? 12.754 -4.410 3.935 1.00 94.88 330 SER A CA 1
ATOM 2669 C C . SER A 1 330 ? 12.482 -4.453 2.423 1.00 94.88 330 SER A C 1
ATOM 2671 O O . SER A 1 330 ? 11.734 -5.291 1.921 1.00 94.88 330 SER A O 1
ATOM 2673 N N . THR A 1 331 ? 13.161 -3.618 1.627 1.00 93.62 331 THR A N 1
ATOM 2674 C CA . THR A 1 331 ? 13.148 -3.780 0.154 1.00 93.62 331 THR A CA 1
ATOM 2675 C C . THR A 1 331 ? 13.826 -5.075 -0.315 1.00 93.62 331 THR A C 1
ATOM 2677 O O . THR A 1 331 ? 13.477 -5.587 -1.369 1.00 93.62 331 THR A O 1
ATOM 2680 N N . GLY A 1 332 ? 14.777 -5.611 0.452 1.00 91.81 332 GLY A N 1
ATOM 2681 C CA . GLY A 1 332 ? 15.371 -6.933 0.222 1.00 91.81 332 GLY A CA 1
ATOM 2682 C C . GLY A 1 332 ? 15.190 -7.844 1.434 1.00 91.81 332 GLY A C 1
ATOM 2683 O O . GLY A 1 332 ? 14.301 -7.617 2.244 1.00 91.81 332 GLY A O 1
ATOM 2684 N N . LEU A 1 333 ? 16.103 -8.797 1.603 1.00 92.25 333 LEU A N 1
ATOM 2685 C CA . LEU A 1 333 ? 16.063 -9.898 2.584 1.00 92.25 333 LEU A CA 1
ATOM 2686 C C . LEU A 1 333 ? 16.139 -9.496 4.080 1.00 92.25 333 LEU A C 1
ATOM 2688 O O . LEU A 1 333 ? 16.214 -10.368 4.948 1.00 92.25 333 LEU A O 1
ATOM 2692 N N . GLY A 1 334 ? 16.190 -8.197 4.378 1.00 90.81 334 GLY A N 1
ATOM 2693 C CA . GLY A 1 334 ? 16.349 -7.648 5.726 1.00 90.81 334 GLY A CA 1
ATOM 2694 C C . GLY A 1 334 ? 17.679 -7.974 6.411 1.00 90.81 334 GLY A C 1
ATOM 2695 O O . GLY A 1 334 ? 18.543 -8.678 5.885 1.00 90.81 334 GLY A O 1
ATOM 2696 N N . LEU A 1 335 ? 17.850 -7.437 7.620 1.00 88.69 335 LEU A N 1
ATOM 2697 C CA . LEU A 1 335 ? 18.983 -7.726 8.502 1.00 88.69 335 LEU A CA 1
ATOM 2698 C C . LEU A 1 335 ? 18.453 -8.182 9.857 1.00 88.69 335 LEU A C 1
ATOM 2700 O O . LEU A 1 335 ? 17.698 -7.456 10.499 1.00 88.69 335 LEU A O 1
ATOM 2704 N N . CYS A 1 336 ? 18.876 -9.361 10.310 1.00 87.62 336 CYS A N 1
ATOM 2705 C CA . CYS A 1 336 ? 18.504 -9.855 11.630 1.00 87.62 336 CYS A CA 1
ATOM 2706 C C . CYS A 1 336 ? 19.073 -8.950 12.736 1.00 87.62 336 CYS A C 1
ATOM 2708 O O . CYS A 1 336 ? 20.287 -8.761 12.833 1.00 87.62 336 CYS A O 1
ATOM 2710 N N . ARG A 1 337 ? 18.185 -8.427 13.584 1.00 84.81 337 ARG A N 1
ATOM 2711 C CA . ARG A 1 337 ? 18.489 -7.757 14.855 1.00 84.81 337 ARG A CA 1
ATOM 2712 C C . ARG A 1 337 ? 17.918 -8.666 15.952 1.00 84.81 337 ARG A C 1
ATOM 2714 O O . ARG A 1 337 ? 16.767 -9.066 15.842 1.00 84.81 337 ARG A O 1
ATOM 2721 N N . ASP A 1 338 ? 18.763 -9.102 16.886 1.00 83.44 338 ASP A N 1
ATOM 2722 C CA . ASP A 1 338 ? 18.435 -10.014 18.003 1.00 83.44 338 ASP A CA 1
ATOM 2723 C C . ASP A 1 338 ? 17.440 -11.163 17.676 1.00 83.44 338 ASP A C 1
ATOM 2725 O O . ASP A 1 338 ? 16.409 -11.328 18.329 1.00 83.44 338 ASP A O 1
ATOM 2729 N N . PRO A 1 339 ? 17.727 -11.992 16.649 1.00 84.56 339 PRO A N 1
ATOM 2730 C CA . PRO A 1 339 ? 16.745 -12.903 16.070 1.00 84.56 339 PRO A CA 1
ATOM 2731 C C . PRO A 1 339 ? 16.296 -14.022 17.020 1.00 84.56 339 PRO A C 1
ATOM 2733 O O . PRO A 1 339 ? 17.116 -14.692 17.651 1.00 84.56 339 PRO A O 1
ATOM 2736 N N . ILE A 1 340 ? 14.993 -14.327 17.005 1.00 79.75 340 ILE A N 1
ATOM 2737 C CA . ILE A 1 340 ? 14.388 -15.455 17.730 1.00 79.75 340 ILE A CA 1
ATOM 2738 C C . ILE A 1 340 ? 13.851 -16.498 16.723 1.00 79.75 340 ILE A C 1
ATOM 2740 O O . ILE A 1 340 ? 13.172 -16.128 15.764 1.00 79.75 340 ILE A O 1
ATOM 2744 N N . PRO A 1 341 ? 14.166 -17.804 16.872 1.00 79.94 341 PRO A N 1
ATOM 2745 C CA . PRO A 1 341 ? 15.243 -18.342 17.708 1.00 79.94 341 PRO A CA 1
ATOM 2746 C C . PRO A 1 341 ? 16.618 -17.796 17.281 1.00 79.94 341 PRO A C 1
ATOM 2748 O O . PRO A 1 341 ? 16.802 -17.404 16.125 1.00 79.94 341 PRO A O 1
ATOM 2751 N N . ALA A 1 342 ? 17.585 -17.804 18.201 1.00 82.06 342 ALA A N 1
ATOM 2752 C CA . ALA A 1 342 ? 18.956 -17.379 17.915 1.00 82.06 342 ALA A CA 1
ATOM 2753 C C . ALA A 1 342 ? 19.547 -18.135 16.710 1.00 82.06 342 ALA A C 1
ATOM 2755 O O . ALA A 1 342 ? 19.169 -19.279 16.439 1.00 82.06 342 ALA A O 1
ATOM 2756 N N . GLU A 1 343 ? 20.473 -17.499 15.984 1.00 73.75 343 GLU A N 1
ATOM 2757 C CA . GLU A 1 343 ? 21.110 -18.097 14.805 1.00 73.75 343 GLU A CA 1
ATOM 2758 C C . GLU A 1 343 ? 21.683 -19.494 15.119 1.00 73.75 343 GLU A C 1
ATOM 2760 O O . GLU A 1 343 ? 22.501 -19.629 16.034 1.00 73.75 343 GLU A O 1
ATOM 2765 N N . PRO A 1 344 ? 21.305 -20.547 14.365 1.00 66.06 344 PRO A N 1
ATOM 2766 C CA . PRO A 1 344 ? 21.750 -21.910 14.656 1.00 66.06 344 PRO A CA 1
ATOM 2767 C C . PRO A 1 344 ? 23.250 -22.113 14.398 1.00 66.06 344 PRO A C 1
ATOM 2769 O O . PRO A 1 344 ? 23.854 -23.025 14.963 1.00 66.06 344 PRO A O 1
ATOM 2772 N N . VAL A 1 345 ? 23.857 -21.271 13.553 1.00 70.31 345 VAL A N 1
ATOM 2773 C CA . VAL A 1 345 ? 25.293 -21.254 13.257 1.00 70.31 345 VAL A CA 1
ATOM 2774 C C . VAL A 1 345 ? 25.768 -19.796 13.221 1.00 70.31 345 VAL A C 1
ATOM 2776 O O . VAL A 1 345 ? 25.464 -19.098 12.253 1.00 70.31 345 VAL A O 1
ATOM 2779 N N . PRO A 1 346 ? 26.530 -19.326 14.228 1.00 61.62 346 PRO A N 1
ATOM 2780 C CA . PRO A 1 346 ? 27.064 -17.967 14.239 1.00 61.62 346 PRO A CA 1
ATOM 2781 C C . PRO A 1 346 ? 27.898 -17.669 12.987 1.00 61.62 346 PRO A C 1
ATOM 2783 O O . PRO A 1 346 ? 28.860 -18.382 12.690 1.00 61.62 346 PRO A O 1
ATOM 2786 N N . GLY A 1 347 ? 27.541 -16.604 12.268 1.00 61.75 347 GLY A N 1
ATOM 2787 C CA . GLY A 1 347 ? 28.233 -16.183 11.045 1.00 61.75 347 GLY A CA 1
ATOM 2788 C C . GLY A 1 347 ? 27.698 -16.80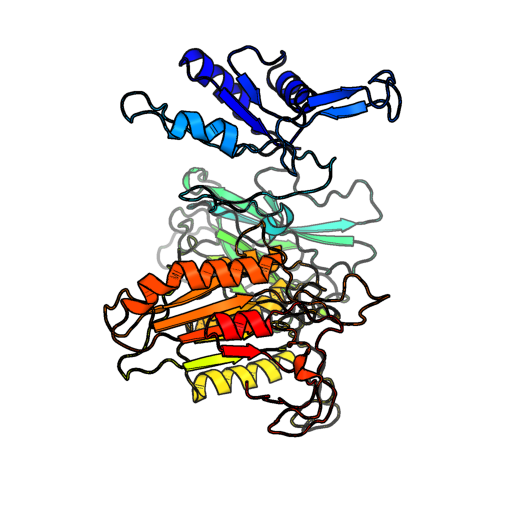2 9.748 1.00 61.75 347 GLY A C 1
ATOM 2789 O O . GLY A 1 347 ? 28.255 -16.535 8.682 1.00 61.75 347 GLY A O 1
ATOM 2790 N N . GLN A 1 348 ? 26.615 -17.583 9.797 1.00 69.81 348 GLN A N 1
ATOM 2791 C CA . GLN A 1 348 ? 25.770 -17.773 8.618 1.00 69.81 348 GLN A CA 1
ATOM 2792 C C . GLN A 1 348 ? 24.994 -16.472 8.359 1.00 69.81 348 GLN A C 1
ATOM 2794 O O . GLN A 1 348 ? 24.526 -15.837 9.298 1.00 69.81 348 GLN A O 1
ATOM 2799 N N . LYS A 1 349 ? 24.856 -16.053 7.094 1.00 74.19 349 LYS A N 1
ATOM 2800 C CA . LYS A 1 349 ? 24.087 -14.851 6.734 1.00 74.19 349 LYS A CA 1
ATOM 2801 C C . LYS A 1 349 ? 22.627 -15.035 7.176 1.00 74.19 349 LYS A C 1
ATOM 2803 O O . LYS A 1 349 ? 21.921 -15.853 6.593 1.00 74.19 349 LYS A O 1
ATOM 2808 N N . CYS A 1 350 ? 22.207 -14.307 8.208 1.00 84.31 350 CYS A N 1
ATOM 2809 C CA . CYS A 1 350 ? 20.824 -14.282 8.668 1.00 84.31 350 CYS A CA 1
ATOM 2810 C C . CYS A 1 350 ? 20.036 -13.227 7.889 1.00 84.31 350 CYS A C 1
ATOM 2812 O O . CYS A 1 350 ? 20.477 -12.088 7.733 1.00 84.31 350 CYS A O 1
ATOM 2814 N N . GLU A 1 351 ? 18.874 -13.636 7.398 1.00 90.75 351 GLU A N 1
ATOM 2815 C CA . GLU A 1 351 ? 17.972 -12.853 6.562 1.00 90.75 351 GLU A CA 1
ATOM 2816 C C . GLU A 1 351 ? 16.647 -12.760 7.324 1.00 90.75 351 GLU A C 1
ATOM 2818 O O . GLU A 1 351 ? 16.095 -13.787 7.728 1.00 90.75 351 GLU A O 1
ATOM 2823 N N . ALA A 1 352 ? 16.198 -11.540 7.624 1.00 91.81 352 ALA A N 1
ATOM 2824 C CA . ALA A 1 352 ? 15.076 -11.311 8.533 1.00 91.81 352 ALA A CA 1
ATOM 2825 C C . ALA A 1 352 ? 13.742 -11.627 7.848 1.00 91.81 352 ALA A C 1
ATOM 2827 O O . ALA A 1 352 ? 12.978 -12.459 8.337 1.00 91.81 352 ALA A O 1
ATOM 2828 N N . ASP A 1 353 ? 13.508 -11.036 6.676 1.00 94.19 353 ASP A N 1
ATOM 2829 C CA . ASP A 1 353 ? 12.253 -11.151 5.939 1.00 94.19 353 ASP A CA 1
ATOM 2830 C C . ASP A 1 353 ? 11.869 -12.608 5.625 1.00 94.19 353 ASP A C 1
ATOM 2832 O O . ASP A 1 353 ? 10.735 -12.981 5.934 1.00 94.19 353 ASP A O 1
ATOM 2836 N N . PRO A 1 354 ? 12.764 -13.488 5.116 1.00 93.06 354 PRO A N 1
ATOM 2837 C CA . PRO A 1 354 ? 12.414 -14.890 4.886 1.00 93.06 354 PRO A CA 1
ATOM 2838 C C . PRO A 1 354 ? 12.004 -15.627 6.165 1.00 93.06 354 PRO A C 1
ATOM 2840 O O . PRO A 1 354 ? 11.094 -16.449 6.125 1.00 93.06 354 PRO A O 1
ATOM 2843 N N . ARG A 1 355 ? 12.628 -15.317 7.312 1.00 91.69 355 ARG A N 1
ATOM 2844 C CA . ARG A 1 355 ? 12.298 -15.942 8.603 1.00 91.69 355 ARG A CA 1
ATOM 2845 C C . ARG A 1 355 ? 10.936 -15.490 9.123 1.00 91.69 355 ARG A C 1
ATOM 2847 O O . ARG A 1 355 ? 10.158 -16.321 9.591 1.00 91.69 355 ARG A O 1
ATOM 2854 N N . THR A 1 356 ? 10.644 -14.193 9.031 1.00 93.94 356 THR A N 1
ATOM 2855 C CA . THR A 1 356 ? 9.336 -13.629 9.389 1.00 93.94 356 THR A CA 1
ATOM 2856 C C . THR A 1 356 ? 8.242 -14.215 8.497 1.00 93.94 356 THR A C 1
ATOM 2858 O O . THR A 1 356 ? 7.218 -14.677 8.998 1.00 93.94 356 THR A O 1
ATOM 2861 N N . LEU A 1 357 ? 8.475 -14.284 7.183 1.00 95.81 357 LEU A N 1
ATOM 2862 C CA . LEU A 1 357 ? 7.514 -14.825 6.222 1.00 95.81 357 LEU A CA 1
ATOM 2863 C C . LEU A 1 357 ? 7.306 -16.342 6.375 1.00 95.81 357 LEU A C 1
ATOM 2865 O O . LEU A 1 357 ? 6.162 -16.781 6.303 1.00 95.81 357 LEU A O 1
ATOM 2869 N N . GLU A 1 358 ? 8.346 -17.137 6.663 1.00 94.50 358 GLU A N 1
ATOM 2870 C CA . GLU A 1 358 ? 8.209 -18.573 6.980 1.00 94.50 358 GLU A CA 1
ATOM 2871 C C . GLU A 1 358 ? 7.357 -18.790 8.245 1.00 94.50 358 GLU A C 1
ATOM 2873 O O . GLU A 1 358 ? 6.493 -19.671 8.289 1.00 94.50 358 GLU A O 1
ATOM 2878 N N . PHE A 1 359 ? 7.556 -17.965 9.278 1.00 94.25 359 PHE A N 1
ATOM 2879 C CA . PHE A 1 359 ? 6.749 -18.022 10.495 1.00 94.25 359 PHE A CA 1
ATOM 2880 C C . PHE A 1 359 ? 5.277 -17.667 10.227 1.00 94.25 359 PHE A C 1
ATOM 2882 O O . PHE A 1 359 ? 4.383 -18.409 10.643 1.00 94.25 359 PHE A O 1
ATOM 2889 N N . VAL A 1 360 ? 5.020 -16.588 9.481 1.00 96.81 360 VAL A N 1
ATOM 2890 C CA . VAL A 1 360 ? 3.666 -16.169 9.080 1.00 96.81 360 VAL A CA 1
ATOM 2891 C C . VAL A 1 360 ? 2.983 -17.227 8.207 1.00 96.81 360 VAL A C 1
ATOM 2893 O O . VAL A 1 360 ? 1.826 -17.560 8.452 1.00 96.81 360 VAL A O 1
ATOM 2896 N N . GLU A 1 361 ? 3.688 -17.807 7.233 1.00 97.50 361 GLU A N 1
ATOM 2897 C CA . GLU A 1 361 ? 3.206 -18.910 6.390 1.00 97.50 361 GLU A CA 1
ATOM 2898 C C . GLU A 1 361 ? 2.703 -20.084 7.239 1.00 97.50 361 GLU A C 1
ATOM 2900 O O . GLU A 1 361 ? 1.561 -20.528 7.078 1.00 97.50 361 GLU A O 1
ATOM 2905 N N . ARG A 1 362 ? 3.514 -20.531 8.202 1.00 97.31 362 ARG A N 1
ATOM 2906 C CA . ARG A 1 362 ? 3.133 -21.612 9.115 1.00 97.31 362 ARG A CA 1
ATOM 2907 C C . ARG A 1 362 ? 1.915 -21.259 9.963 1.00 97.31 362 ARG A C 1
ATOM 2909 O O . ARG A 1 362 ? 1.011 -22.084 10.077 1.00 97.31 362 ARG A O 1
ATOM 2916 N N . LEU A 1 363 ? 1.849 -20.046 10.519 1.00 97.19 363 LEU A N 1
ATOM 2917 C CA . LEU A 1 363 ? 0.677 -19.602 11.278 1.00 97.19 363 LEU A CA 1
ATOM 2918 C C . LEU A 1 363 ? -0.592 -19.594 10.417 1.00 97.19 363 LEU A C 1
ATOM 2920 O O . LEU A 1 363 ? -1.631 -20.069 10.870 1.00 97.19 363 LEU A O 1
ATOM 2924 N N . LEU A 1 364 ? -0.528 -19.100 9.177 1.00 98.19 364 LEU A N 1
ATOM 2925 C CA . LEU A 1 364 ? -1.673 -19.077 8.261 1.00 98.19 364 LEU A CA 1
ATOM 2926 C C . LEU A 1 364 ? -2.178 -20.495 7.943 1.00 98.19 364 LEU A C 1
ATOM 2928 O O . LEU A 1 364 ? -3.392 -20.720 7.917 1.00 98.19 364 LEU A O 1
ATOM 2932 N N . ASP A 1 365 ? -1.268 -21.453 7.755 1.00 97.56 365 ASP A N 1
ATOM 2933 C CA . ASP A 1 365 ? -1.602 -22.845 7.434 1.00 97.56 365 ASP A CA 1
ATOM 2934 C C . ASP A 1 365 ? -2.085 -23.661 8.644 1.00 97.56 365 ASP A C 1
ATOM 2936 O O . ASP A 1 365 ? -2.933 -24.547 8.487 1.00 97.56 365 ASP A O 1
ATOM 2940 N N . GLU A 1 366 ? -1.583 -23.367 9.846 1.00 97.69 366 GLU A N 1
ATOM 2941 C CA . GLU A 1 366 ? -2.012 -23.990 11.103 1.00 97.69 366 GLU A CA 1
ATOM 2942 C C . GLU A 1 366 ? -3.360 -23.403 11.582 1.00 97.69 366 GLU A C 1
ATOM 2944 O O . GLU A 1 366 ? -4.315 -24.150 11.825 1.00 97.69 366 GLU A O 1
ATOM 2949 N N . GLU A 1 367 ? -3.491 -22.072 11.649 1.00 96.81 367 GLU A N 1
ATOM 2950 C CA . GLU A 1 367 ? -4.670 -21.396 12.208 1.00 96.81 367 GLU A CA 1
ATOM 2951 C C . GLU A 1 367 ? -5.836 -21.249 11.224 1.00 96.81 367 GLU A C 1
ATOM 2953 O O . GLU A 1 367 ? -6.991 -21.300 11.660 1.00 96.81 367 GLU A O 1
ATOM 2958 N N . LYS A 1 368 ? -5.573 -21.080 9.921 1.00 96.94 368 LYS A N 1
ATOM 2959 C CA . LYS A 1 368 ? -6.589 -20.916 8.859 1.00 96.94 368 LYS A CA 1
ATOM 2960 C C . LYS A 1 368 ? -7.635 -19.834 9.191 1.00 96.94 368 LYS A C 1
ATOM 2962 O O . LYS A 1 368 ? -8.807 -20.162 9.406 1.00 96.94 368 LYS A O 1
ATOM 2967 N N . PRO A 1 369 ? -7.226 -18.557 9.299 1.00 97.50 369 PRO A N 1
ATOM 2968 C CA . PRO A 1 369 ? -8.142 -17.458 9.592 1.00 97.50 369 PRO A CA 1
ATOM 2969 C C . PRO A 1 369 ? -9.166 -17.238 8.468 1.00 97.50 369 PRO A C 1
ATOM 2971 O O . PRO A 1 369 ? -8.876 -17.451 7.293 1.00 97.50 369 PRO A O 1
ATOM 2974 N N . ASP A 1 370 ? -10.362 -16.771 8.837 1.00 97.75 370 ASP A N 1
ATOM 2975 C CA . ASP A 1 370 ? -11.389 -16.324 7.887 1.00 97.75 370 ASP A CA 1
ATOM 2976 C C . ASP A 1 370 ? -11.045 -14.923 7.312 1.00 97.75 370 ASP A C 1
ATOM 2978 O O . ASP A 1 370 ? -11.534 -14.557 6.242 1.00 97.75 370 ASP A O 1
ATOM 2982 N N . MET A 1 371 ? -10.208 -14.138 8.013 1.00 97.88 371 MET A N 1
ATOM 2983 C CA . MET A 1 371 ? -9.686 -12.825 7.597 1.00 97.88 371 MET A CA 1
ATOM 2984 C C . MET A 1 371 ? -8.382 -12.472 8.338 1.00 97.88 371 MET A C 1
ATOM 2986 O O . MET A 1 371 ? -8.192 -12.879 9.485 1.00 97.88 371 MET A O 1
ATOM 2990 N N . VAL A 1 372 ? -7.515 -11.666 7.718 1.00 98.56 372 VAL A N 1
ATOM 2991 C CA . VAL A 1 372 ? -6.339 -11.057 8.369 1.00 98.56 372 VAL A CA 1
ATOM 2992 C C . VAL A 1 372 ? -6.509 -9.541 8.534 1.00 98.56 372 VAL A C 1
ATOM 2994 O O . VAL A 1 372 ? -7.119 -8.885 7.690 1.00 98.56 372 VAL A O 1
ATOM 2997 N N . VAL A 1 373 ? -5.969 -8.968 9.609 1.00 98.25 373 VAL A N 1
ATOM 2998 C CA . VAL A 1 373 ? -5.805 -7.513 9.762 1.00 98.25 373 VAL A CA 1
ATOM 2999 C C . VAL A 1 373 ? -4.319 -7.208 9.918 1.00 98.25 373 VAL A C 1
ATOM 3001 O O . VAL A 1 373 ? -3.672 -7.757 10.807 1.00 98.25 373 VAL A O 1
ATOM 3004 N N . LEU A 1 374 ? -3.792 -6.357 9.038 1.00 98.00 374 LEU A N 1
ATOM 3005 C CA . LEU A 1 374 ? -2.433 -5.828 9.103 1.00 98.00 374 LEU A CA 1
ATOM 3006 C C . LEU A 1 374 ? -2.452 -4.535 9.928 1.00 98.00 374 LEU A C 1
ATOM 3008 O O . LEU A 1 374 ? -2.994 -3.530 9.463 1.00 98.00 374 LEU A O 1
ATOM 3012 N N . THR A 1 375 ? -1.930 -4.556 11.156 1.00 95.62 375 THR A N 1
ATOM 3013 C CA . THR A 1 375 ? -2.069 -3.434 12.109 1.00 95.62 375 THR A CA 1
ATOM 3014 C C . THR A 1 375 ? -0.847 -2.522 12.163 1.00 95.62 375 THR A C 1
ATOM 3016 O O . THR A 1 375 ? -0.347 -2.226 13.242 1.00 95.62 375 THR A O 1
ATOM 3019 N N . GLY A 1 376 ? -0.394 -2.068 10.994 1.00 94.31 376 GLY A N 1
ATOM 3020 C CA . GLY A 1 376 ? 0.758 -1.179 10.848 1.00 94.31 376 GLY A CA 1
ATOM 3021 C C . GLY A 1 376 ? 2.111 -1.886 10.784 1.00 94.31 376 GLY A C 1
ATOM 3022 O O . GLY A 1 376 ? 2.205 -3.100 10.976 1.00 94.31 376 GLY A O 1
ATOM 3023 N N . ASP A 1 377 ? 3.127 -1.109 10.417 1.00 95.75 377 ASP A N 1
ATOM 3024 C CA . ASP A 1 377 ? 4.554 -1.445 10.380 1.00 95.75 377 ASP A CA 1
ATOM 3025 C C . ASP A 1 377 ? 4.884 -2.739 9.629 1.00 95.75 377 ASP A C 1
ATOM 3027 O O . ASP A 1 377 ? 5.730 -3.568 9.974 1.00 95.75 377 ASP A O 1
ATOM 3031 N N . GLN A 1 378 ? 4.208 -2.874 8.492 1.00 96.06 378 GLN A N 1
ATOM 3032 C CA . GLN A 1 378 ? 4.458 -3.928 7.519 1.00 96.06 378 GLN A CA 1
ATOM 3033 C C . GLN A 1 378 ? 5.718 -3.625 6.699 1.00 96.06 378 GLN A C 1
ATOM 3035 O O . GLN A 1 378 ? 6.395 -4.548 6.243 1.00 96.06 378 GLN A O 1
ATOM 3040 N N . VAL A 1 379 ? 6.033 -2.338 6.524 1.00 94.62 379 VAL A N 1
ATOM 3041 C CA . VAL A 1 379 ? 7.210 -1.822 5.823 1.00 94.62 379 VAL A CA 1
ATOM 3042 C C . VAL A 1 379 ? 8.203 -1.242 6.834 1.00 94.62 379 VAL A C 1
ATOM 3044 O O . VAL A 1 379 ? 7.868 -0.401 7.660 1.00 94.62 379 VAL A O 1
ATOM 3047 N N . ASN A 1 380 ? 9.464 -1.665 6.755 1.00 91.06 380 ASN A N 1
ATOM 3048 C CA . ASN A 1 380 ? 10.547 -1.157 7.597 1.00 91.06 380 ASN A CA 1
ATOM 3049 C C . ASN A 1 380 ? 11.204 0.054 6.936 1.00 91.06 380 ASN A C 1
ATOM 3051 O O . ASN A 1 380 ? 12.200 -0.097 6.220 1.00 91.06 380 ASN A O 1
ATOM 3055 N N . GLY A 1 381 ? 10.596 1.225 7.142 1.00 86.69 381 GLY A N 1
ATOM 3056 C CA . GLY A 1 381 ? 10.986 2.552 6.654 1.00 86.69 381 GLY A CA 1
ATOM 3057 C C . GLY A 1 381 ? 12.429 2.706 6.167 1.00 86.69 381 GLY A C 1
ATOM 3058 O O . GLY A 1 381 ? 12.687 2.703 4.961 1.00 86.69 381 GLY A O 1
ATOM 3059 N N . GLU A 1 382 ? 13.378 2.782 7.110 1.00 83.31 382 GLU A N 1
ATOM 3060 C CA . GLU A 1 382 ? 14.825 2.970 6.875 1.00 83.31 382 GLU A CA 1
ATOM 3061 C C . GLU A 1 382 ? 15.405 2.027 5.800 1.00 83.31 382 GLU A C 1
ATOM 3063 O O . GLU A 1 382 ? 16.256 2.409 4.989 1.00 83.31 382 GLU A O 1
ATOM 3068 N N . THR A 1 383 ? 14.941 0.778 5.783 1.00 86.94 383 THR A N 1
ATOM 3069 C CA . THR A 1 383 ? 15.450 -0.295 4.913 1.00 86.94 383 THR A CA 1
ATOM 3070 C C . THR A 1 383 ? 14.605 -0.508 3.649 1.00 86.94 383 THR A C 1
ATOM 3072 O O . THR A 1 383 ? 14.930 -1.358 2.812 1.00 86.94 383 THR A O 1
ATOM 3075 N N . SER A 1 384 ? 13.553 0.295 3.470 1.00 89.44 384 SER A N 1
ATOM 3076 C CA . SER A 1 384 ? 12.524 0.142 2.438 1.00 89.44 384 SER A CA 1
ATOM 3077 C C . SER A 1 384 ? 12.594 1.232 1.364 1.00 89.44 384 SER A C 1
ATOM 3079 O O . SER A 1 384 ? 11.647 1.978 1.112 1.00 89.44 384 SER A O 1
ATOM 3081 N N . LYS A 1 385 ? 13.752 1.309 0.694 1.00 90.56 385 LYS A N 1
ATOM 3082 C CA . LYS A 1 385 ? 14.035 2.247 -0.415 1.00 90.56 385 LYS A CA 1
ATOM 3083 C C . LYS A 1 385 ? 13.057 2.135 -1.593 1.00 90.56 385 LYS A C 1
ATOM 3085 O O . LYS A 1 385 ? 12.876 3.110 -2.319 1.00 90.56 385 LYS A O 1
ATOM 3090 N N . ASP A 1 386 ? 12.462 0.962 -1.783 1.00 93.50 386 ASP A N 1
ATOM 3091 C CA . ASP A 1 386 ? 11.217 0.753 -2.520 1.00 93.50 386 ASP A CA 1
ATOM 3092 C C . ASP A 1 386 ? 10.208 0.046 -1.602 1.00 93.50 386 ASP A C 1
ATOM 3094 O O . ASP A 1 386 ? 10.275 -1.167 -1.381 1.00 93.50 386 ASP A O 1
ATOM 3098 N N . ALA A 1 387 ? 9.288 0.832 -1.047 1.00 94.56 387 ALA A N 1
ATOM 3099 C CA . ALA A 1 387 ? 8.251 0.393 -0.124 1.00 94.56 387 ALA A CA 1
ATOM 3100 C C . ALA A 1 387 ? 7.189 -0.483 -0.807 1.00 94.56 387 ALA A C 1
ATOM 3102 O O . ALA A 1 387 ? 6.577 -1.316 -0.146 1.00 94.56 387 ALA A O 1
ATOM 3103 N N . GLN A 1 388 ? 7.000 -0.371 -2.132 1.00 95.44 388 GLN A N 1
ATOM 3104 C CA . GLN A 1 388 ? 6.118 -1.284 -2.869 1.00 95.44 388 GLN A CA 1
ATOM 3105 C C . GLN A 1 388 ? 6.634 -2.728 -2.798 1.00 95.44 388 GLN A C 1
ATOM 3107 O O . GLN A 1 388 ? 5.838 -3.628 -2.550 1.00 95.44 388 GLN A O 1
ATOM 3112 N N . SER A 1 389 ? 7.939 -2.959 -2.982 1.00 96.06 389 SER A N 1
ATOM 3113 C CA . SER A 1 389 ? 8.528 -4.304 -2.888 1.00 96.06 389 SER A CA 1
ATOM 3114 C C . SER A 1 389 ? 8.366 -4.906 -1.483 1.00 96.06 389 SER A C 1
ATOM 3116 O O . SER A 1 389 ? 8.009 -6.076 -1.362 1.00 96.06 389 SER A O 1
ATOM 3118 N N . ALA A 1 390 ? 8.527 -4.102 -0.425 1.00 96.19 390 ALA A N 1
ATOM 3119 C CA . ALA A 1 390 ? 8.273 -4.518 0.960 1.00 96.19 390 ALA A CA 1
ATOM 3120 C C . ALA A 1 390 ? 6.784 -4.845 1.213 1.00 96.19 390 ALA A C 1
ATOM 3122 O O . ALA A 1 390 ? 6.445 -5.951 1.636 1.00 96.19 390 ALA A O 1
ATOM 3123 N N . LEU A 1 391 ? 5.882 -3.923 0.860 1.00 97.25 391 LEU A N 1
ATOM 3124 C CA . LEU A 1 391 ? 4.426 -4.077 0.982 1.00 97.25 391 LEU A CA 1
ATOM 3125 C C . LEU A 1 391 ? 3.890 -5.283 0.195 1.00 97.25 391 LEU A C 1
ATOM 3127 O O . LEU A 1 391 ? 2.939 -5.943 0.606 1.00 97.25 391 LEU A O 1
ATOM 3131 N N . PHE A 1 392 ? 4.485 -5.584 -0.959 1.00 97.94 392 PHE A N 1
ATOM 3132 C CA . PHE A 1 392 ? 4.095 -6.730 -1.772 1.00 97.94 392 PHE A CA 1
ATOM 3133 C C . PHE A 1 392 ? 4.417 -8.061 -1.089 1.00 97.94 392 PHE A C 1
ATOM 3135 O O . PHE A 1 392 ? 3.626 -8.998 -1.215 1.00 97.94 392 PHE A O 1
ATOM 3142 N N . LYS A 1 393 ? 5.509 -8.138 -0.317 1.00 96.81 393 LYS A N 1
ATOM 3143 C CA . LYS A 1 393 ? 5.854 -9.325 0.474 1.00 96.81 393 LYS A CA 1
ATOM 3144 C C . LYS A 1 393 ? 4.852 -9.588 1.601 1.00 96.81 393 LYS A C 1
ATOM 3146 O O . LYS A 1 393 ? 4.403 -10.728 1.724 1.00 96.81 393 LYS A O 1
ATOM 3151 N N . SER A 1 394 ? 4.429 -8.566 2.355 1.00 95.75 394 SER A N 1
ATOM 3152 C CA . SER A 1 394 ? 3.513 -8.754 3.501 1.00 95.75 394 SER A CA 1
ATOM 3153 C C . SER A 1 394 ? 2.144 -9.310 3.093 1.00 95.75 394 SER A C 1
ATOM 3155 O O . SER A 1 394 ? 1.563 -10.124 3.809 1.00 95.75 394 SER A O 1
ATOM 3157 N N . VAL A 1 395 ? 1.642 -8.944 1.908 1.00 97.75 395 VAL A N 1
ATOM 3158 C CA . VAL A 1 395 ? 0.325 -9.401 1.425 1.00 97.75 395 VAL A CA 1
ATOM 3159 C C . VAL A 1 395 ? 0.368 -10.655 0.543 1.00 97.75 395 VAL A C 1
ATOM 3161 O O . VAL A 1 395 ? -0.669 -11.297 0.363 1.00 97.75 395 VAL A O 1
ATOM 3164 N N . LYS A 1 396 ? 1.526 -11.042 -0.018 1.00 97.69 396 LYS A N 1
ATOM 3165 C CA . LYS A 1 396 ? 1.624 -12.155 -0.989 1.00 97.69 396 LYS A CA 1
ATOM 3166 C C . LYS A 1 396 ? 1.077 -13.470 -0.434 1.00 97.69 396 LYS A C 1
ATOM 3168 O O . LYS A 1 396 ? 0.262 -14.117 -1.093 1.00 97.69 396 LYS A O 1
ATOM 3173 N N . LEU A 1 397 ? 1.463 -13.816 0.797 1.00 97.69 397 LEU A N 1
ATOM 3174 C CA . LEU A 1 397 ? 1.023 -15.040 1.479 1.00 97.69 397 LEU A CA 1
ATOM 3175 C C . LEU A 1 397 ? -0.501 -15.089 1.676 1.00 97.69 397 LEU A C 1
ATOM 3177 O O . LEU A 1 397 ? -1.083 -16.174 1.651 1.00 97.69 397 LEU A O 1
ATOM 3181 N N . LEU A 1 398 ? -1.144 -13.927 1.839 1.00 98.19 398 LEU A N 1
ATOM 3182 C CA . LEU A 1 398 ? -2.595 -13.787 1.996 1.00 98.19 398 LEU A CA 1
ATOM 3183 C C . LEU A 1 398 ? -3.312 -13.935 0.652 1.00 98.19 398 LEU A C 1
ATOM 3185 O O . LEU A 1 398 ? -4.315 -14.644 0.556 1.00 98.19 398 LEU A O 1
ATOM 3189 N N . VAL A 1 399 ? -2.768 -13.310 -0.396 1.00 96.88 399 VAL A N 1
ATOM 3190 C CA . VAL A 1 399 ? -3.319 -13.360 -1.756 1.00 96.88 399 VAL A CA 1
ATOM 3191 C C . VAL A 1 399 ? -3.270 -14.771 -2.339 1.00 96.88 399 VAL A C 1
ATOM 3193 O O . VAL A 1 399 ? -4.277 -15.232 -2.882 1.00 96.88 399 VAL A O 1
ATOM 3196 N N . ASP A 1 400 ? -2.152 -15.482 -2.177 1.00 96.06 400 ASP A N 1
ATOM 3197 C CA . ASP A 1 400 ? -2.006 -16.866 -2.649 1.00 96.06 400 ASP A CA 1
ATOM 3198 C C . ASP A 1 400 ? -3.009 -17.805 -1.961 1.00 96.06 400 ASP A C 1
ATOM 3200 O O . ASP A 1 400 ? -3.635 -18.654 -2.605 1.00 96.06 400 ASP A O 1
ATOM 3204 N N . ARG A 1 401 ? -3.230 -17.593 -0.657 1.00 97.12 401 ARG A N 1
ATOM 3205 C CA . ARG A 1 401 ? -4.212 -18.317 0.166 1.00 97.12 401 ARG A CA 1
ATOM 3206 C C . ARG A 1 401 ? -5.651 -17.822 -0.012 1.00 97.12 401 ARG A C 1
ATOM 3208 O O . ARG A 1 401 ? -6.574 -18.461 0.490 1.00 97.12 401 ARG A O 1
ATOM 3215 N N . LYS A 1 402 ? -5.863 -16.736 -0.766 1.00 96.19 402 LYS A N 1
ATOM 3216 C CA . LYS A 1 402 ? -7.169 -16.100 -1.036 1.00 96.19 402 LYS A CA 1
ATOM 3217 C C . LYS A 1 402 ? -7.880 -15.589 0.224 1.00 96.19 402 LYS A C 1
ATOM 3219 O O . LYS A 1 402 ? -9.111 -15.533 0.265 1.00 96.19 402 LYS A O 1
ATOM 3224 N N . ILE A 1 403 ? -7.104 -15.230 1.244 1.00 97.56 403 ILE A N 1
ATOM 3225 C CA . ILE A 1 403 ? -7.589 -14.751 2.541 1.00 97.56 403 ILE A CA 1
ATOM 3226 C C . ILE A 1 403 ? -7.923 -13.254 2.415 1.00 97.56 403 ILE A C 1
ATOM 3228 O O . ILE A 1 403 ? -7.045 -12.476 2.037 1.00 97.56 403 ILE A O 1
ATOM 3232 N N . PRO A 1 404 ? -9.166 -12.820 2.711 1.00 98.00 404 PRO A N 1
ATOM 3233 C CA . PRO A 1 404 ? -9.509 -11.403 2.801 1.00 98.00 404 PRO A CA 1
ATOM 3234 C C . PRO A 1 404 ? -8.655 -10.690 3.848 1.00 98.00 404 PRO A C 1
ATOM 3236 O O . PRO A 1 404 ? -8.447 -11.238 4.932 1.00 98.00 404 PRO A O 1
ATOM 3239 N N . TYR A 1 405 ? -8.213 -9.464 3.567 1.00 98.44 405 TYR A N 1
ATOM 3240 C CA . TYR A 1 405 ? -7.438 -8.699 4.544 1.00 98.44 405 TYR A CA 1
ATOM 3241 C C . TYR A 1 405 ? -7.745 -7.201 4.563 1.00 98.44 405 TYR A C 1
ATOM 3243 O O . TYR A 1 405 ? -8.043 -6.598 3.533 1.00 98.44 405 TYR A O 1
ATOM 3251 N N . ALA A 1 406 ? -7.671 -6.616 5.756 1.00 98.19 406 ALA A N 1
ATOM 3252 C CA . ALA A 1 406 ? -7.664 -5.172 5.987 1.00 98.19 406 ALA A CA 1
ATOM 3253 C C . ALA A 1 406 ? -6.256 -4.726 6.406 1.00 98.19 406 ALA A C 1
ATOM 3255 O O . ALA A 1 406 ? -5.471 -5.539 6.890 1.00 98.19 406 ALA A O 1
ATOM 3256 N N . ALA A 1 407 ? -5.945 -3.445 6.231 1.00 97.88 407 ALA A N 1
ATOM 3257 C CA . ALA A 1 407 ? -4.677 -2.849 6.637 1.00 97.88 407 ALA A CA 1
ATOM 3258 C C . ALA A 1 407 ? -4.860 -1.417 7.161 1.00 97.88 407 ALA A C 1
ATOM 3260 O O . ALA A 1 407 ? -5.614 -0.633 6.577 1.00 97.88 407 ALA A O 1
ATOM 3261 N N . ILE A 1 408 ? -4.141 -1.093 8.229 1.00 96.62 408 ILE A N 1
ATOM 3262 C CA . ILE A 1 408 ? -3.868 0.265 8.726 1.00 96.62 408 ILE A CA 1
ATOM 3263 C C . ILE A 1 408 ? -2.349 0.484 8.736 1.00 96.62 408 ILE A C 1
ATOM 3265 O O . ILE A 1 408 ? -1.600 -0.472 8.525 1.00 96.62 408 ILE A O 1
ATOM 3269 N N . PHE A 1 409 ? -1.907 1.721 8.957 1.00 96.12 409 PHE A N 1
ATOM 3270 C CA . PHE A 1 409 ? -0.487 2.077 8.974 1.00 96.12 409 PHE A CA 1
ATOM 3271 C C . PHE A 1 409 ? 0.057 2.263 10.384 1.00 96.12 409 PHE A C 1
ATOM 3273 O O . PHE A 1 409 ? -0.661 2.715 11.278 1.00 96.12 409 PHE A O 1
ATOM 3280 N N . GLY A 1 410 ? 1.341 1.955 10.532 1.00 94.56 410 GLY A N 1
ATOM 3281 C CA . GLY A 1 410 ? 2.154 2.306 11.686 1.00 94.56 410 GLY A CA 1
ATOM 3282 C C . GLY A 1 410 ? 3.168 3.402 11.372 1.00 94.56 410 GLY A C 1
ATOM 3283 O O . GLY A 1 410 ? 3.171 3.967 10.271 1.00 94.56 410 GLY A O 1
ATOM 3284 N N . ASN A 1 411 ? 3.983 3.780 12.357 1.00 93.06 411 ASN A N 1
ATOM 3285 C CA . ASN A 1 411 ? 4.877 4.933 12.230 1.00 93.06 411 ASN A CA 1
ATOM 3286 C C . ASN A 1 411 ? 6.056 4.721 11.264 1.00 93.06 411 ASN A C 1
ATOM 3288 O O . ASN A 1 411 ? 6.605 5.719 10.801 1.00 93.06 411 ASN A O 1
ATOM 3292 N N . HIS A 1 412 ? 6.425 3.479 10.940 1.00 92.44 412 HIS A N 1
ATOM 3293 C CA . HIS A 1 412 ? 7.500 3.161 9.995 1.00 92.44 412 HIS A CA 1
ATOM 3294 C C . HIS A 1 412 ? 7.025 2.988 8.543 1.00 92.44 412 HIS A C 1
ATOM 3296 O O . HIS A 1 412 ? 7.842 3.116 7.625 1.00 92.44 412 HIS A O 1
ATOM 3302 N N . ASP A 1 413 ? 5.730 2.739 8.303 1.00 93.88 413 ASP A N 1
ATOM 3303 C CA . ASP A 1 413 ? 5.229 2.421 6.957 1.00 93.88 413 ASP A CA 1
ATOM 3304 C C . ASP A 1 413 ? 5.483 3.541 5.924 1.00 93.88 413 ASP A C 1
ATOM 3306 O O . ASP A 1 413 ? 5.757 3.246 4.759 1.00 93.88 413 ASP A O 1
ATOM 3310 N N . ASP A 1 414 ? 5.420 4.818 6.325 1.00 89.12 414 ASP A N 1
ATOM 3311 C CA . ASP A 1 414 ? 5.578 5.983 5.438 1.00 89.12 414 ASP A CA 1
ATOM 3312 C C . ASP A 1 414 ? 6.915 6.733 5.539 1.00 89.12 414 ASP A C 1
ATOM 3314 O O . ASP A 1 414 ? 7.071 7.820 4.981 1.00 89.12 414 ASP A O 1
ATOM 3318 N N . GLU A 1 415 ? 7.917 6.122 6.171 1.00 87.50 415 GLU A N 1
ATOM 3319 C CA . GLU A 1 415 ? 9.299 6.625 6.192 1.00 87.50 415 GLU A CA 1
ATOM 3320 C C . GLU A 1 415 ? 10.109 6.245 4.928 1.00 87.50 415 GLU A C 1
ATOM 3322 O O . GLU A 1 415 ? 11.247 6.689 4.753 1.00 87.50 415 GLU A O 1
ATOM 3327 N N . GLY A 1 416 ? 9.540 5.409 4.050 1.00 86.81 416 GLY A N 1
ATOM 3328 C CA . GLY A 1 416 ? 10.167 4.923 2.815 1.00 86.81 416 GLY A CA 1
ATOM 3329 C C . GLY A 1 416 ? 10.097 5.900 1.628 1.00 86.81 416 GLY A C 1
ATOM 3330 O O . GLY A 1 416 ? 10.091 7.122 1.767 1.00 86.81 416 GLY A O 1
ATOM 3331 N N . ASN A 1 417 ? 10.053 5.366 0.399 1.00 88.88 417 ASN A N 1
ATOM 3332 C CA . ASN A 1 417 ? 9.911 6.181 -0.822 1.00 88.88 417 ASN A CA 1
ATOM 3333 C C . ASN A 1 417 ? 8.461 6.548 -1.193 1.00 88.88 417 ASN A C 1
ATOM 3335 O O . ASN A 1 417 ? 8.284 7.299 -2.154 1.00 88.88 417 ASN A O 1
ATOM 3339 N N . LEU A 1 418 ? 7.469 6.014 -0.475 1.00 89.31 418 LEU A N 1
ATOM 3340 C CA . LEU A 1 418 ? 6.034 6.211 -0.687 1.00 89.31 418 LEU A CA 1
ATOM 3341 C C . LEU A 1 418 ? 5.379 6.661 0.618 1.00 89.31 418 LEU A C 1
ATOM 3343 O O . LEU A 1 418 ? 5.697 6.128 1.676 1.00 89.31 418 LEU A O 1
ATOM 3347 N N . ASN A 1 419 ? 4.424 7.587 0.535 1.00 90.06 419 ASN A N 1
ATOM 3348 C CA . ASN A 1 419 ? 3.633 7.996 1.697 1.00 90.06 419 ASN A CA 1
ATOM 3349 C C . ASN A 1 419 ? 2.360 7.141 1.873 1.00 90.06 419 ASN A C 1
ATOM 3351 O O . ASN A 1 419 ? 1.922 6.448 0.950 1.00 90.06 419 ASN A O 1
ATOM 3355 N N . ARG A 1 420 ? 1.701 7.252 3.035 1.00 91.38 420 ARG A N 1
ATOM 3356 C CA . ARG A 1 420 ? 0.477 6.498 3.400 1.00 91.38 420 ARG A CA 1
ATOM 3357 C C . ARG A 1 420 ? -0.635 6.543 2.352 1.00 91.38 420 ARG A C 1
ATOM 3359 O O . ARG A 1 420 ? -1.307 5.542 2.111 1.00 91.38 420 ARG A O 1
ATOM 3366 N N . SER A 1 421 ? -0.832 7.684 1.684 1.00 89.81 421 SER A N 1
ATOM 3367 C CA . SER A 1 421 ? -1.846 7.797 0.625 1.00 89.81 421 SER A CA 1
ATOM 3368 C C . SER A 1 421 ? -1.506 6.961 -0.605 1.00 89.81 421 SER A C 1
ATOM 3370 O O . SER A 1 421 ? -2.411 6.433 -1.248 1.00 89.81 421 SER A O 1
ATOM 3372 N N . GLU A 1 422 ? -0.220 6.827 -0.917 1.00 88.75 422 GLU A N 1
ATOM 3373 C CA . GLU A 1 422 ? 0.287 6.073 -2.063 1.00 88.75 422 GLU A CA 1
ATOM 3374 C C . GLU A 1 422 ? 0.274 4.570 -1.769 1.00 88.75 422 GLU A C 1
ATOM 3376 O O . GLU A 1 422 ? -0.222 3.787 -2.580 1.00 88.75 422 GLU A O 1
ATOM 3381 N N . LEU A 1 423 ? 0.701 4.178 -0.565 1.00 93.38 423 LEU A N 1
ATOM 3382 C CA . LEU A 1 423 ? 0.619 2.800 -0.073 1.00 93.38 423 LEU A CA 1
ATOM 3383 C C . LEU A 1 423 ? -0.835 2.311 0.009 1.00 93.38 423 LEU A C 1
ATOM 3385 O O . LEU A 1 423 ? -1.138 1.200 -0.429 1.00 93.38 423 LEU A O 1
ATOM 3389 N N . MET A 1 424 ? -1.765 3.148 0.485 1.00 94.75 424 MET A N 1
ATOM 3390 C CA . MET A 1 424 ? -3.183 2.783 0.540 1.00 94.75 424 MET A CA 1
ATOM 3391 C C . MET A 1 424 ? -3.797 2.657 -0.856 1.00 94.75 424 MET A C 1
ATOM 3393 O O . MET A 1 424 ? -4.557 1.727 -1.109 1.00 94.75 424 MET A O 1
ATOM 3397 N N . ALA A 1 425 ? -3.432 3.538 -1.791 1.00 90.12 425 ALA A N 1
ATOM 3398 C CA . ALA A 1 425 ? -3.893 3.444 -3.174 1.00 90.12 425 ALA A CA 1
ATOM 3399 C C . ALA A 1 425 ? -3.430 2.153 -3.874 1.00 90.12 425 ALA A C 1
ATOM 3401 O O . ALA A 1 425 ? -4.152 1.621 -4.722 1.00 90.12 425 ALA A O 1
ATOM 3402 N N . ILE A 1 426 ? -2.248 1.639 -3.512 1.00 91.75 426 ILE A N 1
ATOM 3403 C CA . ILE A 1 426 ? -1.780 0.308 -3.913 1.00 91.75 426 ILE A CA 1
ATOM 3404 C C . ILE A 1 426 ? -2.655 -0.764 -3.243 1.00 91.75 426 ILE A C 1
ATOM 3406 O O . ILE A 1 426 ? -3.289 -1.554 -3.944 1.00 91.75 426 ILE A O 1
ATOM 3410 N N . LEU A 1 427 ? -2.755 -0.756 -1.907 1.00 94.75 427 LEU A N 1
ATOM 3411 C CA . LEU A 1 427 ? -3.537 -1.722 -1.120 1.00 94.75 427 LEU A CA 1
ATOM 3412 C C . LEU A 1 427 ? -4.995 -1.851 -1.580 1.00 94.75 427 LEU A C 1
ATOM 3414 O O . LEU A 1 427 ? -5.497 -2.967 -1.675 1.00 94.75 427 LEU A O 1
ATOM 3418 N N . GLU A 1 428 ? -5.679 -0.748 -1.890 1.00 91.81 428 GLU A N 1
ATOM 3419 C CA . GLU A 1 428 ? -7.084 -0.726 -2.325 1.00 91.81 428 GLU A CA 1
ATOM 3420 C C . GLU A 1 428 ? -7.361 -1.537 -3.602 1.00 91.81 428 GLU A C 1
ATOM 3422 O O . GLU A 1 428 ? -8.516 -1.924 -3.831 1.00 91.81 428 GLU A O 1
ATOM 3427 N N . GLN A 1 429 ? -6.326 -1.773 -4.416 1.00 87.25 429 GLN A N 1
ATOM 3428 C CA . GLN A 1 429 ? -6.382 -2.448 -5.716 1.00 87.25 429 GLN A CA 1
ATOM 3429 C C . GLN A 1 429 ? -5.813 -3.869 -5.697 1.00 87.25 429 GLN A C 1
ATOM 3431 O O . GLN A 1 429 ? -6.009 -4.615 -6.661 1.00 87.25 429 GLN A O 1
ATOM 3436 N N . LEU A 1 430 ? -5.122 -4.264 -4.624 1.00 92.50 430 LEU A N 1
ATOM 3437 C CA . LEU A 1 430 ? -4.571 -5.609 -4.518 1.00 92.50 430 LEU A CA 1
ATOM 3438 C C . LEU A 1 430 ? -5.679 -6.661 -4.310 1.00 92.50 430 LEU A C 1
ATOM 3440 O O . LEU A 1 430 ? -6.720 -6.372 -3.707 1.00 92.50 430 LEU A O 1
ATOM 3444 N N . PRO A 1 431 ? -5.492 -7.895 -4.819 1.00 93.44 431 PRO A N 1
ATOM 3445 C CA . PRO A 1 431 ? -6.455 -8.979 -4.637 1.00 93.44 431 PRO A CA 1
ATOM 3446 C C . PRO A 1 431 ? -6.790 -9.211 -3.160 1.00 93.44 431 PRO A C 1
ATOM 3448 O O . PRO A 1 431 ? -5.920 -9.126 -2.307 1.00 93.44 431 PRO A O 1
ATOM 3451 N N . TYR A 1 432 ? -8.047 -9.542 -2.859 1.00 96.38 432 TYR A N 1
ATOM 3452 C CA . TYR A 1 432 ? -8.547 -9.855 -1.505 1.00 96.38 432 TYR A CA 1
ATOM 3453 C C . TYR A 1 432 ? -8.480 -8.729 -0.455 1.00 96.38 432 TYR A C 1
ATOM 3455 O O . TYR A 1 432 ? -9.093 -8.871 0.604 1.00 96.38 432 TYR A O 1
ATOM 3463 N N . SER A 1 433 ? -7.868 -7.586 -0.767 1.00 96.75 433 SER A N 1
ATOM 3464 C CA . SER A 1 433 ? -7.911 -6.394 0.077 1.00 96.75 433 SER A CA 1
ATOM 3465 C C . SER A 1 433 ? -9.338 -5.853 0.235 1.00 96.75 433 SER A C 1
ATOM 3467 O O . SER A 1 433 ? -10.059 -5.607 -0.743 1.00 96.75 433 SER A O 1
ATOM 3469 N N . VAL A 1 434 ? -9.733 -5.624 1.486 1.00 97.31 434 VAL A N 1
ATOM 3470 C CA . VAL A 1 434 ? -10.910 -4.835 1.876 1.00 97.31 434 VAL A CA 1
ATOM 3471 C C . VAL A 1 434 ? -10.524 -3.464 2.443 1.00 97.31 434 VAL A C 1
ATOM 3473 O O . VAL A 1 434 ? -11.403 -2.728 2.884 1.00 97.31 434 VAL A O 1
ATOM 3476 N N . SER A 1 435 ? -9.239 -3.097 2.378 1.00 96.69 435 SER A N 1
ATOM 3477 C CA . SER A 1 435 ? -8.740 -1.790 2.810 1.00 96.69 435 SER A CA 1
ATOM 3478 C C . SER A 1 435 ? -9.349 -0.634 2.012 1.00 96.69 435 SER A C 1
ATOM 3480 O O . SER A 1 435 ? -9.791 -0.809 0.863 1.00 96.69 435 SER A O 1
ATOM 3482 N N . SER A 1 436 ? -9.361 0.549 2.632 1.00 94.56 436 SER A N 1
ATOM 3483 C CA . SER A 1 436 ? -9.825 1.806 2.043 1.00 94.56 436 SER A CA 1
ATOM 3484 C C . SER A 1 436 ? -9.074 3.002 2.634 1.00 94.56 436 SER A C 1
ATOM 3486 O O . SER A 1 436 ? -8.696 2.978 3.801 1.00 94.56 436 SER A O 1
ATOM 3488 N N . ALA A 1 437 ? -8.905 4.081 1.869 1.00 90.38 437 ALA A N 1
ATOM 3489 C CA . ALA A 1 437 ? -8.351 5.337 2.385 1.00 90.38 437 ALA A CA 1
ATOM 3490 C C . ALA A 1 437 ? -9.235 6.005 3.452 1.00 90.38 437 ALA A C 1
ATOM 3492 O O . ALA A 1 437 ? -8.712 6.681 4.339 1.00 90.38 437 ALA A O 1
ATOM 3493 N N . GLY A 1 438 ? -10.551 5.783 3.395 1.00 89.88 438 GLY A N 1
ATOM 3494 C CA . GLY A 1 438 ? -11.521 6.487 4.236 1.00 89.88 438 GLY A CA 1
ATOM 3495 C C . GLY A 1 438 ? -11.977 7.831 3.649 1.00 89.88 438 GLY A C 1
ATOM 3496 O O . GLY A 1 438 ? -11.708 8.117 2.479 1.00 89.88 438 GLY A O 1
ATOM 3497 N N . PRO A 1 439 ? -12.716 8.649 4.421 1.00 87.19 439 PRO A N 1
ATOM 3498 C CA . PRO A 1 439 ? -13.095 10.002 4.016 1.00 87.19 439 PRO A CA 1
ATOM 3499 C C . PRO A 1 439 ? -11.872 10.929 3.965 1.00 87.19 439 PRO A C 1
ATOM 3501 O O . PRO A 1 439 ? -11.070 10.935 4.892 1.00 87.19 439 PRO A O 1
ATOM 3504 N N . GLU A 1 440 ? -11.751 11.740 2.910 1.00 81.56 440 GLU A N 1
ATOM 3505 C CA . GLU A 1 440 ? -10.601 12.645 2.716 1.00 81.56 440 GLU A CA 1
ATOM 3506 C C . GLU A 1 440 ? -10.518 13.778 3.753 1.00 81.56 440 GLU A C 1
ATOM 3508 O O . GLU A 1 440 ? -9.454 14.351 3.948 1.00 81.56 440 GLU A O 1
ATOM 3513 N N . ASP A 1 441 ? -11.632 14.124 4.401 1.00 82.19 441 ASP A N 1
ATOM 3514 C CA . ASP A 1 441 ? -11.735 15.245 5.340 1.00 82.19 441 ASP A CA 1
ATOM 3515 C C . ASP A 1 441 ? -11.446 14.872 6.809 1.00 82.19 441 ASP A C 1
ATOM 3517 O O . ASP A 1 441 ? -11.478 15.736 7.688 1.00 82.19 441 ASP A O 1
ATOM 3521 N N . ILE A 1 442 ? -11.166 13.593 7.073 1.00 92.06 442 ILE A N 1
ATOM 3522 C CA . ILE A 1 442 ? -10.794 13.066 8.387 1.00 92.06 442 ILE A CA 1
ATOM 3523 C C . ILE A 1 442 ? -9.272 12.925 8.455 1.00 92.06 442 ILE A C 1
ATOM 3525 O O . ILE A 1 442 ? -8.645 12.488 7.496 1.00 92.06 442 ILE A O 1
ATOM 3529 N N . ASP A 1 443 ? -8.670 13.288 9.591 1.00 95.88 443 ASP A N 1
ATOM 3530 C CA . ASP A 1 443 ? -7.215 13.228 9.758 1.00 95.88 443 ASP A CA 1
ATOM 3531 C C . ASP A 1 443 ? -6.680 11.789 9.602 1.00 95.88 443 ASP A C 1
ATOM 3533 O O . ASP A 1 443 ? -7.185 10.857 10.231 1.00 95.88 443 ASP A O 1
ATOM 3537 N N . GLY A 1 444 ? -5.607 11.625 8.822 1.00 93.94 444 GLY A N 1
ATOM 3538 C CA . GLY A 1 444 ? -4.935 10.341 8.580 1.00 93.94 444 GLY A CA 1
ATOM 3539 C C . GLY A 1 444 ? -5.426 9.615 7.321 1.00 93.94 444 GLY A C 1
ATOM 3540 O O . GLY A 1 444 ? -6.285 10.105 6.590 1.00 93.94 444 GLY A O 1
ATOM 3541 N N . VAL A 1 445 ? -4.865 8.439 7.038 1.00 94.94 445 VAL A N 1
ATOM 3542 C CA . VAL A 1 445 ? -5.224 7.596 5.886 1.00 94.94 445 VAL A CA 1
ATOM 3543 C C . VAL A 1 445 ? -5.454 6.167 6.356 1.00 94.94 445 VAL A C 1
ATOM 3545 O O . VAL A 1 445 ? -4.557 5.542 6.907 1.00 94.94 445 VAL A O 1
ATOM 3548 N N . GLY A 1 446 ? -6.634 5.615 6.078 1.00 93.94 446 GLY A N 1
ATOM 3549 C CA . GLY A 1 446 ? -7.035 4.303 6.597 1.00 93.94 446 GLY A CA 1
ATOM 3550 C C . GLY A 1 446 ? -8.132 4.364 7.659 1.00 93.94 446 GLY A C 1
ATOM 3551 O O . GLY A 1 446 ? -8.252 3.436 8.449 1.00 93.94 446 GLY A O 1
ATOM 3552 N N . ASN A 1 447 ? -8.961 5.414 7.650 1.00 96.44 447 ASN A N 1
ATOM 3553 C CA . ASN A 1 447 ? -10.128 5.556 8.526 1.00 96.44 447 ASN A CA 1
ATOM 3554 C C . ASN A 1 447 ? -11.385 4.951 7.867 1.00 96.44 447 ASN A C 1
ATOM 3556 O O . ASN A 1 447 ? -12.093 5.630 7.120 1.00 96.44 447 ASN A O 1
ATOM 3560 N N . TYR A 1 448 ? -11.656 3.662 8.076 1.00 97.94 448 TYR A N 1
ATOM 3561 C CA . TYR A 1 448 ? -12.762 2.952 7.413 1.00 97.94 448 TYR A CA 1
ATOM 3562 C C . TYR A 1 448 ? -13.370 1.846 8.279 1.00 97.94 448 TYR A C 1
ATOM 3564 O O . TYR A 1 448 ? -12.893 1.544 9.367 1.00 97.94 448 TYR A O 1
ATOM 3572 N N . ILE A 1 449 ? -14.456 1.241 7.791 1.00 97.69 449 ILE A N 1
ATOM 3573 C CA . ILE A 1 449 ? -15.102 0.098 8.442 1.00 97.69 449 ILE A CA 1
ATOM 3574 C C . ILE A 1 449 ? -15.137 -1.128 7.531 1.00 97.69 449 ILE A C 1
ATOM 3576 O O . ILE A 1 449 ? -15.235 -1.004 6.307 1.00 97.69 449 ILE A O 1
ATOM 3580 N N . VAL A 1 450 ? -15.131 -2.312 8.140 1.00 97.44 450 VAL A N 1
ATOM 3581 C CA . VAL A 1 450 ? -15.393 -3.598 7.484 1.00 97.44 450 VAL A CA 1
ATOM 3582 C C . VAL A 1 450 ? -16.519 -4.315 8.231 1.00 97.44 450 VAL A C 1
ATOM 3584 O O . VAL A 1 450 ? -16.359 -4.723 9.378 1.00 97.44 450 VAL A O 1
ATOM 3587 N N . GLU A 1 451 ? -17.666 -4.485 7.571 1.00 96.94 451 GLU A N 1
ATOM 3588 C CA . GLU A 1 451 ? -18.799 -5.258 8.093 1.00 96.94 451 GLU A CA 1
ATOM 3589 C C . GLU A 1 451 ? -18.632 -6.755 7.767 1.00 96.94 451 GLU A C 1
ATOM 3591 O O . GLU A 1 451 ? -18.591 -7.156 6.600 1.00 96.94 451 GLU A O 1
ATOM 3596 N N . VAL A 1 452 ? -18.585 -7.601 8.800 1.00 97.25 452 VAL A N 1
ATOM 3597 C CA . VAL A 1 452 ? -18.622 -9.066 8.687 1.00 97.25 452 VAL A CA 1
ATOM 3598 C C . VAL A 1 452 ? -20.077 -9.515 8.736 1.00 97.25 452 VAL A C 1
ATOM 3600 O O . VAL A 1 452 ? -20.730 -9.439 9.776 1.00 97.25 452 VAL A O 1
ATOM 3603 N N . LEU A 1 453 ? -20.612 -10.013 7.624 1.00 96.94 453 LEU A N 1
ATOM 3604 C CA . LEU A 1 453 ? -22.026 -10.378 7.535 1.00 96.94 453 LEU A CA 1
ATOM 3605 C C . LEU A 1 453 ? -22.363 -11.656 8.316 1.00 96.94 453 LEU A C 1
ATOM 3607 O O . LEU A 1 453 ? -21.567 -12.590 8.408 1.00 96.94 453 LEU A O 1
ATOM 3611 N N . GLY A 1 454 ? -23.597 -11.741 8.818 1.00 95.69 454 GLY A N 1
ATOM 3612 C CA . GLY A 1 454 ? -24.123 -12.951 9.453 1.00 95.69 454 GLY A CA 1
ATOM 3613 C C . GLY A 1 454 ? -24.113 -14.187 8.537 1.00 95.69 454 GLY A C 1
ATOM 3614 O O . GLY A 1 454 ? -24.014 -14.094 7.312 1.00 95.69 454 GLY A O 1
ATOM 3615 N N . ARG A 1 455 ? -24.248 -15.376 9.131 1.00 92.81 455 ARG A N 1
ATOM 3616 C CA . ARG A 1 455 ? -24.140 -16.669 8.429 1.00 92.81 455 ARG A CA 1
ATOM 3617 C C . ARG A 1 455 ? -25.119 -16.811 7.249 1.00 92.81 455 ARG A C 1
ATOM 3619 O O . ARG A 1 455 ? -26.248 -16.319 7.284 1.00 92.81 455 ARG A O 1
ATOM 3626 N N . GLY A 1 456 ? -24.711 -17.569 6.228 1.00 88.69 456 GLY A N 1
ATOM 3627 C CA . GLY A 1 456 ? -25.555 -17.924 5.083 1.00 88.69 456 GLY A CA 1
ATOM 3628 C C . GLY A 1 456 ? -25.859 -16.715 4.201 1.00 88.69 456 GLY A C 1
ATOM 3629 O O . GLY A 1 456 ? -24.945 -16.015 3.785 1.00 88.69 456 GLY A O 1
ATOM 3630 N N . ASN A 1 457 ? -27.140 -16.453 3.937 1.00 88.38 457 ASN A N 1
ATOM 3631 C CA . ASN A 1 457 ? -27.581 -15.343 3.084 1.00 88.38 457 ASN A CA 1
ATOM 3632 C C . ASN A 1 457 ? -27.980 -14.078 3.871 1.00 88.38 457 ASN A C 1
ATOM 3634 O O . ASN A 1 457 ? -28.653 -13.213 3.316 1.00 88.38 457 ASN A O 1
ATOM 3638 N N . SER A 1 458 ? -27.597 -13.954 5.151 1.00 90.94 458 SER A N 1
ATOM 3639 C CA . SER A 1 458 ? -27.867 -12.736 5.931 1.00 90.94 458 SER A CA 1
ATOM 3640 C C . SER A 1 458 ? -27.251 -11.506 5.257 1.00 90.94 458 SER A C 1
ATOM 3642 O O . SER A 1 458 ? -26.073 -11.519 4.889 1.00 90.94 458 SER A O 1
ATOM 3644 N N . ALA A 1 459 ? -28.035 -10.438 5.128 1.00 92.62 459 ALA A N 1
ATOM 3645 C CA . ALA A 1 459 ? -27.546 -9.120 4.727 1.00 92.62 459 ALA A CA 1
ATOM 3646 C C . ALA A 1 459 ? -27.137 -8.251 5.931 1.00 92.62 459 ALA A C 1
ATOM 3648 O O . ALA A 1 459 ? -26.570 -7.183 5.737 1.00 92.62 459 ALA A O 1
ATOM 3649 N N . HIS A 1 460 ? -27.429 -8.688 7.161 1.00 94.94 460 HIS A N 1
ATOM 3650 C CA . HIS A 1 460 ? -27.156 -7.919 8.377 1.00 94.94 460 HIS A CA 1
ATOM 3651 C C . HIS A 1 460 ? -25.741 -8.214 8.890 1.00 94.94 460 HIS A C 1
ATOM 3653 O O . HIS A 1 460 ? -25.305 -9.375 8.874 1.00 94.94 460 HIS A O 1
ATOM 3659 N N . SER A 1 461 ? -25.053 -7.166 9.344 1.00 95.81 461 SER A N 1
ATOM 3660 C CA . SER A 1 461 ? -23.705 -7.236 9.911 1.00 95.81 461 SER A CA 1
ATOM 3661 C C . SER A 1 461 ? -23.714 -7.879 11.299 1.00 95.81 461 SER A C 1
ATOM 3663 O O . SER A 1 461 ? -24.517 -7.521 12.160 1.00 95.81 461 SER A O 1
ATOM 3665 N N . ALA A 1 462 ? -22.814 -8.836 11.507 1.00 95.19 462 ALA A N 1
ATOM 3666 C CA . ALA A 1 462 ? -22.582 -9.518 12.775 1.00 95.19 462 ALA A CA 1
ATOM 3667 C C . ALA A 1 462 ? -21.420 -8.897 13.566 1.00 95.19 462 ALA A C 1
ATOM 3669 O O . ALA A 1 462 ? -21.458 -8.898 14.795 1.00 95.19 462 ALA A O 1
ATOM 3670 N N . LEU A 1 463 ? -20.405 -8.375 12.869 1.00 95.12 463 LEU A N 1
ATOM 3671 C CA . LEU A 1 463 ? -19.327 -7.583 13.457 1.00 95.12 463 LEU A CA 1
ATOM 3672 C C . LEU A 1 463 ? -19.047 -6.370 12.573 1.00 95.12 463 LEU A C 1
ATOM 3674 O O . LEU A 1 463 ? -18.972 -6.522 11.355 1.00 95.12 463 LEU A O 1
ATOM 3678 N N . THR A 1 464 ? -18.803 -5.214 13.178 1.00 96.69 464 THR A N 1
ATOM 3679 C CA . THR A 1 464 ? -18.245 -4.051 12.482 1.00 96.69 464 THR A CA 1
ATOM 3680 C C . THR A 1 464 ? -16.842 -3.796 13.014 1.00 96.69 464 THR A C 1
ATOM 3682 O O . THR A 1 464 ? -16.655 -3.477 14.189 1.00 96.69 464 THR A O 1
ATOM 3685 N N . LEU A 1 465 ? -15.855 -3.983 12.137 1.00 97.38 465 LEU A N 1
ATOM 3686 C CA . LEU A 1 465 ? -14.456 -3.681 12.409 1.00 97.38 465 LEU A CA 1
ATOM 3687 C C . LEU A 1 465 ? -14.207 -2.222 12.018 1.00 97.38 465 LEU A C 1
ATOM 3689 O O . LEU A 1 465 ? -14.484 -1.856 10.877 1.00 97.38 465 LEU A O 1
ATOM 3693 N N . TYR A 1 466 ? -13.698 -1.405 12.932 1.00 97.75 466 TYR A N 1
ATOM 3694 C CA . TYR A 1 466 ? -13.287 -0.024 12.703 1.00 97.75 466 TYR A CA 1
ATOM 3695 C C . TYR A 1 466 ? -11.771 0.002 12.570 1.00 97.75 466 TYR A C 1
ATOM 3697 O O . TYR A 1 466 ? -11.053 -0.452 13.453 1.00 97.75 466 TYR A O 1
ATOM 3705 N N . LEU A 1 467 ? -11.289 0.512 11.451 1.00 98.12 467 LEU A N 1
ATOM 3706 C CA . LEU A 1 467 ? -9.880 0.670 11.146 1.00 98.12 467 LEU A CA 1
ATOM 3707 C C . LEU A 1 467 ? -9.600 2.169 11.241 1.00 98.12 467 LEU A C 1
ATOM 3709 O O . LEU A 1 467 ? -10.305 2.951 10.596 1.00 98.12 467 LEU A O 1
ATOM 3713 N N . LEU A 1 468 ? -8.648 2.574 12.084 1.00 97.25 468 LEU A N 1
ATOM 3714 C CA . LEU A 1 468 ? -8.283 3.979 12.253 1.00 97.25 468 LEU A CA 1
ATOM 3715 C C . LEU A 1 468 ? -6.779 4.171 12.102 1.00 97.25 468 LEU A C 1
ATOM 3717 O O . LEU A 1 468 ? -5.980 3.351 12.550 1.00 97.25 468 LEU A O 1
ATOM 3721 N N . ASP A 1 469 ? -6.408 5.300 11.507 1.00 96.88 469 ASP A N 1
ATOM 3722 C CA . ASP A 1 469 ? -5.015 5.711 11.420 1.00 96.88 469 ASP A CA 1
ATOM 3723 C C . ASP A 1 469 ? -4.555 6.355 12.741 1.00 96.88 469 ASP A C 1
ATOM 3725 O O . ASP A 1 469 ? -5.028 7.428 13.112 1.00 96.88 469 ASP A O 1
ATOM 3729 N N . SER A 1 470 ? -3.616 5.734 13.453 1.00 95.62 470 SER A N 1
ATOM 3730 C CA . SER A 1 470 ? -3.043 6.296 14.682 1.00 95.62 470 SER A CA 1
ATOM 3731 C C . SER A 1 470 ? -1.963 7.365 14.464 1.00 95.62 470 SER A C 1
ATOM 3733 O O . SER A 1 470 ? -1.461 7.897 15.449 1.00 95.62 470 SER A O 1
ATOM 3735 N N . HIS A 1 471 ? -1.666 7.740 13.213 1.00 95.19 471 HIS A N 1
ATOM 3736 C CA . HIS A 1 471 ? -0.595 8.673 12.812 1.00 95.19 471 HIS A CA 1
ATOM 3737 C C . HIS A 1 471 ? 0.809 8.084 13.048 1.00 95.19 471 HIS A C 1
ATOM 3739 O O . HIS A 1 471 ? 0.945 6.861 13.125 1.00 95.19 471 HIS A O 1
ATOM 3745 N N . SER A 1 472 ? 1.851 8.923 13.059 1.00 93.62 472 SER A N 1
ATOM 3746 C CA . SER A 1 472 ? 3.250 8.508 13.276 1.00 93.62 472 SER A CA 1
ATOM 3747 C C . SER A 1 472 ? 3.806 9.168 14.549 1.00 93.62 472 SER A C 1
ATOM 3749 O O . SER A 1 472 ? 3.480 8.758 15.664 1.00 93.62 472 SER A O 1
ATOM 3751 N N . TYR A 1 473 ? 4.597 10.235 14.410 1.00 92.69 473 TYR A N 1
ATOM 3752 C CA . TYR A 1 473 ? 5.230 10.941 15.528 1.00 92.69 473 TYR A CA 1
ATOM 3753 C C . TYR A 1 473 ? 4.521 12.256 15.859 1.00 92.69 473 TYR A C 1
ATOM 3755 O O . TYR A 1 473 ? 3.917 12.893 14.993 1.00 92.69 473 TYR A O 1
ATOM 3763 N N . SER A 1 474 ? 4.611 12.671 17.121 1.00 93.94 474 SER A N 1
ATOM 3764 C CA . SER A 1 474 ? 3.863 13.798 17.673 1.00 93.94 474 SER A CA 1
ATOM 3765 C C . SER A 1 474 ? 4.104 15.115 16.915 1.00 93.94 474 SER A C 1
ATOM 3767 O O . SER A 1 474 ? 5.251 15.544 16.747 1.00 93.94 474 SER A O 1
ATOM 3769 N N . PRO A 1 475 ? 3.041 15.856 16.541 1.00 90.31 475 PRO A N 1
ATOM 3770 C CA . PRO A 1 475 ? 3.174 17.178 15.934 1.00 90.31 475 PRO A CA 1
ATOM 3771 C C . PRO A 1 475 ? 3.620 18.264 16.933 1.00 90.31 475 PRO A C 1
ATOM 3773 O O . PRO A 1 475 ? 3.945 19.375 16.510 1.00 90.31 475 PRO A O 1
ATOM 3776 N N . ASP A 1 476 ? 3.650 17.976 18.243 1.00 90.25 476 ASP A N 1
ATOM 3777 C CA . ASP A 1 476 ? 4.168 18.875 19.284 1.00 90.25 476 ASP A CA 1
ATOM 3778 C C . ASP A 1 476 ? 5.126 18.156 20.251 1.00 90.25 476 ASP A C 1
ATOM 3780 O O . ASP A 1 476 ? 4.889 18.064 21.457 1.00 90.25 476 ASP A O 1
ATOM 3784 N N . GLU A 1 477 ? 6.274 17.727 19.720 1.00 89.62 477 GLU A N 1
ATOM 3785 C CA . GLU A 1 477 ? 7.438 17.196 20.457 1.00 89.62 477 GLU A CA 1
ATOM 3786 C C . GLU A 1 477 ? 7.940 18.065 21.636 1.00 89.62 477 GLU A C 1
ATOM 3788 O O . GLU A 1 477 ? 8.793 17.645 22.427 1.00 89.62 477 GLU A O 1
ATOM 3793 N N . ARG A 1 478 ? 7.462 19.309 21.787 1.00 90.38 478 ARG A N 1
ATOM 3794 C CA . ARG A 1 478 ? 7.813 20.143 22.947 1.00 90.38 478 ARG A CA 1
ATOM 3795 C C . ARG A 1 478 ? 6.945 19.838 24.159 1.00 90.38 478 ARG A C 1
ATOM 3797 O O . ARG A 1 478 ? 7.455 19.936 25.275 1.00 90.38 478 ARG A O 1
ATOM 3804 N N . GLN A 1 479 ? 5.675 19.503 23.945 1.00 91.88 479 GLN A N 1
ATOM 3805 C CA . GLN A 1 479 ? 4.707 19.203 25.005 1.00 91.88 479 GLN A CA 1
ATOM 3806 C C . GLN A 1 479 ? 4.473 17.698 25.159 1.00 91.88 479 GLN A C 1
ATOM 3808 O O . GLN A 1 479 ? 4.452 17.192 26.280 1.00 91.88 479 GLN A O 1
ATOM 3813 N N . PHE A 1 480 ? 4.364 16.979 24.043 1.00 90.81 480 PHE A N 1
ATOM 3814 C CA . PHE A 1 480 ? 4.046 15.556 23.983 1.00 90.81 480 PHE A CA 1
ATOM 3815 C C . PHE A 1 480 ? 5.095 14.883 23.099 1.00 90.81 480 PHE A C 1
ATOM 3817 O O . PHE A 1 480 ? 5.090 15.066 21.889 1.00 90.81 480 PHE A O 1
ATOM 3824 N N . ARG A 1 481 ? 6.046 14.168 23.706 1.00 89.31 481 ARG A N 1
ATOM 3825 C CA . ARG A 1 481 ? 7.156 13.531 22.980 1.00 89.31 481 ARG A CA 1
ATOM 3826 C C . ARG A 1 481 ? 6.814 12.132 22.493 1.00 89.31 481 ARG A C 1
ATOM 3828 O O . ARG A 1 481 ? 6.159 11.382 23.217 1.00 89.31 481 ARG A O 1
ATOM 3835 N N . GLY A 1 482 ? 7.389 11.760 21.356 1.00 90.94 482 GLY A N 1
ATOM 3836 C CA . GLY A 1 482 ? 7.314 10.436 20.763 1.00 90.94 482 GLY A CA 1
ATOM 3837 C C . GLY A 1 482 ? 6.131 10.322 19.815 1.00 90.94 482 GLY A C 1
ATOM 3838 O O . GLY A 1 482 ? 6.142 10.867 18.717 1.00 90.94 482 GLY A O 1
ATOM 3839 N N . TYR A 1 483 ? 5.124 9.573 20.236 1.00 92.62 483 TYR A N 1
ATOM 3840 C CA . TYR A 1 483 ? 4.080 9.083 19.349 1.00 92.62 483 TYR A CA 1
ATOM 3841 C C . TYR A 1 483 ? 2.876 10.021 19.293 1.00 92.62 483 TYR A C 1
ATOM 3843 O O . TYR A 1 483 ? 2.581 10.750 20.248 1.00 92.62 483 TYR A O 1
ATOM 3851 N N . ASP A 1 484 ? 2.211 10.013 18.143 1.00 95.00 484 ASP A N 1
ATOM 3852 C CA . ASP A 1 484 ? 0.999 10.782 17.891 1.00 95.00 484 ASP A CA 1
ATOM 3853 C C . ASP A 1 484 ? -0.271 10.007 18.315 1.00 95.00 484 ASP A C 1
ATOM 3855 O O . ASP A 1 484 ? -0.202 8.898 18.842 1.00 95.00 484 ASP A O 1
ATOM 3859 N N . TRP A 1 485 ? -1.443 10.626 18.173 1.00 94.94 485 TRP A N 1
ATOM 3860 C CA . TRP A 1 485 ? -2.712 10.149 18.722 1.00 94.94 485 TRP A CA 1
ATOM 3861 C C . TRP A 1 485 ? -3.892 10.325 17.758 1.00 94.94 485 TRP A C 1
ATOM 3863 O O . TRP A 1 485 ? -3.919 11.229 16.919 1.00 94.94 485 TRP A O 1
ATOM 3873 N N . ILE A 1 486 ? -4.935 9.513 17.966 1.00 97.00 486 ILE A N 1
ATOM 3874 C CA . ILE A 1 486 ? -6.230 9.610 17.272 1.00 97.00 486 ILE A CA 1
ATOM 3875 C C . ILE A 1 486 ? -6.836 11.009 17.472 1.00 97.00 486 ILE A C 1
ATOM 3877 O O . ILE A 1 486 ? -7.012 11.473 18.605 1.00 97.00 486 ILE A O 1
ATOM 3881 N N . LYS A 1 487 ? -7.158 11.694 16.371 1.00 97.25 487 LYS A N 1
ATOM 3882 C CA . LYS A 1 487 ? -7.584 13.102 16.356 1.00 97.25 487 LYS A CA 1
ATOM 3883 C C . LYS A 1 487 ? -9.076 13.276 16.667 1.00 97.25 487 LYS A C 1
ATOM 3885 O O . LYS A 1 487 ? -9.882 12.393 16.375 1.00 97.25 487 LYS A O 1
ATOM 3890 N N . PRO A 1 488 ? -9.509 14.465 17.133 1.00 97.56 488 PRO A N 1
ATOM 3891 C CA . PRO A 1 488 ? -10.927 14.756 17.364 1.00 97.56 488 PRO A CA 1
ATOM 3892 C C . PRO A 1 488 ? -11.839 14.603 16.132 1.00 97.56 488 PRO A C 1
ATOM 3894 O O . PRO A 1 488 ? -13.041 14.414 16.294 1.00 97.56 488 PRO A O 1
ATOM 3897 N N . SER A 1 489 ? -11.309 14.710 14.908 1.00 97.81 489 SER A N 1
ATOM 3898 C CA . SER A 1 489 ? -12.049 14.417 13.669 1.00 97.81 489 SER A CA 1
ATOM 3899 C C . SER A 1 489 ? -12.391 12.927 13.565 1.00 97.81 489 SER A C 1
ATOM 3901 O O . SER A 1 489 ? -13.556 12.584 13.372 1.00 97.81 489 SER A O 1
ATOM 3903 N N . GLN A 1 490 ? -11.404 12.057 13.785 1.00 98.06 490 GLN A N 1
ATOM 3904 C CA . GLN A 1 490 ? -11.524 10.600 13.776 1.00 98.06 490 GLN A CA 1
ATOM 3905 C C . GLN A 1 490 ? -12.447 10.096 14.889 1.00 98.06 490 GLN A C 1
ATOM 3907 O O . GLN A 1 490 ? -13.301 9.258 14.619 1.00 98.06 490 GLN A O 1
ATOM 3912 N N . ILE A 1 491 ? -12.353 10.657 16.103 1.00 98.25 491 ILE A N 1
ATOM 3913 C CA . ILE A 1 491 ? -13.255 10.314 17.221 1.00 98.25 491 ILE A CA 1
ATOM 3914 C C . ILE A 1 491 ? -14.713 10.630 16.852 1.00 98.25 491 ILE A C 1
ATOM 3916 O O . ILE A 1 491 ? -15.579 9.761 16.954 1.00 98.25 491 ILE A O 1
ATOM 3920 N N . ARG A 1 492 ? -14.986 11.840 16.334 1.00 98.06 492 ARG A N 1
ATOM 3921 C CA . ARG A 1 492 ? -16.336 12.213 15.870 1.00 98.06 492 ARG A CA 1
ATOM 3922 C C . ARG A 1 492 ? -16.808 11.345 14.706 1.00 98.06 492 ARG A C 1
ATOM 3924 O O . ARG A 1 492 ? -17.976 10.972 14.668 1.00 98.06 492 ARG A O 1
ATOM 3931 N N . TRP A 1 493 ? -15.929 11.029 13.755 1.00 97.38 493 TRP A N 1
ATOM 3932 C CA . TRP A 1 493 ? -16.245 10.134 12.640 1.00 97.38 493 TRP A CA 1
ATOM 3933 C C . TRP A 1 493 ? -16.622 8.734 13.134 1.00 97.38 493 TRP A C 1
ATOM 3935 O O . TRP A 1 493 ? -17.632 8.191 12.686 1.00 97.38 493 TRP A O 1
ATOM 3945 N N . PHE A 1 494 ? -15.868 8.185 14.087 1.00 97.50 494 PHE A N 1
ATOM 3946 C CA . PHE A 1 494 ? -16.136 6.896 14.715 1.00 97.50 494 PHE A CA 1
ATOM 3947 C C . PHE A 1 494 ? -17.503 6.894 15.417 1.00 97.50 494 PHE A C 1
ATOM 3949 O O . PHE A 1 494 ? -18.357 6.083 15.057 1.00 97.50 494 PHE A O 1
ATOM 3956 N N . GLN A 1 495 ? -17.758 7.853 16.319 1.00 97.25 495 GLN A N 1
ATOM 3957 C CA . GLN A 1 495 ? -19.040 7.984 17.031 1.00 97.25 495 GLN A CA 1
ATOM 3958 C C . GLN A 1 495 ? -20.217 8.135 16.054 1.00 97.25 495 GLN A C 1
ATOM 3960 O O . GLN A 1 495 ? -21.181 7.372 16.113 1.00 97.25 495 GLN A O 1
ATOM 3965 N N . ASN A 1 496 ? -20.123 9.058 15.090 1.00 96.81 496 ASN A N 1
ATOM 3966 C CA . ASN A 1 496 ? -21.172 9.275 14.088 1.00 96.81 496 ASN A CA 1
ATOM 3967 C C . ASN A 1 496 ? -21.431 8.019 13.235 1.00 96.81 496 ASN A C 1
ATOM 3969 O O . ASN A 1 496 ? -22.582 7.713 12.916 1.00 96.81 496 ASN A O 1
ATOM 3973 N N . THR A 1 497 ? -20.377 7.278 12.878 1.00 95.75 497 THR A N 1
ATOM 3974 C CA . THR A 1 497 ? -20.483 6.034 12.101 1.00 95.75 497 THR A CA 1
ATOM 3975 C C . THR A 1 497 ? -21.160 4.937 12.920 1.00 95.75 497 THR A C 1
ATOM 3977 O O . THR A 1 497 ? -22.126 4.338 12.445 1.00 95.75 497 THR A O 1
ATOM 3980 N N . ALA A 1 498 ? -20.729 4.718 14.165 1.00 94.81 498 ALA A N 1
ATOM 3981 C CA . ALA A 1 498 ? -21.331 3.740 15.066 1.00 94.81 498 ALA A CA 1
ATOM 3982 C C . ALA A 1 498 ? -22.820 4.043 15.315 1.00 94.81 498 ALA A C 1
ATOM 3984 O O . ALA A 1 498 ? -23.681 3.189 15.080 1.00 94.81 498 ALA A O 1
ATOM 3985 N N . GLN A 1 499 ? -23.152 5.289 15.665 1.00 94.88 499 GLN A N 1
ATOM 3986 C CA . GLN A 1 499 ? -24.530 5.739 15.888 1.00 94.88 499 GLN A CA 1
ATOM 3987 C C . GLN A 1 499 ? -25.401 5.617 14.630 1.00 94.88 499 GLN A C 1
ATOM 3989 O O . GLN A 1 499 ? -26.539 5.146 14.711 1.00 94.88 499 GLN A O 1
ATOM 3994 N N . GLY A 1 500 ? -24.865 5.962 13.454 1.00 96.12 500 GLY A N 1
ATOM 3995 C CA . GLY A 1 500 ? -25.547 5.800 12.167 1.00 96.12 500 GLY A CA 1
ATOM 3996 C C . GLY A 1 500 ? -25.850 4.340 11.802 1.00 96.12 500 GLY A C 1
ATOM 3997 O O . GLY A 1 500 ? -26.820 4.066 11.086 1.00 96.12 500 GLY A O 1
ATOM 3998 N N . LEU A 1 501 ? -25.063 3.391 12.318 1.00 94.94 501 LEU A N 1
ATOM 3999 C CA . LEU A 1 501 ? -25.237 1.959 12.084 1.00 94.94 501 LEU A CA 1
ATOM 4000 C C . LEU A 1 501 ? -26.092 1.244 13.144 1.00 94.94 501 LEU A C 1
ATOM 4002 O O . LEU A 1 501 ? -26.705 0.233 12.794 1.00 94.94 501 LEU A O 1
ATOM 4006 N N . LYS A 1 502 ? -26.228 1.770 14.377 1.00 92.12 502 LYS A N 1
ATOM 4007 C CA . LYS A 1 502 ? -26.985 1.144 15.495 1.00 92.12 502 LYS A CA 1
ATOM 4008 C C . LYS A 1 502 ? -28.314 0.512 15.061 1.00 92.12 502 LYS A C 1
ATOM 4010 O O . LYS A 1 502 ? -28.570 -0.653 15.358 1.00 92.12 502 LYS A O 1
ATOM 4015 N N . ARG A 1 503 ? -29.141 1.219 14.276 1.00 93.56 503 ARG A N 1
ATOM 4016 C CA . ARG A 1 503 ? -30.422 0.675 13.773 1.00 93.56 503 ARG A CA 1
ATOM 4017 C C . ARG A 1 503 ? -30.251 -0.590 12.919 1.00 93.56 503 ARG A C 1
ATOM 4019 O O . ARG A 1 503 ? -30.987 -1.543 13.136 1.00 93.56 503 ARG A O 1
ATOM 4026 N N . LYS A 1 504 ? -29.293 -0.611 11.985 1.00 92.94 504 LYS A N 1
ATOM 4027 C CA . LYS A 1 504 ? -29.003 -1.789 11.145 1.00 92.94 504 LYS A CA 1
ATOM 4028 C C . LYS A 1 504 ? -28.420 -2.932 11.973 1.00 92.94 504 LYS A C 1
ATOM 4030 O O . LYS A 1 504 ? -28.752 -4.089 11.741 1.00 92.94 504 LYS A O 1
ATOM 4035 N N . HIS A 1 505 ? -27.572 -2.616 12.952 1.00 93.31 505 HIS A N 1
ATOM 4036 C CA . HIS A 1 505 ? -27.006 -3.609 13.864 1.00 93.31 505 HIS A CA 1
ATOM 4037 C C . HIS A 1 505 ? -28.109 -4.308 14.683 1.00 93.31 505 HIS A C 1
ATOM 4039 O O . HIS A 1 505 ? -28.076 -5.527 14.823 1.00 93.31 505 HIS A O 1
ATOM 4045 N N . HIS A 1 506 ? -29.148 -3.585 15.122 1.00 91.25 506 HIS A N 1
ATOM 4046 C CA . HIS A 1 506 ? -30.324 -4.174 15.786 1.00 91.25 506 HIS A CA 1
ATOM 4047 C C . HIS A 1 506 ? -31.229 -5.030 14.875 1.00 91.25 506 HIS A C 1
ATOM 4049 O O . HIS A 1 506 ? -32.068 -5.770 15.387 1.00 91.25 506 HIS A O 1
ATOM 4055 N N . GLU A 1 507 ? -31.088 -4.963 13.546 1.00 92.06 507 GLU A N 1
ATOM 4056 C CA . GLU A 1 507 ? -31.795 -5.868 12.623 1.00 92.06 507 GLU A CA 1
ATOM 4057 C C . GLU A 1 507 ? -31.130 -7.261 12.580 1.00 92.06 507 GLU A C 1
ATOM 4059 O O . GLU A 1 507 ? -31.753 -8.246 12.162 1.00 92.06 507 GLU A O 1
ATOM 4064 N N . TYR A 1 508 ? -29.879 -7.396 13.038 1.00 92.56 508 TYR A N 1
ATOM 4065 C CA . TYR A 1 508 ? -29.231 -8.696 13.203 1.00 92.56 508 TYR A CA 1
ATOM 4066 C C . TYR A 1 508 ? -29.874 -9.489 14.354 1.00 92.56 508 TYR A C 1
ATOM 4068 O O . TYR A 1 508 ? -30.129 -8.976 15.437 1.00 92.56 508 TYR A O 1
ATOM 4076 N N . THR A 1 509 ? -30.158 -10.773 14.119 1.00 88.00 509 THR A N 1
ATOM 4077 C CA . THR A 1 509 ? -30.923 -11.623 15.057 1.00 88.00 509 THR A CA 1
ATOM 4078 C C . THR A 1 509 ? -30.128 -12.053 16.297 1.00 88.00 509 THR A C 1
ATOM 4080 O O . THR A 1 509 ? -30.703 -12.584 17.245 1.00 88.00 509 THR A O 1
ATOM 4083 N N . TYR A 1 510 ? -28.811 -11.850 16.293 1.00 88.75 510 TYR A N 1
ATOM 4084 C CA . TYR A 1 510 ? -27.917 -12.127 17.416 1.00 88.75 510 TYR A CA 1
ATOM 4085 C C . TYR A 1 510 ? -27.235 -10.830 17.867 1.00 88.75 510 TYR A C 1
ATOM 4087 O O . TYR A 1 510 ? -27.403 -9.782 17.250 1.00 88.75 510 TYR A O 1
ATOM 4095 N N . MET A 1 511 ? -26.441 -10.901 18.934 1.00 86.88 511 MET A N 1
ATOM 4096 C CA . MET A 1 511 ? -25.625 -9.773 19.378 1.00 86.88 511 MET A CA 1
ATOM 4097 C C . MET A 1 511 ? -24.629 -9.372 18.278 1.00 86.88 511 MET A C 1
ATOM 4099 O O . MET A 1 511 ? -23.829 -10.198 17.834 1.00 86.88 511 MET A O 1
ATOM 4103 N N . HIS A 1 512 ? -24.710 -8.119 17.837 1.00 92.81 512 HIS A N 1
ATOM 4104 C CA . HIS A 1 512 ? -23.697 -7.476 17.005 1.00 92.81 512 HIS A CA 1
ATOM 4105 C C . HIS A 1 512 ? -22.483 -7.093 17.873 1.00 92.81 512 HIS A C 1
ATOM 4107 O O . HIS A 1 512 ? -22.655 -6.829 19.061 1.00 92.81 512 HIS A O 1
ATOM 4113 N N . MET A 1 513 ? -21.273 -7.049 17.306 1.00 91.75 513 MET A N 1
ATOM 4114 C CA . MET A 1 513 ? -20.062 -6.627 18.028 1.00 91.75 513 MET A CA 1
ATOM 4115 C C . MET A 1 513 ? -19.271 -5.565 17.255 1.00 91.75 513 MET A C 1
ATOM 4117 O O . MET A 1 513 ? -18.940 -5.765 16.089 1.00 91.75 513 MET A O 1
ATOM 4121 N N . ASN A 1 514 ? -18.913 -4.475 17.932 1.00 91.88 514 ASN A N 1
ATOM 4122 C CA . ASN A 1 514 ? -17.986 -3.464 17.429 1.00 91.88 514 ASN A CA 1
ATOM 4123 C C . ASN A 1 514 ? -16.550 -3.807 17.881 1.00 91.88 514 ASN A C 1
ATOM 4125 O O . ASN A 1 514 ? -16.340 -4.182 19.038 1.00 91.88 514 ASN A O 1
ATOM 4129 N N . MET A 1 515 ? -15.564 -3.668 16.990 1.00 94.00 515 MET A N 1
ATOM 4130 C CA . MET A 1 515 ? -14.139 -3.858 17.299 1.00 94.00 515 MET A CA 1
ATOM 4131 C C . MET A 1 515 ? -13.293 -2.821 16.556 1.00 94.00 515 MET A C 1
ATOM 4133 O O . MET A 1 515 ? -13.443 -2.695 15.348 1.00 94.00 515 MET A O 1
ATOM 4137 N N . ALA A 1 516 ? -12.419 -2.092 17.240 1.00 95.50 516 ALA A N 1
ATOM 4138 C CA . ALA A 1 516 ? -11.489 -1.134 16.651 1.00 95.50 516 ALA A CA 1
ATOM 4139 C C . ALA A 1 516 ? -10.075 -1.721 16.542 1.00 95.50 516 ALA A C 1
ATOM 4141 O O . ALA A 1 516 ? -9.654 -2.460 17.427 1.00 95.50 516 ALA A O 1
ATOM 4142 N N . PHE A 1 517 ? -9.349 -1.353 15.487 1.00 96.06 517 PHE A N 1
ATOM 4143 C CA . PHE A 1 517 ? -7.926 -1.628 15.305 1.00 96.06 517 PHE A CA 1
ATOM 4144 C C . PHE A 1 517 ? -7.167 -0.316 15.105 1.00 96.06 517 PHE A C 1
ATOM 4146 O O . PHE A 1 517 ? -7.551 0.504 14.263 1.00 96.06 517 PHE A O 1
ATOM 4153 N N . ILE A 1 518 ? -6.079 -0.159 15.859 1.00 94.94 518 ILE A N 1
ATOM 4154 C CA . ILE A 1 518 ? -5.086 0.920 15.757 1.00 94.94 518 ILE A CA 1
ATOM 4155 C C . ILE A 1 518 ? -3.678 0.323 15.896 1.00 94.94 518 ILE A C 1
ATOM 4157 O O . ILE A 1 518 ? -3.534 -0.778 16.431 1.00 94.94 518 ILE A O 1
ATOM 4161 N N . HIS A 1 519 ? -2.657 1.029 15.408 1.00 94.06 519 HIS A N 1
ATOM 4162 C CA . HIS A 1 519 ? -1.262 0.603 15.548 1.00 94.06 519 HIS A CA 1
ATOM 4163 C C . HIS A 1 519 ? -0.639 1.150 16.842 1.00 94.06 519 HIS A C 1
ATOM 4165 O O . HIS A 1 519 ? -0.288 0.374 17.725 1.00 94.06 519 HIS A O 1
ATOM 4171 N N . ILE A 1 520 ? -0.569 2.479 16.997 1.00 92.50 520 ILE A N 1
ATOM 4172 C CA . ILE A 1 520 ? -0.046 3.110 18.220 1.00 92.50 520 ILE A CA 1
ATOM 4173 C C . ILE A 1 520 ? -1.090 2.944 19.341 1.00 92.50 520 ILE A C 1
ATOM 4175 O O . ILE A 1 520 ? -2.228 3.390 19.155 1.00 92.50 520 ILE A O 1
ATOM 4179 N N . PRO A 1 521 ? -0.731 2.350 20.495 1.00 90.25 521 PRO A N 1
ATOM 4180 C CA . PRO A 1 521 ? -1.683 2.042 21.559 1.00 90.25 521 PRO A CA 1
ATOM 4181 C C . PRO A 1 521 ? -2.181 3.283 22.310 1.00 90.25 521 PRO A C 1
ATOM 4183 O O . PRO A 1 521 ? -1.532 4.332 22.328 1.00 90.25 521 PRO A O 1
ATOM 4186 N N . LEU A 1 522 ? -3.324 3.160 22.987 1.00 91.00 522 LEU A N 1
ATOM 4187 C CA . LEU A 1 522 ? -3.943 4.237 23.755 1.00 91.00 522 LEU A CA 1
ATOM 4188 C C . LEU A 1 522 ? -3.076 4.664 24.961 1.00 91.00 522 LEU A C 1
ATOM 4190 O O . LEU A 1 522 ? -2.455 3.827 25.624 1.00 91.00 522 LEU A O 1
ATOM 4194 N N . PRO A 1 523 ? -3.057 5.963 25.321 1.00 90.75 523 PRO A N 1
ATOM 4195 C CA . PRO A 1 523 ? -2.259 6.482 26.437 1.00 90.75 523 PRO A CA 1
ATOM 4196 C C . PRO A 1 523 ? -2.572 5.839 27.796 1.00 90.75 523 PRO A C 1
ATOM 4198 O O . PRO A 1 523 ? -1.710 5.825 28.673 1.00 90.75 523 PRO A O 1
ATOM 4201 N N . GLU A 1 524 ? -3.760 5.268 27.985 1.00 89.62 524 GLU A N 1
ATOM 4202 C CA . GLU A 1 524 ? -4.144 4.534 29.192 1.00 89.62 524 GLU A CA 1
ATOM 4203 C C . GLU A 1 524 ? -3.318 3.264 29.421 1.00 89.62 524 GLU A C 1
ATOM 4205 O O . GLU A 1 524 ? -3.097 2.893 30.574 1.00 89.62 524 GLU A O 1
ATOM 4210 N N . TYR A 1 525 ? -2.769 2.646 28.369 1.00 83.06 525 TYR A N 1
ATOM 4211 C CA . TYR A 1 525 ? -1.869 1.494 28.495 1.00 83.06 525 TYR A CA 1
ATOM 4212 C C . TYR A 1 525 ? -0.541 1.836 29.182 1.00 83.06 525 TYR A C 1
ATOM 4214 O O . TYR A 1 525 ? 0.167 0.938 29.633 1.00 83.06 525 TYR A O 1
ATOM 4222 N N . ARG A 1 526 ? -0.221 3.129 29.337 1.00 81.31 526 ARG A N 1
ATOM 4223 C CA . ARG A 1 526 ? 0.951 3.606 30.087 1.00 81.31 526 ARG A CA 1
ATOM 4224 C C . ARG A 1 526 ? 0.805 3.461 31.605 1.00 81.31 526 ARG A C 1
ATOM 4226 O O . ARG A 1 526 ? 1.796 3.676 32.301 1.00 81.31 526 ARG A O 1
ATOM 4233 N N . ASP A 1 527 ? -0.385 3.150 32.130 1.00 83.31 527 ASP A N 1
ATOM 4234 C CA . ASP A 1 527 ? -0.575 2.919 33.566 1.00 83.31 527 ASP A CA 1
ATOM 4235 C C . ASP A 1 527 ? -0.035 1.527 33.972 1.00 83.31 527 ASP A C 1
ATOM 4237 O O . ASP A 1 527 ? -0.621 0.507 33.598 1.00 83.31 527 ASP A O 1
ATOM 4241 N N . PRO A 1 528 ? 1.053 1.440 34.768 1.00 77.75 528 PRO A N 1
ATOM 4242 C CA . PRO A 1 528 ? 1.619 0.162 35.205 1.00 77.75 528 PRO A CA 1
ATOM 4243 C C . PRO A 1 528 ? 0.735 -0.584 36.221 1.00 77.75 528 PRO A C 1
ATOM 4245 O O . PRO A 1 528 ? 1.074 -1.697 36.616 1.00 77.75 528 PRO A O 1
ATOM 4248 N N . ASN A 1 529 ? -0.370 0.016 36.682 1.00 82.81 529 ASN A N 1
ATOM 4249 C CA . ASN A 1 529 ? -1.362 -0.647 37.530 1.00 82.81 529 ASN A CA 1
ATOM 4250 C C . ASN A 1 529 ? -2.399 -1.450 36.721 1.00 82.81 529 ASN A C 1
ATOM 4252 O O . ASN A 1 529 ? -3.205 -2.166 37.322 1.00 82.81 529 ASN A O 1
ATOM 4256 N N . ASN A 1 530 ? -2.399 -1.341 35.387 1.00 79.94 530 ASN A N 1
ATOM 4257 C CA . ASN A 1 530 ? -3.280 -2.121 34.520 1.00 79.94 530 ASN A CA 1
ATOM 4258 C C . ASN A 1 530 ? -3.023 -3.628 34.656 1.00 79.94 530 ASN A C 1
ATOM 4260 O O . ASN A 1 530 ? -1.897 -4.080 34.877 1.00 79.94 530 ASN A O 1
ATOM 4264 N N . LEU A 1 531 ? -4.073 -4.431 34.466 1.00 76.38 531 LEU A N 1
ATOM 4265 C CA . LEU A 1 531 ? -3.925 -5.879 34.379 1.00 76.38 531 LEU A CA 1
ATOM 4266 C C . LEU A 1 531 ? -3.288 -6.250 33.036 1.00 76.38 531 LEU A C 1
ATOM 4268 O O . LEU A 1 531 ? -3.864 -5.991 31.980 1.00 76.38 531 LEU A O 1
ATOM 4272 N N . PHE A 1 532 ? -2.145 -6.928 33.088 1.00 71.25 532 PHE A N 1
ATOM 4273 C CA . PHE A 1 532 ? -1.459 -7.442 31.909 1.00 71.25 532 PHE A CA 1
ATOM 4274 C C . PHE A 1 532 ? -1.169 -8.943 32.022 1.00 71.25 532 PHE A C 1
ATOM 4276 O O . PHE A 1 532 ? -1.078 -9.503 33.118 1.00 71.25 532 PHE A O 1
ATOM 4283 N N . ILE A 1 533 ? -1.028 -9.600 30.870 1.00 69.69 533 ILE A N 1
ATOM 4284 C CA . ILE A 1 533 ? -0.611 -11.001 30.753 1.00 69.69 533 ILE A CA 1
ATOM 4285 C C . ILE A 1 533 ? 0.672 -11.038 29.922 1.00 69.69 533 ILE A C 1
ATOM 4287 O O . ILE A 1 533 ? 0.681 -10.543 28.799 1.00 69.69 533 ILE A O 1
ATOM 4291 N N . GLY A 1 534 ? 1.726 -11.647 30.471 1.00 73.69 534 GLY A N 1
ATOM 4292 C CA . GLY A 1 534 ? 3.055 -11.719 29.858 1.00 73.69 534 GLY A CA 1
ATOM 4293 C C . GLY A 1 534 ? 4.134 -11.148 30.776 1.00 73.69 534 GLY A C 1
ATOM 4294 O O . GLY A 1 534 ? 3.917 -10.998 31.981 1.00 73.69 534 GLY A O 1
ATOM 4295 N N . ASN A 1 535 ? 5.286 -10.828 30.195 1.00 71.25 535 ASN A N 1
ATOM 4296 C CA . ASN A 1 535 ? 6.325 -10.033 30.842 1.00 71.25 535 ASN A CA 1
ATOM 4297 C C . ASN A 1 535 ? 6.172 -8.566 30.426 1.00 71.25 535 ASN A C 1
ATOM 4299 O O . ASN A 1 535 ? 5.759 -8.282 29.307 1.00 71.25 535 ASN A O 1
ATOM 4303 N N . TRP A 1 536 ? 6.550 -7.643 31.308 1.00 69.81 536 TRP A N 1
ATOM 4304 C CA . TRP A 1 536 ? 6.654 -6.217 30.991 1.00 69.81 536 TRP A CA 1
ATOM 4305 C C . TRP A 1 536 ? 8.131 -5.882 30.770 1.00 69.81 536 TRP A C 1
ATOM 4307 O O . TRP A 1 536 ? 8.791 -5.325 31.649 1.00 69.81 536 TRP A O 1
ATOM 4317 N N . ASP A 1 537 ? 8.669 -6.326 29.634 1.00 72.44 537 ASP A N 1
ATOM 4318 C CA . ASP A 1 537 ? 10.102 -6.209 29.343 1.00 72.44 537 ASP A CA 1
ATOM 4319 C C . ASP A 1 537 ? 10.489 -4.786 28.868 1.00 72.44 537 ASP A C 1
ATOM 4321 O O . ASP A 1 537 ? 11.628 -4.360 29.070 1.00 72.44 537 ASP A O 1
ATOM 4325 N N . GLU A 1 538 ? 9.529 -3.990 28.373 1.00 70.94 538 GLU A N 1
ATOM 4326 C CA . GLU A 1 538 ? 9.709 -2.568 28.032 1.00 70.94 538 GLU A CA 1
ATOM 4327 C C . GLU A 1 538 ? 8.421 -1.729 28.251 1.00 70.94 538 GLU A C 1
ATOM 4329 O O . GLU A 1 538 ? 7.341 -2.293 28.446 1.00 70.94 538 GLU A O 1
ATOM 4334 N N . PRO A 1 539 ? 8.494 -0.381 28.291 1.00 75.38 539 PRO A N 1
ATOM 4335 C CA . PRO A 1 539 ? 7.319 0.472 28.462 1.00 75.38 539 PRO A CA 1
ATOM 4336 C C . PRO A 1 539 ? 6.538 0.669 27.142 1.00 75.38 539 PRO A C 1
ATOM 4338 O O . PRO A 1 539 ? 7.163 0.997 26.136 1.00 75.38 539 PRO A O 1
ATOM 4341 N N . PRO A 1 540 ? 5.189 0.617 27.148 1.00 77.81 540 PRO A N 1
ATOM 4342 C CA . PRO A 1 540 ? 4.370 0.848 25.957 1.00 77.81 540 PRO A CA 1
ATOM 4343 C C . PRO A 1 540 ? 4.644 2.201 25.294 1.00 77.81 540 PRO A C 1
ATOM 4345 O O . PRO A 1 540 ? 4.636 3.250 25.952 1.00 77.81 540 PRO A O 1
ATOM 4348 N N . THR A 1 541 ? 4.793 2.191 23.971 1.00 83.94 541 THR A N 1
ATOM 4349 C CA . THR A 1 541 ? 5.075 3.375 23.139 1.00 83.94 541 THR A CA 1
ATOM 4350 C C . THR A 1 541 ? 3.839 4.250 22.858 1.00 83.94 541 THR A C 1
ATOM 4352 O O . THR A 1 541 ? 3.785 5.007 21.897 1.00 83.94 541 THR A O 1
ATOM 4355 N N . ALA A 1 542 ? 2.838 4.210 23.735 1.00 88.25 542 ALA A N 1
ATOM 4356 C CA . ALA A 1 542 ? 1.626 5.021 23.638 1.00 88.25 542 ALA A CA 1
ATOM 4357 C C . ALA A 1 542 ? 1.914 6.541 23.753 1.00 88.25 542 ALA A C 1
ATOM 4359 O O . ALA A 1 542 ? 2.882 6.934 24.422 1.00 88.25 542 ALA A O 1
ATOM 4360 N N . PRO A 1 543 ? 1.072 7.426 23.183 1.00 91.38 543 PRO A N 1
ATOM 4361 C CA . PRO A 1 543 ? 1.331 8.862 23.108 1.00 91.38 543 PRO A CA 1
ATOM 4362 C C . PRO A 1 543 ? 1.331 9.560 24.474 1.00 91.38 543 PRO A C 1
ATOM 4364 O O . PRO A 1 543 ? 0.783 9.083 25.468 1.00 91.38 543 PRO A O 1
ATOM 4367 N N . GLY A 1 544 ? 1.939 10.749 24.520 1.00 90.75 544 GLY A N 1
ATOM 4368 C CA . GLY A 1 544 ? 1.944 11.607 25.712 1.00 90.75 544 GLY A CA 1
ATOM 4369 C C . GLY A 1 544 ? 0.653 12.410 25.930 1.00 90.75 544 GLY A C 1
ATOM 4370 O O . GLY A 1 544 ? 0.463 12.964 27.013 1.00 90.75 544 GLY A O 1
ATOM 4371 N N . PHE A 1 545 ? -0.216 12.497 24.920 1.00 93.44 545 PHE A N 1
ATOM 4372 C CA . PHE A 1 545 ? -1.489 13.219 24.962 1.00 93.44 545 PHE A CA 1
ATOM 4373 C C . PHE A 1 545 ? -2.660 12.237 24.912 1.00 93.44 545 PHE A C 1
ATOM 4375 O O . PHE A 1 545 ? -2.704 11.378 24.036 1.00 93.44 545 PHE A O 1
ATOM 4382 N N . ASN A 1 546 ? -3.632 12.401 25.813 1.00 94.38 546 ASN A N 1
ATOM 4383 C CA . ASN A 1 546 ? -4.888 11.657 25.768 1.00 94.38 546 ASN A CA 1
ATOM 4384 C C . ASN A 1 546 ? -5.967 12.468 25.039 1.00 94.38 546 ASN A C 1
ATOM 4386 O O . ASN A 1 546 ? -6.335 13.557 25.480 1.00 94.38 546 ASN A O 1
ATOM 4390 N N . SER A 1 547 ? -6.465 11.925 23.925 1.00 95.00 547 SER A N 1
ATOM 4391 C CA . SER A 1 547 ? -7.514 12.532 23.103 1.00 95.00 547 SER A CA 1
ATOM 4392 C C . SER A 1 547 ? -8.945 12.161 23.509 1.00 95.00 547 SER A C 1
ATOM 4394 O O . SER A 1 547 ? -9.882 12.716 22.938 1.00 95.00 547 SER A O 1
ATOM 4396 N N . GLY A 1 548 ? -9.127 11.262 24.483 1.00 95.75 548 GLY A N 1
ATOM 4397 C CA . GLY A 1 548 ? -10.433 10.767 24.931 1.00 95.75 548 GLY A CA 1
ATOM 4398 C C . GLY A 1 548 ? -11.019 9.658 24.051 1.00 95.75 548 GLY A C 1
ATOM 4399 O O . GLY A 1 548 ? -12.220 9.405 24.106 1.00 95.75 548 GLY A O 1
ATOM 4400 N N . PHE A 1 549 ? -10.213 8.994 23.211 1.00 95.81 549 PHE A N 1
ATOM 4401 C CA . PHE A 1 549 ? -10.737 7.951 22.317 1.00 95.81 549 PHE A CA 1
ATOM 4402 C C . PHE A 1 549 ? -11.231 6.704 23.075 1.00 95.81 549 PHE A C 1
ATOM 4404 O O . PHE A 1 549 ? -12.218 6.103 22.658 1.00 95.81 549 PHE A O 1
ATOM 4411 N N . LYS A 1 550 ? -10.635 6.373 24.230 1.00 93.56 550 LYS A N 1
ATOM 4412 C CA . LYS A 1 550 ? -11.127 5.313 25.125 1.00 93.56 550 LYS A CA 1
ATOM 4413 C C . LYS A 1 550 ? -12.573 5.548 25.573 1.00 93.56 550 LYS A C 1
ATOM 4415 O O . LYS A 1 550 ? -13.387 4.634 25.495 1.00 93.56 550 LYS A O 1
ATOM 4420 N N . ASP A 1 551 ? -12.905 6.776 25.972 1.00 94.44 551 ASP A N 1
ATOM 4421 C CA . ASP A 1 551 ? -14.262 7.137 26.405 1.00 94.44 551 ASP A CA 1
ATOM 4422 C C . ASP A 1 551 ? -15.281 6.944 25.265 1.00 94.44 551 ASP A C 1
ATOM 4424 O O . ASP A 1 551 ? -16.389 6.461 25.489 1.00 94.44 551 ASP A O 1
ATOM 4428 N N . ALA A 1 552 ? -14.891 7.259 24.023 1.00 95.19 552 ALA A N 1
ATOM 4429 C CA . ALA A 1 552 ? -15.730 7.043 22.844 1.00 95.19 552 ALA A CA 1
ATOM 4430 C C . ALA A 1 552 ? -15.919 5.550 22.510 1.00 95.19 552 ALA A C 1
ATOM 4432 O O . ALA A 1 552 ? -17.012 5.149 22.111 1.00 95.19 552 ALA A O 1
ATOM 4433 N N . LEU A 1 553 ? -14.882 4.719 22.682 1.00 91.81 553 LEU A N 1
ATOM 4434 C CA . LEU A 1 553 ? -14.980 3.262 22.520 1.00 91.81 553 LEU A CA 1
ATOM 4435 C C . LEU A 1 553 ? -15.957 2.655 23.541 1.00 91.81 553 LEU A C 1
ATOM 4437 O O . LEU A 1 553 ? -16.810 1.851 23.163 1.00 91.81 553 LEU A O 1
ATOM 4441 N N . GLU A 1 554 ? -15.889 3.092 24.803 1.00 91.12 554 GLU A N 1
ATOM 4442 C CA . GLU A 1 554 ? -16.827 2.682 25.857 1.00 91.12 554 GLU A CA 1
ATOM 4443 C C . GLU A 1 554 ? -18.271 3.140 25.574 1.00 91.12 554 GLU A C 1
ATOM 4445 O O . GLU A 1 554 ? -19.201 2.346 25.730 1.00 91.12 554 GLU A O 1
ATOM 4450 N N . GLU A 1 555 ? -18.475 4.380 25.110 1.00 93.06 555 GLU A N 1
ATOM 4451 C CA . GLU A 1 555 ? -19.798 4.929 24.756 1.00 93.06 555 GLU A CA 1
ATOM 4452 C C . GLU A 1 555 ? -20.485 4.160 23.608 1.00 93.06 555 GLU A C 1
ATOM 4454 O O . GLU A 1 555 ? -21.711 4.006 23.588 1.00 93.06 555 GLU A O 1
ATOM 4459 N N . GLU A 1 556 ? -19.704 3.658 22.650 1.00 91.19 556 GLU A N 1
ATOM 4460 C CA . GLU A 1 556 ? -20.195 2.959 21.457 1.00 91.19 556 GLU A CA 1
ATOM 4461 C C . GLU A 1 556 ? -20.111 1.420 21.559 1.00 91.19 556 GLU A C 1
ATOM 4463 O O . GLU A 1 556 ? -20.277 0.715 20.557 1.00 91.19 556 GLU A O 1
ATOM 4468 N N . GLU A 1 557 ? -19.892 0.891 22.770 1.00 87.69 557 GLU A N 1
ATOM 4469 C CA . GLU A 1 557 ? -19.760 -0.546 23.079 1.00 87.69 557 GLU A CA 1
ATOM 4470 C C . GLU A 1 557 ? -18.735 -1.264 22.169 1.00 87.69 557 GLU A C 1
ATOM 4472 O O . GLU A 1 557 ? -18.906 -2.424 21.775 1.00 87.69 557 GLU A O 1
ATOM 4477 N N . ALA A 1 558 ? -17.665 -0.557 21.797 1.00 71.81 558 ALA A N 1
ATOM 4478 C CA . ALA A 1 558 ? -16.612 -1.050 20.925 1.00 71.81 558 ALA A CA 1
ATOM 4479 C C . ALA A 1 558 ? -15.431 -1.585 21.728 1.00 71.81 558 ALA A C 1
ATOM 4481 O O . ALA A 1 558 ? -14.844 -0.893 22.555 1.00 71.81 558 ALA A O 1
ATOM 4482 N N . LYS A 1 559 ? -15.051 -2.828 21.433 1.00 77.25 559 LYS A N 1
ATOM 4483 C CA . LYS A 1 559 ? -13.779 -3.385 21.897 1.00 77.25 559 LYS A CA 1
ATOM 4484 C C . LYS A 1 559 ? -12.636 -2.820 21.072 1.00 77.25 559 LYS A C 1
ATOM 4486 O O . LYS A 1 559 ? -12.857 -2.392 19.942 1.00 77.25 559 LYS A O 1
ATOM 4491 N N . ILE A 1 560 ? -11.422 -2.912 21.585 1.00 72.50 560 ILE A N 1
ATOM 4492 C CA . ILE A 1 560 ? -10.207 -2.581 20.849 1.00 72.50 560 ILE A CA 1
ATOM 4493 C C . ILE A 1 560 ? -9.289 -3.809 20.775 1.00 72.50 560 ILE A C 1
ATOM 4495 O O . ILE A 1 560 ? -9.171 -4.558 21.743 1.00 72.50 560 ILE A O 1
ATOM 4499 N N . ASP A 1 561 ? -8.713 -4.058 19.598 1.00 56.84 561 ASP A N 1
ATOM 4500 C CA . ASP A 1 561 ? -7.535 -4.910 19.410 1.00 56.84 561 ASP A CA 1
ATOM 4501 C C . ASP A 1 561 ? -6.432 -3.980 18.901 1.00 56.84 561 ASP A C 1
ATOM 4503 O O . ASP A 1 561 ? -6.430 -3.528 17.754 1.00 56.84 561 ASP A O 1
ATOM 4507 N N . GLU A 1 562 ? -5.526 -3.629 19.798 1.00 58.66 562 GLU A N 1
ATOM 4508 C CA . GLU A 1 562 ? -4.388 -2.764 19.529 1.00 58.66 562 GLU A CA 1
ATOM 4509 C C . GLU A 1 562 ? -3.112 -3.509 19.874 1.00 58.66 562 GLU A C 1
ATOM 4511 O O . GLU A 1 562 ? -3.081 -4.378 20.754 1.00 58.66 562 GLU A O 1
ATOM 4516 N N . GLN A 1 563 ? -2.036 -3.157 19.188 1.00 47.47 563 GLN A N 1
ATOM 4517 C CA . GLN A 1 563 ? -0.737 -3.631 19.596 1.00 47.47 563 GLN A CA 1
ATOM 4518 C C . GLN A 1 563 ? -0.219 -2.742 20.723 1.00 47.47 563 GLN A C 1
ATOM 4520 O O . GLN A 1 563 ? 0.103 -1.575 20.522 1.00 47.47 563 GLN A O 1
ATOM 4525 N N . MET A 1 564 ? -0.048 -3.315 21.915 1.00 43.62 564 MET A N 1
ATOM 4526 C CA . MET A 1 564 ? 0.970 -2.790 22.817 1.00 43.62 564 MET A CA 1
ATOM 4527 C C . MET A 1 564 ? 2.315 -3.082 22.155 1.00 43.62 564 MET A C 1
ATOM 4529 O O . MET A 1 564 ? 2.821 -4.200 22.256 1.00 43.62 564 MET A O 1
ATOM 4533 N N . ILE A 1 565 ? 2.831 -2.099 21.414 1.00 37.38 565 ILE A N 1
ATOM 4534 C CA . ILE A 1 565 ? 4.169 -2.127 20.824 1.00 37.38 565 ILE A CA 1
ATOM 4535 C C . ILE A 1 565 ? 5.147 -2.435 21.959 1.00 37.38 565 ILE A C 1
ATOM 4537 O O . ILE A 1 565 ? 5.270 -1.667 22.920 1.00 37.38 565 ILE A O 1
ATOM 4541 N N . VAL A 1 566 ? 5.746 -3.618 21.854 1.00 34.12 566 VAL A N 1
ATOM 4542 C CA . VAL A 1 566 ? 6.789 -4.149 22.722 1.00 34.12 566 VAL A CA 1
ATOM 4543 C C . VAL A 1 566 ? 7.717 -4.940 21.810 1.00 34.12 566 VAL A C 1
ATOM 4545 O O . VAL A 1 566 ? 7.364 -6.045 21.385 1.00 34.12 566 VAL A O 1
ATOM 4548 N N . ASP A 1 567 ? 8.892 -4.384 21.537 1.00 33.88 567 ASP A N 1
ATOM 4549 C CA . ASP A 1 567 ? 9.945 -4.846 20.615 1.00 33.88 567 ASP A CA 1
ATOM 4550 C C . ASP A 1 567 ? 10.661 -6.137 21.111 1.00 33.88 567 ASP A C 1
ATOM 4552 O O . ASP A 1 567 ? 11.826 -6.415 20.823 1.00 33.88 567 ASP A O 1
ATOM 4556 N N . GLY A 1 568 ? 9.955 -6.957 21.903 1.00 31.91 568 GLY A N 1
ATOM 4557 C CA . GLY A 1 568 ? 10.468 -8.163 22.557 1.00 31.91 568 GLY A CA 1
ATOM 4558 C C . GLY A 1 568 ? 9.429 -9.119 23.168 1.00 31.91 568 GLY A C 1
ATOM 4559 O O . GLY A 1 568 ? 9.811 -10.197 23.628 1.00 31.91 568 GLY A O 1
ATOM 4560 N N . GLY A 1 569 ? 8.126 -8.802 23.174 1.00 30.58 569 GLY A N 1
ATOM 4561 C CA . GLY A 1 569 ? 7.124 -9.686 23.786 1.00 30.58 569 GLY A CA 1
ATOM 4562 C C . GLY A 1 569 ? 5.727 -9.087 23.950 1.00 30.58 569 GLY A C 1
ATOM 4563 O O . GLY A 1 569 ? 5.522 -8.165 24.728 1.00 30.58 569 GLY A O 1
ATOM 4564 N N . ALA A 1 570 ? 4.735 -9.672 23.273 1.00 37.59 570 ALA A N 1
ATOM 4565 C CA . ALA A 1 570 ? 3.360 -9.178 23.282 1.00 37.59 570 ALA A CA 1
ATOM 4566 C C . ALA A 1 570 ? 2.756 -9.085 24.697 1.00 37.59 570 ALA A C 1
ATOM 4568 O O . ALA A 1 570 ? 2.501 -10.102 25.351 1.00 37.59 570 ALA A O 1
ATOM 4569 N N . VAL A 1 571 ? 2.427 -7.862 25.114 1.00 35.22 571 VAL A N 1
ATOM 4570 C CA . VAL A 1 571 ? 1.566 -7.611 26.267 1.00 35.22 571 VAL A CA 1
ATOM 4571 C C . VAL A 1 571 ? 0.128 -7.487 25.768 1.00 35.22 571 VAL A C 1
ATOM 4573 O O . VAL A 1 571 ? -0.197 -6.594 24.994 1.00 35.22 571 VAL A O 1
ATOM 4576 N N . ARG A 1 572 ? -0.764 -8.372 26.224 1.00 39.75 572 ARG A N 1
ATOM 4577 C CA . ARG A 1 572 ? -2.213 -8.150 26.097 1.00 39.75 572 ARG A CA 1
ATOM 4578 C C . ARG A 1 572 ? -2.722 -7.488 27.368 1.00 39.75 572 ARG A C 1
ATOM 4580 O O . ARG A 1 572 ? -2.914 -8.168 28.379 1.00 39.75 572 ARG A O 1
ATOM 4587 N N . GLY A 1 573 ? -2.967 -6.182 27.310 1.00 36.31 573 GLY A N 1
ATOM 4588 C CA . GLY A 1 573 ? -3.861 -5.529 28.259 1.00 36.31 573 GLY A CA 1
ATOM 4589 C C . GLY A 1 573 ? -5.307 -5.784 27.837 1.00 36.31 573 GLY A C 1
ATOM 4590 O O . GLY A 1 573 ? -5.705 -5.450 26.724 1.00 36.31 573 GLY A O 1
ATOM 4591 N N . LEU A 1 574 ? -6.076 -6.422 28.718 1.00 31.33 574 LEU A N 1
ATOM 4592 C CA . LEU A 1 574 ? -7.512 -6.619 28.535 1.00 31.33 574 LEU A CA 1
ATOM 4593 C C . LEU A 1 574 ? -8.242 -5.335 28.947 1.00 31.33 574 LEU A C 1
ATOM 4595 O O . LEU A 1 574 ? -8.203 -4.984 30.129 1.00 31.33 574 LEU A O 1
ATOM 4599 N N . SER A 1 575 ? -8.931 -4.696 27.999 1.00 32.50 575 SER A N 1
ATOM 4600 C CA . SER A 1 575 ? -10.028 -3.755 28.261 1.00 32.50 575 SER A CA 1
ATOM 4601 C C . SER A 1 575 ? -11.384 -4.390 27.916 1.00 32.50 575 SER A C 1
ATOM 4603 O O . SER A 1 575 ? -11.465 -5.169 26.934 1.00 32.50 575 SER A O 1
#

InterPro domains:
  IPR004843 Calcineurin-like, phosphoesterase domain [PF00149] (319-488)
  IPR023214 HAD superfamily [G3DSA:3.40.50.1000] (1-130)
  IPR029052 Metallo-dependent phosphatase-like [G3DSA:3.60.21.10] (317-546)
  IPR029052 Metallo-dependent phosphatase-like [SSF56300] (318-535)
  IPR036412 HAD-like superfamily [SSF56784] (2-95)

pLDDT: mean 80.87, std 18.87, range [22.73, 98.56]

Sequence (575 aa):
MQLDPYFVEFYHWSKENNVPIVVLSSGMTPVISALFETLLGHKPDDHLVIVANDVESRDGKDINTEGGWQIKYHDDSHFGHDKSLEIKPYAALPDNVRPTLFARQFFIDLELARGFHYQHDTPIYNRFRVLPAAIHGHLPSHYSGLVVTDVTIKTCSHINPFSKCKPTSQSWTQVDKDLYLRTGWTSTAFVQFERKKEEDLLPTDKVVIDLKISRLVPETTEDTKDGEKDEETWEPRPGGIWLRRTAKRHASDSQTAITLVDVLFGADAVDPRIGWEVRDTPLLLDSRTEELEARLSIQRGDPQKMKKPVPRINEHGRFKIMQLADLHLSTGLGLCRDPIPAEPVPGQKCEADPRTLEFVERLLDEEKPDMVVLTGDQVNGETSKDAQSALFKSVKLLVDRKIPYAA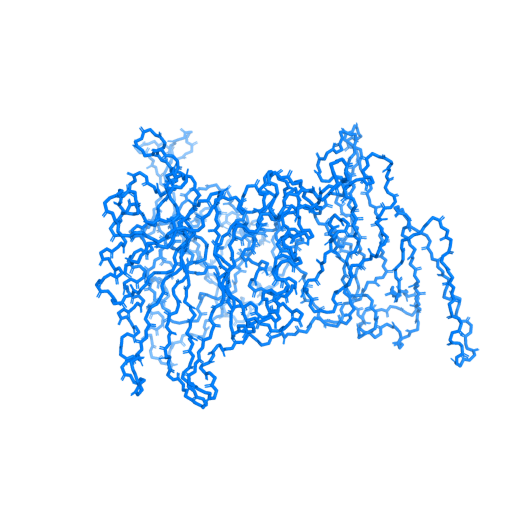IFGNHDDEGNLNRSELMAILEQLPYSVSSAGPEDIDGVGNYIVEVLGRGNSAHSALTLYLLDSHSYSPDERQFRGYDWIKPSQIRWFQNTAQGLKRKHHEYTYMHMNMAFIHIPLPEYRDPNNLFIGNWDEPPTAPGFNSGFKDALEEEEAKIDEQMIVDGGAVRGLS

Foldseek 3Di:
DDFDPCVLVVLVVCVVVVNAAEAEDLDEPVVVQVVVCVVNVHGDDPSYHYDYKYKDADPPADCPDDVGMDIHACDPFPSSGDVCVVCVVLVPDDPVPRDDDDDDDTDDDDPDDDDDDDDDDDDDDQPDDDDPPLLCLVDDPADPQKFWQDKAKQKFFPVDPVGDDDDPDPQKDWNPAFLQLPPDPTITMTMIIGIDGLVPDDLPGKTFQDKAADPDFDDDDPPDDDPDDDPQGWDDHAQRITTRIDSDSVSSPQQRTWRDKYKAWACPFDALFPQKDKHNAAGNHDPVSVRRRIIMIIGGHRRDDDDADAAAQEPVRDAFEAEDEQLAFASYQDQDDPDPPDDPDPPDGDGSNVVSLVVVLVCCVVVVGLAYEYAANQHQQVRHSPLVRSLRSSCNSCSVVQHAYEYEHEQRSQSYPHHLSSSQVSQVRGGNYPFFQPRPNAPGGGFDWRFHAYPDPGPAGQEIETEDHQYHFDPCCPQKGGGGGHAPRSLVVLLVVLVVCVVSCVVDPDHHAAEYGHEQDAPVQQDPVFDKDDDCPDGFRHIRDHPCSVVSCVVSRYHYDYFSDDPPDGIDGGD